Protein 1X7D (pdb70)

Foldseek 3Di:
DFECEDVVCVLCVVCDLQNLLVVLLVLLLVLLLVVVQKPFDAWDWDDDPFWIWIKWMDGQFKIKMWIKIAGQCVVVVVGDRMTWMFIDTPVPRHTDYTYGCRLVVLSLLLSVLLLCVQAADLPFAEEEEAQPDSNLSNQSNCVVPRNHQEYEYEYPDVVSLVVSCVVCVVVVSHYYHYDHALVRRPPPGREYEYAHEDQADAASDEPVDFFGEYNFENFAAARGAHHDLVNVVQAAEEEADVVNCCGGWPVVPDDSPPDHHYSSCCSNVNDGHYDDRRGYYYYGHRDGRSSVNSSVVVVVVSCVVVPGHDDPPDDDDDPDPVPPVVPVVDPD/DFECEDVVCVLCVVCDLLNLLVVLLVLLLVLLLVVVQKDFDAWDWDDDDFWIWTKWMDGQFKIKMWIKMAGQCVVVVVGDRMTWMFIATPVPRHTPYTYTCRLVVLSLLLSNLLLCVLAADLVFAEEEEAQADSNLSNQSSCVSNRNHQEYEYEYPDVVSLVVSCVVCVVPVSHYYHYDPALVRRPPPGREYEYAHGDQADEANDEPVDFFGEYNYEHFAAARGAHHDLVVPVQAAEEEADVVNCCGGWPVVPDDSPPDHHYSSCSSNVNDDHHDDRRGYYYYGDRDGRSSVNSSVVVCVVSCVVVPGGDDPPDDDDDPDPPPPVVPVVDD

GO terms:
  GO:0008473 ornithine cyclodeaminase activity (F, EXP)

Secondary structure (DSSP, 8-state):
-EEE-S---HHHHHH-HHHHHHHHHHHHHHHHHTGGGSB--PPPEEE-SS-EEE--EE-SSEEEEEEEEE-GGGGGGT-----EEEEEETTT--EEEEEE-HHHHHHHHHHHH--HHHHS-TT----EE--STTHHHHHHHHHHHS---EEEEE-SSHHHHHHHHHHHTT-TT-EEEE-SSHHHHHTT-S-EEE----SSEEEEE--------EEE-S--BTTBEEE-HHHHHTSEEEESSHHHHHHHSGGGGS-TT---EEHHHHHTTSS-S---TT--EEEE----HHHHHHHHHHHHHHHHTT--EE--SS----S-TT--GGGGS---/-EEE-S---HHHHHH-HHHHHHHHHHHHHHHHHTGGGSB--PPPEEE-SS-EEE--EE-SSEEEEEEEEE-GGGGGGT-----EEEEEETTT--EEEEEE-HHHHHHHHHHHH--HHHHS-TT----EE--STTHHHHHHHHHHHS---EEEEE-SSHHHHHHHHHHHTT-TT-EEEE-SSHHHHHTT-S-EEE----SSEEEEE--------EEE-S--BTTBEEE-HHHHHTSEEEESSHHHHHHHSGGGGS-TT---EEHHHHHTTSS-----SS--EEEE----HHHHHHHHHHHHHHHHHH--EE--SS----S-TT-GGGGGG--

Sequence (663 aa):
TYFIDVPTSDLVHDIGVAPFIGELAAALRDDFKRWQAFDKSARVASHSEVGVIELPVADKSRYAFKYVNGHPANTARNLHTVAFGVLADVDSGYPVLLSELTIATALRTAATSLAAQALARPNARKALIGNGAQSEFQALAFHKHLGIEEIVAYDTDPLATAKLIANLKEYSGLTIRRASSVAEAVKGVDIITTVTADKAYATIITPDLEPGHLNAVGGDCPGKTELHADVLRNARVFVEYEPQTRIEGEIQQLPADFPVVDLWRVLRGETEGRQSDSQVTVFDSVGFALEDYTVLRYVLQQAEKRGGTKIDLVPWVEDDPKDLFSHTRGRATYFIDVPTSDLVHDIGVAPFIGELAAALRDDFKRWQAFDKSARVASHSEVGVIELPVADKSRYAFKYVNGHPANTARNLHTVAFGVLADVDSGYPVLLSELTIATALRTAATSLAAQALARPNARKALIGNGAQSEFQALAFHKHLGIEEIVAYDTDPLATAKLIANLKEYSGLTIRRASSVAEAVKGVDIITTVTADKAYATIITPDLEPGHLNAVGGDCPGKTELHADVLRNARVFVEYEPQTRIEGEIQQLPADFPVVDLWRVLRGETEGRQSDSQVTVFDSVGFALEDYTVLRYVLQQAEKRGGTKIDLVPWVEDDPKDLFSHTRGR

Radius of gyration: 27.21 Å; Cα contacts (8 Å, |Δi|>4): 1508; chains: 2; bounding box: 80×62×59 Å

Structure (mmCIF, N/CA/C/O backbone):
data_1X7D
#
_entry.id   1X7D
#
_cell.length_a   69.880
_cell.length_b   78.620
_cell.length_c   119.940
_cell.angle_alpha   90.00
_cell.angle_beta   90.00
_cell.angle_gamma   90.00
#
_symmetry.space_group_name_H-M   'P 21 21 21'
#
loop_
_entity.id
_entity.type
_entity.pdbx_description
1 polymer 'ornithine cyclodeaminase'
2 non-polymer 'SODIUM ION'
3 non-polymer NICOTINAMIDE-ADENINE-DINUCLEOTIDE
4 non-polymer L-ornithine
5 non-polymer (4S)-2-METHYL-2,4-PENTANEDIOL
6 non-polymer '2-(N-MORPHOLINO)-ETHANESULFONIC ACID'
7 water water
#
loop_
_atom_site.group_PDB
_atom_site.id
_atom_site.type_symbol
_atom_site.label_atom_id
_atom_site.label_alt_id
_atom_site.label_comp_id
_atom_site.label_asym_id
_atom_site.label_entity_id
_atom_site.label_seq_id
_atom_site.pdbx_PDB_ins_code
_atom_site.Cartn_x
_atom_site.Cartn_y
_atom_site.Cartn_z
_atom_site.occupancy
_atom_site.B_iso_or_equiv
_atom_site.auth_seq_id
_atom_site.auth_comp_id
_atom_site.auth_asym_id
_atom_site.auth_atom_id
_atom_site.pdbx_PDB_model_num
ATOM 1 N N . THR A 1 2 ? 9.727 52.155 10.592 1.00 12.03 2 THR A N 1
ATOM 2 C CA . THR A 1 2 ? 11.087 51.746 11.053 1.00 11.49 2 THR A CA 1
ATOM 3 C C . THR A 1 2 ? 12.149 52.594 10.373 1.00 11.65 2 THR A C 1
ATOM 4 O O . THR A 1 2 ? 12.118 52.776 9.157 1.00 12.29 2 THR A O 1
ATOM 8 N N . TYR A 1 3 ? 13.080 53.129 11.155 1.00 10.94 3 TYR A N 1
ATOM 9 C CA . TYR A 1 3 ? 14.156 53.913 10.572 1.00 11.82 3 TYR A CA 1
ATOM 10 C C . TYR A 1 3 ? 15.441 53.112 10.640 1.00 11.09 3 TYR A C 1
ATOM 11 O O . TYR A 1 3 ? 15.647 52.319 11.562 1.00 11.00 3 TYR A O 1
ATOM 20 N N . PHE A 1 4 ? 16.291 53.321 9.643 1.00 10.39 4 PHE A N 1
ATOM 21 C CA . PHE A 1 4 ? 17.546 52.601 9.519 1.00 10.03 4 PHE A CA 1
ATOM 22 C C . PHE A 1 4 ? 18.752 53.528 9.494 1.00 10.05 4 PHE A C 1
ATOM 23 O O . PHE A 1 4 ? 18.777 54.510 8.755 1.00 9.77 4 PHE A O 1
ATOM 31 N N . ILE A 1 5 ? 19.738 53.216 10.328 1.00 9.42 5 ILE A N 1
ATOM 32 C CA . ILE A 1 5 ? 20.980 53.975 10.384 1.00 9.05 5 ILE A CA 1
ATOM 33 C C . ILE A 1 5 ? 22.059 53.003 9.914 1.00 9.20 5 ILE A C 1
ATOM 34 O O . ILE A 1 5 ? 22.384 52.045 10.617 1.00 8.74 5 ILE A O 1
ATOM 39 N N . ASP A 1 6 ? 22.584 53.224 8.711 1.00 8.77 6 ASP A N 1
ATOM 40 C CA . ASP A 1 6 ? 23.613 52.342 8.176 1.00 9.90 6 ASP A CA 1
ATOM 41 C C . ASP A 1 6 ? 25.009 52.773 8.607 1.00 10.00 6 ASP A C 1
ATOM 42 O O . ASP A 1 6 ? 25.163 53.724 9.379 1.00 10.39 6 ASP A O 1
ATOM 47 N N . VAL A 1 7 ? 26.024 52.067 8.118 1.00 9.00 7 VAL A N 1
ATOM 48 C CA . VAL A 1 7 ? 27.397 52.369 8.492 1.00 9.69 7 VAL A CA 1
ATOM 49 C C . VAL A 1 7 ? 27.855 53.790 8.157 1.00 9.72 7 VAL A C 1
ATOM 50 O O . VAL A 1 7 ? 28.381 54.487 9.023 1.00 10.32 7 VAL A O 1
ATOM 54 N N . PRO A 1 8 ? 27.668 54.243 6.905 1.00 10.58 8 PRO A N 1
ATOM 55 C CA . PRO A 1 8 ? 28.111 55.610 6.609 1.00 11.07 8 PRO A CA 1
ATOM 56 C C . PRO A 1 8 ? 27.341 56.688 7.376 1.00 10.13 8 PRO A C 1
ATOM 57 O O . PRO A 1 8 ? 27.900 57.731 7.720 1.00 10.76 8 PRO A O 1
ATOM 61 N N . THR A 1 9 ? 26.066 56.436 7.660 1.00 9.47 9 THR A N 1
ATOM 62 C CA . THR A 1 9 ? 25.265 57.399 8.408 1.00 9.80 9 THR A CA 1
ATOM 63 C C . THR A 1 9 ? 25.758 57.443 9.856 1.00 11.02 9 THR A C 1
ATOM 64 O O . THR A 1 9 ? 25.875 58.517 10.447 1.00 10.55 9 THR A O 1
ATOM 76 N N . SER A 1 11 ? 28.702 56.780 10.770 1.00 9.78 11 SER A N 1
ATOM 77 C CA . SER A 1 11 ? 30.010 57.420 10.687 1.00 10.61 11 SER A CA 1
ATOM 78 C C . SER A 1 11 ? 29.851 58.934 10.759 1.00 10.53 11 SER A C 1
ATOM 79 O O . SER A 1 11 ? 30.579 59.606 11.494 1.00 10.97 11 SER A O 1
ATOM 82 N N . ASP A 1 12 ? 28.895 59.472 10.003 1.00 10.51 12 ASP A N 1
ATOM 83 C CA . ASP A 1 12 ? 28.658 60.913 10.018 1.00 11.57 12 ASP A CA 1
ATOM 84 C C . ASP A 1 12 ? 28.165 61.356 11.394 1.00 10.69 12 ASP A C 1
ATOM 85 O O . ASP A 1 12 ? 28.567 62.405 11.898 1.00 11.59 12 ASP A O 1
ATOM 90 N N . LEU A 1 13 ? 27.292 60.554 11.997 1.00 9.93 13 LEU A N 1
ATOM 91 C CA . LEU A 1 13 ? 26.746 60.871 13.312 1.00 9.83 13 LEU A CA 1
ATOM 92 C C . LEU A 1 13 ? 27.838 60.921 14.376 1.00 10.24 13 LEU A C 1
ATOM 93 O O . LEU A 1 13 ? 27.912 61.870 15.158 1.00 9.24 13 LEU A O 1
ATOM 98 N N . VAL A 1 14 ? 28.677 59.892 14.411 1.00 9.07 14 VAL A N 1
ATOM 99 C CA . VAL A 1 14 ? 29.761 59.832 15.384 1.00 9.88 14 VAL A CA 1
ATOM 100 C C . VAL A 1 14 ? 30.738 60.980 15.151 1.00 9.79 14 VAL A C 1
ATOM 101 O O . VAL A 1 14 ? 31.245 61.579 16.098 1.00 10.88 14 VAL A O 1
ATOM 105 N N . HIS A 1 15 ? 30.993 61.298 13.887 1.00 10.34 15 HIS A N 1
ATOM 106 C CA . HIS A 1 15 ? 31.904 62.385 13.571 1.00 10.54 15 HIS A CA 1
ATOM 107 C C . HIS A 1 15 ? 31.366 63.722 14.086 1.00 10.01 15 HIS A C 1
ATOM 108 O O . HIS A 1 15 ? 32.128 64.555 14.576 1.00 10.97 15 HIS A O 1
ATOM 115 N N . ASP A 1 16 ? 30.054 63.919 13.993 1.00 9.45 16 ASP A N 1
ATOM 116 C CA . ASP A 1 16 ? 29.453 65.169 14.442 1.00 9.54 16 ASP A CA 1
ATOM 117 C C . ASP A 1 16 ? 29.425 65.296 15.958 1.00 10.79 16 ASP A C 1
ATOM 118 O O . ASP A 1 16 ? 29.560 66.393 16.500 1.00 11.78 16 ASP A O 1
ATOM 123 N N . ILE A 1 17 ? 29.241 64.172 16.641 1.00 9.40 17 ILE A N 1
ATOM 124 C CA . ILE A 1 17 ? 29.203 64.166 18.096 1.00 9.58 17 ILE A CA 1
ATOM 125 C C . ILE A 1 17 ? 30.620 64.205 18.662 1.00 11.02 17 ILE A C 1
ATOM 126 O O . ILE A 1 17 ? 30.888 64.883 19.658 1.00 10.88 17 ILE A O 1
ATOM 131 N N . GLY A 1 18 ? 31.526 63.489 18.003 1.00 10.97 18 GLY A N 1
ATOM 132 C CA . GLY A 1 18 ? 32.900 63.417 18.460 1.00 11.76 18 GLY A CA 1
ATOM 133 C C . GLY A 1 18 ? 33.042 62.123 19.236 1.00 10.94 18 GLY A C 1
ATOM 134 O O . GLY A 1 18 ? 32.177 61.792 20.046 1.00 11.48 18 GLY A O 1
ATOM 135 N N . VAL A 1 19 ? 34.121 61.385 19.000 1.00 11.45 19 VAL A N 1
ATOM 136 C CA . VAL A 1 19 ? 34.316 60.119 19.694 1.00 11.55 19 VAL A CA 1
ATOM 137 C C . VAL A 1 19 ? 34.372 60.276 21.215 1.00 11.59 19 VAL A C 1
ATOM 138 O O . VAL A 1 19 ? 33.678 59.559 21.937 1.00 10.55 19 VAL A O 1
ATOM 142 N N . ALA A 1 20 ? 35.177 61.214 21.707 1.00 12.86 20 ALA A N 1
ATOM 143 C CA . ALA A 1 20 ? 35.281 61.419 23.150 1.00 13.81 20 ALA A CA 1
ATOM 144 C C . ALA A 1 20 ? 33.935 61.824 23.758 1.00 13.05 20 ALA A C 1
ATOM 145 O O . ALA A 1 20 ? 33.503 61.252 24.759 1.00 13.21 20 ALA A O 1
ATOM 147 N N . PRO A 1 21 ? 33.255 62.820 23.167 1.00 12.54 21 PRO A N 1
ATOM 148 C CA . PRO A 1 21 ? 31.961 63.214 23.734 1.00 12.09 21 PRO A CA 1
ATOM 149 C C . PRO A 1 21 ? 30.937 62.076 23.689 1.00 10.93 21 PRO A C 1
ATOM 150 O O . PRO A 1 21 ? 30.154 61.897 24.622 1.00 10.84 21 PRO A O 1
ATOM 154 N N . PHE A 1 22 ? 30.946 61.313 22.597 1.00 10.05 22 PHE A N 1
ATOM 155 C CA . PHE A 1 22 ? 30.024 60.190 22.425 1.00 8.87 22 PHE A CA 1
ATOM 156 C C . PHE A 1 22 ? 30.240 59.224 23.588 1.00 9.33 22 PHE A C 1
ATOM 157 O O . PHE A 1 22 ? 29.292 58.822 24.269 1.00 8.93 22 PHE A O 1
ATOM 165 N N . ILE A 1 23 ? 31.498 58.863 23.818 1.00 8.68 23 ILE A N 1
ATOM 166 C CA . ILE A 1 23 ? 31.836 57.946 24.902 1.00 9.57 23 ILE A CA 1
ATOM 167 C C . ILE A 1 23 ? 31.436 58.511 26.268 1.00 10.03 23 ILE A C 1
ATOM 168 O O . ILE A 1 23 ? 30.894 57.790 27.112 1.00 11.25 23 ILE A O 1
ATOM 173 N N . GLY A 1 24 ? 31.697 59.798 26.483 1.00 9.92 24 GLY A N 1
ATOM 174 C CA . GLY A 1 24 ? 31.350 60.425 27.749 1.00 11.05 24 GLY A CA 1
ATOM 175 C C . GLY A 1 24 ? 29.857 60.452 28.028 1.00 11.52 24 GLY A C 1
ATOM 176 O O . GLY A 1 24 ? 29.414 60.105 29.126 1.00 10.78 24 GLY A O 1
ATOM 177 N N . GLU A 1 25 ? 29.072 60.867 27.039 1.00 10.90 25 GLU A N 1
ATOM 178 C CA . GLU A 1 25 ? 27.627 60.926 27.208 1.00 11.42 25 GLU A CA 1
ATOM 179 C C . GLU A 1 25 ? 27.043 59.528 27.361 1.00 12.17 25 GLU A C 1
ATOM 180 O O . GLU A 1 25 ? 26.109 59.317 28.137 1.00 11.56 25 GLU A O 1
ATOM 186 N N . LEU A 1 26 ? 27.600 58.571 26.625 1.00 10.64 26 LEU A N 1
ATOM 187 C CA . LEU A 1 26 ? 27.124 57.198 26.695 1.00 10.27 26 LEU A CA 1
ATOM 188 C C . LEU A 1 26 ? 27.420 56.597 28.068 1.00 9.68 26 LEU A C 1
ATOM 189 O O . LEU A 1 26 ? 26.592 55.875 28.630 1.00 9.59 26 LEU A O 1
ATOM 194 N N . ALA A 1 27 ? 28.597 56.897 28.613 1.00 9.86 27 ALA A N 1
ATOM 195 C CA . ALA A 1 27 ? 28.972 56.385 29.928 1.00 9.23 27 ALA A CA 1
ATOM 196 C C . ALA A 1 27 ? 27.973 56.877 30.972 1.00 9.64 27 ALA A C 1
ATOM 197 O O . ALA A 1 27 ? 27.584 56.131 31.872 1.00 10.11 27 ALA A O 1
ATOM 199 N N . ALA A 1 28 ? 27.555 58.133 30.847 1.00 9.49 28 ALA A N 1
ATOM 200 C CA . ALA A 1 28 ? 26.587 58.706 31.776 1.00 9.61 28 ALA A CA 1
ATOM 201 C C . ALA A 1 28 ? 25.248 57.983 31.633 1.00 9.97 28 ALA A C 1
ATOM 202 O O . ALA A 1 28 ? 24.598 57.656 32.627 1.00 9.97 28 ALA A O 1
ATOM 204 N N . ALA A 1 29 ? 24.842 57.726 30.392 1.00 9.20 29 ALA A N 1
ATOM 205 C CA . ALA A 1 29 ? 23.583 57.036 30.131 1.00 8.83 29 ALA A CA 1
ATOM 206 C C . ALA A 1 29 ? 23.645 55.591 30.624 1.00 8.70 29 ALA A C 1
ATOM 207 O O . ALA A 1 29 ? 22.657 55.054 31.128 1.00 9.93 29 ALA A O 1
ATOM 209 N N . LEU A 1 30 ? 24.807 54.964 30.469 1.00 8.93 30 LEU A N 1
ATOM 210 C CA . LEU A 1 30 ? 25.000 53.588 30.915 1.00 8.53 30 LEU A CA 1
ATOM 211 C C . LEU A 1 30 ? 24.894 53.519 32.432 1.00 9.32 30 LEU A C 1
ATOM 212 O O . LEU A 1 30 ? 24.303 52.589 32.978 1.00 10.06 30 LEU A O 1
ATOM 217 N N . ARG A 1 31 ? 25.466 54.507 33.113 1.00 10.29 31 ARG A N 1
ATOM 218 C CA . ARG A 1 31 ? 25.408 54.531 34.568 1.00 11.48 31 ARG A CA 1
ATOM 219 C C . ARG A 1 31 ? 23.958 54.580 35.039 1.00 11.54 31 ARG A C 1
ATOM 220 O O . ARG A 1 31 ? 23.585 53.895 35.992 1.00 11.67 31 ARG A O 1
ATOM 228 N N . ASP A 1 32 ? 23.138 55.386 34.370 1.00 11.18 32 ASP A N 1
ATOM 229 C CA . ASP A 1 32 ? 21.732 55.492 34.743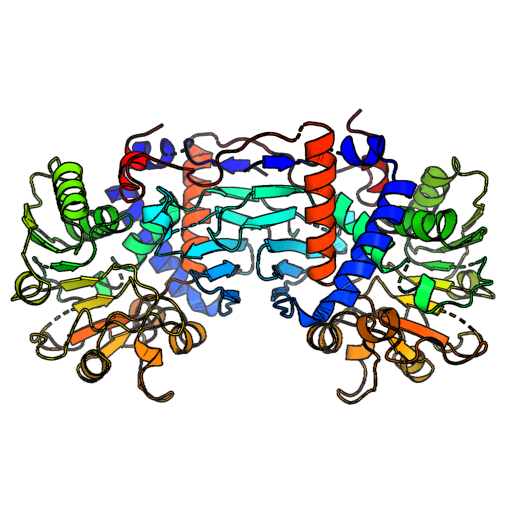 1.00 11.96 32 ASP A CA 1
ATOM 230 C C . ASP A 1 32 ? 21.007 54.168 34.523 1.00 11.12 32 ASP A C 1
ATOM 231 O O . ASP A 1 32 ? 20.216 53.743 35.362 1.00 11.63 32 ASP A O 1
ATOM 236 N N . ASP A 1 33 ? 21.270 53.508 33.399 1.00 10.33 33 ASP A N 1
ATOM 237 C CA . ASP A 1 33 ? 20.615 52.237 33.143 1.00 9.41 33 ASP A CA 1
ATOM 238 C C . ASP A 1 33 ? 21.090 51.145 34.099 1.00 9.78 33 ASP A C 1
ATOM 239 O O . ASP A 1 33 ? 20.290 50.331 34.554 1.00 9.99 33 ASP A O 1
ATOM 244 N N . PHE A 1 34 ? 22.384 51.122 34.409 1.00 9.91 34 PHE A N 1
ATOM 245 C CA . PHE A 1 34 ? 22.894 50.118 35.334 1.00 10.37 34 PHE A CA 1
ATOM 246 C C . PHE A 1 34 ? 22.279 50.318 36.715 1.00 10.91 34 PHE A C 1
ATOM 247 O O . PHE A 1 34 ? 22.056 49.357 37.446 1.00 11.19 34 PHE A O 1
ATOM 255 N N . LYS A 1 35 ? 21.995 51.568 37.069 1.00 11.84 35 LYS A N 1
ATOM 256 C CA . LYS A 1 35 ? 21.392 51.842 38.368 1.00 13.18 35 LYS A CA 1
ATOM 257 C C . LYS A 1 35 ? 19.981 51.262 38.463 1.00 13.37 35 LYS A C 1
ATOM 258 O O . LYS A 1 35 ? 19.545 50.873 39.547 1.00 13.84 35 LYS A O 1
ATOM 264 N N . ARG A 1 36 ? 19.265 51.194 37.341 1.00 12.26 36 ARG A N 1
ATOM 265 C CA . ARG A 1 36 ? 17.922 50.614 37.362 1.00 13.16 36 ARG A CA 1
ATOM 266 C C . ARG A 1 36 ? 17.961 49.175 36.832 1.00 11.86 36 ARG A C 1
ATOM 267 O O . ARG A 1 36 ? 17.030 48.686 36.192 1.00 11.27 36 ARG A O 1
ATOM 275 N N . TRP A 1 37 ? 19.066 48.504 37.142 1.00 10.76 37 TRP A N 1
ATOM 276 C CA . TRP A 1 37 ? 19.326 47.117 36.758 1.00 10.82 37 TRP A CA 1
ATOM 277 C C . TRP A 1 37 ? 18.139 46.187 37.012 1.00 11.21 37 TRP A C 1
ATOM 278 O O . TRP A 1 37 ? 17.796 45.350 36.176 1.00 10.37 37 TRP A O 1
ATOM 289 N N . GLN A 1 38 ? 17.517 46.349 38.176 1.00 10.80 38 GLN A N 1
ATOM 290 C CA . GLN A 1 38 ? 16.396 45.514 38.582 1.00 11.81 38 GLN A CA 1
ATOM 291 C C . GLN A 1 38 ? 15.129 45.711 37.758 1.00 11.67 38 GLN A C 1
ATOM 292 O O . GLN A 1 38 ? 14.190 44.919 37.856 1.00 12.30 38 GLN A O 1
ATOM 298 N N . ALA A 1 39 ? 15.113 46.756 36.937 1.00 10.34 39 ALA A N 1
ATOM 299 C CA . ALA A 1 39 ? 13.958 47.070 36.099 1.00 10.60 39 ALA A CA 1
ATOM 300 C C . ALA A 1 39 ? 13.969 46.340 34.764 1.00 10.28 39 ALA A C 1
ATOM 301 O O . ALA A 1 39 ? 12.981 46.375 34.031 1.00 11.13 39 ALA A O 1
ATOM 303 N N . PHE A 1 40 ? 15.079 45.678 34.454 1.00 9.57 40 PHE A N 1
ATOM 304 C CA . PHE A 1 40 ? 15.214 44.979 33.183 1.00 10.01 40 PHE A CA 1
ATOM 305 C C . PHE A 1 40 ? 14.980 43.477 33.226 1.00 11.45 40 PHE A C 1
ATOM 306 O O . PHE A 1 40 ? 15.316 42.810 34.205 1.00 11.87 40 PHE A O 1
ATOM 314 N N . ASP A 1 41 ? 14.392 42.964 32.146 1.00 10.73 41 ASP A N 1
ATOM 315 C CA . ASP A 1 41 ? 14.155 41.535 31.985 1.00 11.31 41 ASP A CA 1
ATOM 316 C C . ASP A 1 41 ? 15.472 41.086 31.366 1.00 11.50 41 ASP A C 1
ATOM 317 O O . ASP A 1 41 ? 15.696 41.249 30.163 1.00 11.22 41 ASP A O 1
ATOM 322 N N . LYS A 1 42 ? 16.347 40.544 32.205 1.00 10.71 42 LYS A N 1
ATOM 323 C CA . LYS A 1 42 ? 17.677 40.124 31.785 1.00 10.93 42 LYS A CA 1
ATOM 324 C C . LYS A 1 42 ? 17.831 38.640 31.500 1.00 10.26 42 LYS A C 1
ATOM 325 O O . LYS A 1 42 ? 17.175 37.799 32.117 1.00 12.10 42 LYS A O 1
ATOM 331 N N . SER A 1 43 ? 18.720 38.329 30.564 1.00 10.85 43 SER A N 1
ATOM 332 C CA . SER A 1 43 ? 19.001 36.950 30.194 1.00 10.95 43 SER A CA 1
ATOM 333 C C . SER A 1 43 ? 20.417 36.849 29.642 1.00 10.52 43 SER A C 1
ATOM 334 O O . SER A 1 43 ? 20.977 37.834 29.160 1.00 10.70 43 SER A O 1
ATOM 337 N N . ALA A 1 44 ? 21.004 35.660 29.737 1.00 10.71 44 ALA A N 1
ATOM 338 C CA . ALA A 1 44 ? 22.342 35.449 29.205 1.00 10.13 44 ALA A CA 1
ATOM 339 C C . ALA A 1 44 ? 22.160 35.363 27.696 1.00 9.62 44 ALA A C 1
ATOM 340 O O . ALA A 1 44 ? 21.222 34.724 27.215 1.00 11.42 44 ALA A O 1
ATOM 342 N N . ARG A 1 45 ? 23.041 36.011 26.947 1.00 9.34 45 ARG A N 1
ATOM 343 C CA . ARG A 1 45 ? 22.931 35.985 25.496 1.00 9.79 45 ARG A CA 1
ATOM 344 C C . ARG A 1 45 ? 23.006 34.561 24.960 1.00 10.60 45 ARG A C 1
ATOM 345 O O . ARG A 1 45 ? 23.589 33.675 25.592 1.00 10.39 45 ARG A O 1
ATOM 353 N N . VAL A 1 46 ? 22.396 34.341 23.800 1.00 10.18 46 VAL A N 1
ATOM 354 C CA . VAL A 1 46 ? 22.391 33.022 23.180 1.00 12.43 46 VAL A CA 1
ATOM 355 C C . VAL A 1 46 ? 23.471 32.977 22.115 1.00 13.68 46 VAL A C 1
ATOM 356 O O . VAL A 1 46 ? 23.495 33.806 21.202 1.00 15.12 46 VAL A O 1
ATOM 360 N N . ALA A 1 47 ? 24.359 31.996 22.228 1.00 12.41 47 ALA A N 1
ATOM 361 C CA . ALA A 1 47 ? 25.464 31.878 21.293 1.00 13.95 47 ALA A CA 1
ATOM 362 C C . ALA A 1 47 ? 25.473 30.605 20.460 1.00 13.83 47 ALA A C 1
ATOM 363 O O . ALA A 1 47 ? 25.088 29.530 20.926 1.00 15.00 47 ALA A O 1
ATOM 365 N N . SER A 1 48 ? 25.912 30.752 19.216 1.00 12.52 48 SER A N 1
ATOM 366 C CA . SER A 1 48 ? 26.040 29.636 18.288 1.00 12.87 48 SER A CA 1
ATOM 367 C C . SER A 1 48 ? 27.531 29.565 17.969 1.00 12.90 48 SER A C 1
ATOM 368 O O . SER A 1 48 ? 28.067 30.427 17.271 1.00 13.05 48 SER A O 1
ATOM 371 N N . HIS A 1 49 ? 28.200 28.546 18.494 1.00 13.97 49 HIS A N 1
ATOM 372 C CA . HIS A 1 49 ? 29.636 28.382 18.294 1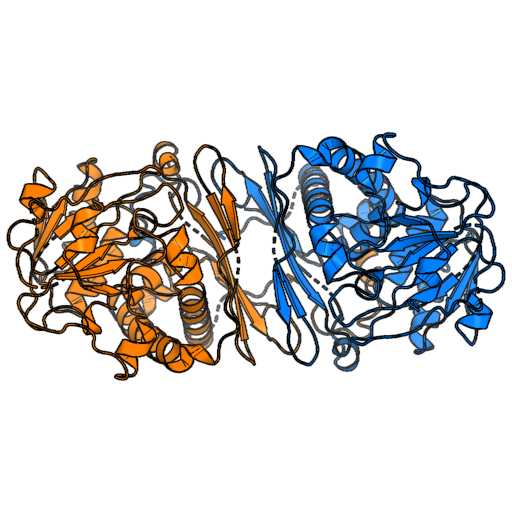.00 15.72 49 HIS A CA 1
ATOM 373 C C . HIS A 1 49 ? 30.025 27.568 17.070 1.00 16.74 49 HIS A C 1
ATOM 374 O O . HIS A 1 49 ? 29.341 26.617 16.695 1.00 16.38 49 HIS A O 1
ATOM 381 N N . SER A 1 50 ? 31.132 27.963 16.452 1.00 17.13 50 SER A N 1
ATOM 382 C CA . SER A 1 50 ? 31.665 27.268 15.288 1.00 19.27 50 SER A CA 1
ATOM 383 C C . SER A 1 50 ? 33.155 27.085 15.557 1.00 20.68 50 SER A C 1
ATOM 384 O O . SER A 1 50 ? 33.659 27.533 16.588 1.00 20.89 50 SER A O 1
ATOM 387 N N . GLU A 1 51 ? 33.865 26.433 14.645 1.00 23.24 51 GLU A N 1
ATOM 388 C CA . GLU A 1 51 ? 35.286 26.201 14.853 1.00 25.48 51 GLU A CA 1
ATOM 389 C C . GLU A 1 51 ? 36.137 27.469 14.835 1.00 23.81 51 GLU A C 1
ATOM 390 O O . GLU A 1 51 ? 37.150 27.540 15.529 1.00 24.37 51 GLU A O 1
ATOM 396 N N . VAL A 1 52 ? 35.727 28.472 14.063 1.00 21.56 52 VAL A N 1
ATOM 397 C CA . VAL A 1 52 ? 36.509 29.703 13.973 1.00 20.80 52 VAL A CA 1
ATOM 398 C C . VAL A 1 52 ? 35.901 30.927 14.661 1.00 18.47 52 VAL A C 1
ATOM 399 O O . VAL A 1 52 ? 36.541 31.975 14.735 1.00 18.17 52 VAL A O 1
ATOM 403 N N . GLY A 1 53 ? 34.680 30.808 15.170 1.00 15.59 53 GLY A N 1
ATOM 404 C CA . GLY A 1 53 ? 34.078 31.955 15.825 1.00 13.26 53 GLY A CA 1
ATOM 405 C C . GLY A 1 53 ? 32.767 31.684 16.529 1.00 12.55 53 GLY A C 1
ATOM 406 O O . GLY A 1 53 ? 32.460 30.550 16.885 1.00 11.98 53 GLY A O 1
ATOM 407 N N . VAL A 1 54 ? 31.991 32.741 16.735 1.00 10.33 54 VAL A N 1
ATOM 408 C CA . VAL A 1 54 ? 30.704 32.620 17.398 1.00 10.14 54 VAL A CA 1
ATOM 409 C C . VAL A 1 54 ? 29.775 33.706 16.876 1.00 9.02 54 VAL A C 1
ATOM 410 O O . VAL A 1 54 ? 30.222 34.773 16.456 1.00 9.01 54 VAL A O 1
ATOM 414 N N . ILE A 1 55 ? 28.481 33.410 16.879 1.00 8.86 55 ILE A N 1
ATOM 415 C CA . ILE A 1 55 ? 27.462 34.361 16.457 1.00 8.69 55 ILE A CA 1
ATOM 416 C C . ILE A 1 55 ? 26.480 34.381 17.624 1.00 9.85 55 ILE A C 1
ATOM 417 O O . ILE A 1 55 ? 26.000 33.330 18.057 1.00 10.01 55 ILE A O 1
ATOM 422 N N . GLU A 1 56 ? 26.194 35.570 18.144 1.00 8.53 56 GLU A N 1
ATOM 423 C CA . GLU A 1 56 ? 25.310 35.685 19.299 1.00 9.27 56 GLU A CA 1
ATOM 424 C C . GLU A 1 56 ? 24.190 36.704 19.139 1.00 8.23 56 GLU A C 1
ATOM 425 O O . GLU A 1 56 ? 24.298 37.645 18.356 1.00 7.67 56 GLU A O 1
ATOM 431 N N . LEU A 1 57 ? 23.115 36.494 19.895 1.00 8.48 57 LEU A N 1
ATOM 432 C CA . LEU A 1 57 ? 21.972 37.404 19.918 1.00 7.16 57 LEU A CA 1
ATOM 433 C C . LEU A 1 57 ? 21.905 37.880 21.363 1.00 7.83 57 LEU A C 1
ATOM 434 O O . LEU A 1 57 ? 21.899 37.067 22.290 1.00 8.85 57 LEU A O 1
ATOM 447 N N . PRO A 1 59 ? 19.558 40.039 23.686 1.00 7.74 59 PRO A N 1
ATOM 448 C CA . PRO A 1 59 ? 18.334 40.783 23.986 1.00 7.43 59 PRO A CA 1
ATOM 449 C C . PRO A 1 59 ? 18.224 41.252 25.433 1.00 7.27 59 PRO A C 1
ATOM 450 O O . PRO A 1 59 ? 18.866 40.706 26.331 1.00 7.66 59 PRO A O 1
ATOM 454 N N . VAL A 1 60 ? 17.401 42.274 25.637 1.00 7.58 60 VAL A N 1
ATOM 455 C CA . VAL A 1 60 ? 17.119 42.820 26.957 1.00 7.99 60 VAL A CA 1
ATOM 456 C C . VAL A 1 60 ? 15.913 43.728 26.769 1.00 8.23 60 VAL A C 1
ATOM 457 O O . VAL A 1 60 ? 15.687 44.252 25.679 1.00 8.30 60 VAL A O 1
ATOM 461 N N . ALA A 1 61 ? 15.122 43.899 27.816 1.00 7.94 61 ALA A N 1
ATOM 462 C CA . ALA A 1 61 ? 13.954 44.754 27.707 1.00 8.60 61 ALA A CA 1
ATOM 463 C C . ALA A 1 61 ? 13.498 45.273 29.056 1.00 9.85 61 ALA A C 1
ATOM 464 O O . ALA A 1 61 ? 13.773 44.665 30.088 1.00 10.35 61 ALA A O 1
ATOM 466 N N . ASP A 1 62 ? 12.833 46.421 29.044 1.00 11.12 62 ASP A N 1
ATOM 467 C CA . ASP A 1 62 ? 12.264 46.958 30.272 1.00 11.61 62 ASP A CA 1
ATOM 468 C C . ASP A 1 62 ? 10.768 47.060 29.962 1.00 12.56 62 ASP A C 1
ATOM 469 O O . ASP A 1 62 ? 10.304 46.436 29.003 1.00 11.26 62 ASP A O 1
ATOM 474 N N . LYS A 1 63 ? 10.003 47.800 30.753 1.00 12.80 63 LYS A N 1
ATOM 475 C CA . LYS A 1 63 ? 8.564 47.897 30.512 1.00 14.04 63 LYS A CA 1
ATOM 476 C C . LYS A 1 63 ? 8.157 48.636 29.239 1.00 13.74 63 LYS A C 1
ATOM 477 O O . LYS A 1 63 ? 7.035 48.469 28.757 1.00 14.59 63 LYS A O 1
ATOM 483 N N . SER A 1 64 ? 9.065 49.430 28.682 1.00 12.08 64 SER A N 1
ATOM 484 C CA . SER A 1 64 ? 8.741 50.226 27.504 1.00 12.58 64 SER A CA 1
ATOM 485 C C . SER A 1 64 ? 9.486 49.882 26.222 1.00 11.72 64 SER A C 1
ATOM 486 O O . SER A 1 64 ? 8.914 49.930 25.131 1.00 12.40 64 SER A O 1
ATOM 489 N N . ARG A 1 65 ? 10.762 49.545 26.359 1.00 10.51 65 ARG A N 1
ATOM 490 C CA . ARG A 1 65 ? 11.603 49.255 25.209 1.00 10.34 65 ARG A CA 1
ATOM 491 C C . ARG A 1 65 ? 12.238 47.873 25.210 1.00 9.39 65 ARG A C 1
ATOM 492 O O . ARG A 1 65 ? 12.607 47.336 26.255 1.00 10.18 65 ARG A O 1
ATOM 500 N N . TYR A 1 66 ? 12.367 47.315 24.012 1.00 9.85 66 TYR A N 1
ATOM 501 C CA . TYR A 1 66 ? 13.003 46.021 23.815 1.00 9.01 66 TYR A CA 1
ATOM 502 C C . TYR A 1 66 ? 14.177 46.291 22.881 1.00 9.68 66 TYR A C 1
ATOM 503 O O . TYR A 1 66 ? 14.061 47.072 21.936 1.00 8.88 66 TYR A O 1
ATOM 512 N N . ALA A 1 67 ? 15.310 45.655 23.146 1.00 8.37 67 ALA A N 1
ATOM 513 C CA . ALA A 1 67 ? 16.468 45.835 22.289 1.00 7.09 67 ALA A CA 1
ATOM 514 C C . ALA A 1 67 ? 17.234 44.537 22.161 1.00 7.33 67 ALA A C 1
ATOM 515 O O . ALA A 1 67 ? 17.187 43.688 23.043 1.00 7.59 67 ALA A O 1
ATOM 517 N N . PHE A 1 68 ? 17.924 44.373 21.041 1.00 7.71 68 PHE A N 1
ATOM 518 C CA . PHE A 1 68 ? 18.747 43.192 20.859 1.00 7.39 68 PHE A CA 1
ATOM 519 C C . PHE A 1 68 ? 19.832 43.517 19.860 1.00 7.54 68 PHE A C 1
ATOM 520 O O . PHE A 1 68 ? 19.677 44.402 19.009 1.00 7.73 68 PHE A O 1
ATOM 528 N N . LYS A 1 69 ? 20.944 42.812 19.992 1.00 6.08 69 LYS A N 1
ATOM 529 C CA . LYS A 1 69 ? 22.054 42.988 19.084 1.00 6.33 69 LYS A CA 1
ATOM 530 C C . LYS A 1 69 ? 22.502 41.647 18.544 1.00 6.78 69 LYS A C 1
ATOM 531 O O . LYS A 1 69 ? 22.562 40.657 19.282 1.00 8.07 69 LYS A O 1
ATOM 537 N N . TYR A 1 70 ? 22.779 41.623 17.244 1.00 7.07 70 TYR A N 1
ATOM 538 C CA . TYR A 1 70 ? 23.318 40.450 16.569 1.00 8.13 70 TYR A CA 1
ATOM 539 C C . TYR A 1 70 ? 24.797 40.800 16.493 1.00 7.03 70 TYR A C 1
ATOM 540 O O . TYR A 1 70 ? 25.140 41.914 16.091 1.00 7.80 70 TYR A O 1
ATOM 549 N N . VAL A 1 71 ? 25.671 39.879 16.878 1.00 7.39 71 VAL A N 1
ATOM 550 C CA . VAL A 1 71 ? 27.101 40.154 16.811 1.00 7.71 71 VAL A CA 1
ATOM 551 C C . VAL A 1 71 ? 27.908 38.870 16.657 1.00 7.59 71 VAL A C 1
ATOM 552 O O . VAL A 1 71 ? 27.538 37.824 17.189 1.00 8.66 71 VAL A O 1
ATOM 556 N N . ASN A 1 72 ? 28.998 38.951 15.898 1.00 8.53 72 ASN A N 1
ATOM 557 C CA . ASN A 1 72 ? 29.868 37.803 15.694 1.00 8.03 72 ASN A CA 1
ATOM 558 C C . ASN A 1 72 ? 31.250 38.148 16.218 1.00 9.37 72 ASN A C 1
ATOM 559 O O . ASN A 1 72 ? 31.602 39.325 16.368 1.00 9.73 72 ASN A O 1
ATOM 564 N N . GLY A 1 73 ? 32.032 37.108 16.475 1.00 8.15 73 GLY A N 1
ATOM 565 C CA . GLY A 1 73 ? 33.387 37.281 16.956 1.00 9.67 73 GLY A CA 1
ATOM 566 C C . GLY A 1 73 ? 34.242 36.212 16.312 1.00 9.35 73 GLY A C 1
ATOM 567 O O . GLY A 1 73 ? 34.257 35.065 16.765 1.00 10.20 73 GLY A O 1
ATOM 568 N N . HIS A 1 74 ? 34.943 36.595 15.251 1.00 10.33 74 HIS A N 1
ATOM 569 C CA . HIS A 1 74 ? 35.796 35.687 14.495 1.00 10.41 74 HIS A CA 1
ATOM 570 C C . HIS A 1 74 ? 37.214 36.245 14.410 1.00 10.95 74 HIS A C 1
ATOM 571 O O . HIS A 1 74 ? 37.525 37.036 13.522 1.00 10.57 74 HIS A O 1
ATOM 578 N N . PRO A 1 75 ? 38.093 35.835 15.335 1.00 12.68 75 PRO A N 1
ATOM 579 C CA . PRO A 1 75 ? 39.485 36.294 15.372 1.00 15.35 75 PRO A CA 1
ATOM 580 C C . PRO A 1 75 ? 40.272 36.163 14.067 1.00 15.63 75 PRO A C 1
ATOM 581 O O . PRO A 1 75 ? 41.151 36.978 13.789 1.00 18.13 75 PRO A O 1
ATOM 585 N N . ALA A 1 76 ? 39.956 35.157 13.259 1.00 15.14 76 ALA A N 1
ATOM 586 C CA . ALA A 1 76 ? 40.677 34.956 12.003 1.00 14.30 76 ALA A CA 1
ATOM 587 C C . ALA A 1 76 ? 40.184 35.818 10.844 1.00 13.88 76 ALA A C 1
ATOM 588 O O . ALA A 1 76 ? 40.795 35.829 9.775 1.00 13.54 76 ALA A O 1
ATOM 590 N N . ASN A 1 77 ? 39.088 36.541 11.047 1.00 11.77 77 ASN A N 1
ATOM 591 C CA . ASN A 1 77 ? 38.537 37.389 9.994 1.00 11.12 77 ASN A CA 1
ATOM 592 C C . ASN A 1 77 ? 39.500 38.428 9.421 1.00 11.78 77 ASN A C 1
ATOM 593 O O . ASN A 1 77 ? 39.478 38.695 8.217 1.00 12.22 77 ASN A O 1
ATOM 598 N N . THR A 1 78 ? 40.340 39.016 10.269 1.00 11.64 78 THR A N 1
ATOM 599 C CA . THR A 1 78 ? 41.269 40.039 9.806 1.00 12.47 78 THR A CA 1
ATOM 600 C C . THR A 1 78 ? 42.238 39.536 8.738 1.00 12.92 78 THR A C 1
ATOM 601 O O . THR A 1 78 ? 42.724 40.318 7.922 1.00 15.31 78 THR A O 1
ATOM 605 N N . ALA A 1 79 ? 42.499 38.233 8.727 1.00 14.50 79 ALA A N 1
ATOM 606 C CA . ALA A 1 79 ? 43.396 37.650 7.731 1.00 15.10 79 ALA A CA 1
ATOM 607 C C . ALA A 1 79 ? 42.703 37.622 6.364 1.00 17.33 79 ALA A C 1
ATOM 608 O O . ALA A 1 79 ? 43.346 37.411 5.331 1.00 17.65 79 ALA A O 1
ATOM 610 N N . ARG A 1 80 ? 41.391 37.842 6.373 1.00 16.33 80 ARG A N 1
ATOM 611 C CA . ARG A 1 80 ? 40.574 37.859 5.159 1.00 17.81 80 ARG A CA 1
ATOM 612 C C . ARG A 1 80 ? 40.068 39.281 4.921 1.00 15.78 80 ARG A C 1
ATOM 613 O O . ARG A 1 80 ? 39.126 39.500 4.159 1.00 15.48 80 ARG A O 1
ATOM 621 N N . ASN A 1 81 ? 40.701 40.239 5.590 1.00 14.81 81 ASN A N 1
ATOM 622 C CA . ASN A 1 81 ? 40.343 41.649 5.488 1.00 14.57 81 ASN A CA 1
ATOM 623 C C . ASN A 1 81 ? 38.931 41.954 5.974 1.00 13.24 81 ASN A C 1
ATOM 624 O O . ASN A 1 81 ? 38.302 42.912 5.528 1.00 12.57 81 ASN A O 1
ATOM 629 N N . LEU A 1 82 ? 38.445 41.133 6.897 1.00 12.27 82 LEU A N 1
ATOM 630 C CA . LEU A 1 82 ? 37.125 41.323 7.485 1.00 11.06 82 LEU A CA 1
ATOM 631 C C . LEU A 1 82 ? 37.319 41.682 8.953 1.00 10.30 82 LEU A C 1
ATOM 632 O O . LEU A 1 82 ? 38.330 41.321 9.551 1.00 9.98 82 LEU A O 1
ATOM 637 N N . HIS A 1 83 ? 36.358 42.396 9.529 1.00 10.09 83 HIS A N 1
ATOM 638 C CA . HIS A 1 83 ? 36.442 42.762 10.936 1.00 9.32 83 HIS A CA 1
ATOM 639 C C . HIS A 1 83 ? 36.168 41.557 11.818 1.00 9.49 83 HIS A C 1
ATOM 640 O O . HIS A 1 83 ? 35.303 40.734 11.511 1.00 9.98 83 HIS A O 1
ATOM 647 N N . THR A 1 84 ? 36.906 41.459 12.916 1.00 8.08 84 THR A N 1
ATOM 648 C CA . THR A 1 84 ? 36.719 40.373 13.866 1.00 9.39 84 THR A CA 1
ATOM 649 C C . THR A 1 84 ? 35.305 40.474 14.429 1.00 9.13 84 THR A C 1
ATOM 650 O O . THR A 1 84 ? 34.604 39.471 14.575 1.00 9.82 84 THR A O 1
ATOM 654 N N . VAL A 1 85 ? 34.894 41.702 14.724 1.00 7.91 85 VAL A N 1
ATOM 655 C CA . VAL A 1 85 ? 33.573 41.973 15.281 1.00 7.95 85 VAL A CA 1
ATOM 656 C C . VAL A 1 85 ? 32.686 42.781 14.335 1.00 6.45 85 VAL A C 1
ATOM 657 O O . VAL A 1 85 ? 33.072 43.850 13.862 1.00 8.15 85 VAL A O 1
ATOM 669 N N . ALA A 1 87 ? 28.398 43.886 13.972 1.00 7.33 87 ALA A N 1
ATOM 670 C CA . ALA A 1 87 ? 27.136 43.848 14.693 1.00 6.50 87 ALA A CA 1
ATOM 671 C C . ALA A 1 87 ? 26.110 44.845 14.176 1.00 7.10 87 ALA A C 1
ATOM 672 O O . ALA A 1 87 ? 26.447 45.809 13.496 1.00 7.54 87 ALA A O 1
ATOM 674 N N . PHE A 1 88 ? 24.851 44.571 14.501 1.00 6.91 88 PHE A N 1
ATOM 675 C CA . PHE A 1 88 ? 23.730 45.438 14.163 1.00 6.76 88 PHE A CA 1
ATOM 676 C C . PHE A 1 88 ? 22.628 45.114 15.166 1.00 7.72 88 PHE A C 1
ATOM 677 O O . PHE A 1 88 ? 22.632 44.046 15.787 1.00 7.56 88 PHE A O 1
ATOM 685 N N . GLY A 1 89 ? 21.692 46.035 15.349 1.00 7.51 89 GLY A N 1
ATOM 686 C CA . GLY A 1 89 ? 20.651 45.781 16.323 1.00 7.36 89 GLY A CA 1
ATOM 687 C C . GLY A 1 89 ? 19.362 46.534 16.109 1.00 7.56 89 GLY A C 1
ATOM 688 O O . GLY A 1 89 ? 19.248 47.360 15.205 1.00 8.01 89 GLY A O 1
ATOM 689 N N . VAL A 1 90 ? 18.397 46.256 16.978 1.00 6.78 90 VAL A N 1
ATOM 690 C CA . VAL A 1 90 ? 17.079 46.855 16.883 1.00 6.49 90 VAL A CA 1
ATOM 691 C C . VAL A 1 90 ? 16.540 47.330 18.222 1.00 7.20 90 VAL A C 1
ATOM 692 O O . VAL A 1 90 ? 16.772 46.702 19.253 1.00 7.50 90 VAL A O 1
ATOM 696 N N . LEU A 1 91 ? 15.836 48.459 18.190 1.00 8.02 91 LEU A N 1
ATOM 697 C CA . LEU A 1 91 ? 15.187 49.007 19.373 1.00 8.14 91 LEU A CA 1
ATOM 698 C C . LEU A 1 91 ? 13.706 48.947 19.005 1.00 8.01 91 LEU A C 1
ATOM 699 O O . LEU A 1 91 ? 13.295 49.482 17.970 1.00 8.50 91 LEU A O 1
ATOM 704 N N . ALA A 1 92 ? 12.908 48.293 19.841 1.00 7.46 92 ALA A N 1
ATOM 705 C CA . ALA A 1 92 ? 11.488 48.136 19.558 1.00 7.39 92 ALA A CA 1
ATOM 706 C C . ALA A 1 92 ? 10.556 48.546 20.692 1.00 8.86 92 ALA A C 1
ATOM 707 O O . ALA A 1 92 ? 10.959 48.637 21.851 1.00 8.23 92 ALA A O 1
ATOM 709 N N . ASP A 1 93 ? 9.300 48.784 20.329 1.00 8.99 93 ASP A N 1
ATOM 710 C CA . ASP A 1 93 ? 8.248 49.181 21.262 1.00 10.06 93 ASP A CA 1
ATOM 711 C C . ASP A 1 93 ? 7.674 47.925 21.913 1.00 10.47 93 ASP A C 1
ATOM 712 O O . ASP A 1 93 ? 7.175 47.034 21.228 1.00 11.70 93 ASP A O 1
ATOM 717 N N . VAL A 1 94 ? 7.734 47.863 23.238 1.00 9.66 94 VAL A N 1
ATOM 718 C CA . VAL A 1 94 ? 7.250 46.699 23.972 1.00 10.25 94 VAL A CA 1
ATOM 719 C C . VAL A 1 94 ? 5.752 46.417 23.861 1.00 10.15 94 VAL A C 1
ATOM 720 O O . VAL A 1 94 ? 5.350 45.266 23.707 1.00 10.61 94 VAL A O 1
ATOM 724 N N . ASP A 1 95 ? 4.923 47.452 23.919 1.00 11.36 95 ASP A N 1
ATOM 725 C CA . ASP A 1 95 ? 3.482 47.228 23.863 1.00 12.11 95 ASP A CA 1
ATOM 726 C C . ASP A 1 95 ? 2.891 46.879 22.503 1.00 11.62 95 ASP A C 1
ATOM 727 O O . ASP A 1 95 ? 1.709 46.554 22.417 1.00 12.65 95 ASP A O 1
ATOM 732 N N . SER A 1 96 ? 3.702 46.927 21.450 1.00 10.56 96 SER A N 1
ATOM 733 C CA . SER A 1 96 ? 3.209 46.603 20.111 1.00 10.51 96 SER A CA 1
ATOM 734 C C . SER A 1 96 ? 4.131 45.632 19.385 1.00 10.86 96 SER A C 1
ATOM 735 O O . SER A 1 96 ? 3.710 44.938 18.457 1.00 11.14 96 SER A O 1
ATOM 738 N N . GLY A 1 97 ? 5.388 45.590 19.813 1.00 9.33 97 GLY A N 1
ATOM 739 C CA . GLY A 1 97 ? 6.360 44.722 19.174 1.00 10.16 97 GLY A CA 1
ATOM 740 C C . GLY A 1 97 ? 6.951 45.367 17.932 1.00 9.70 97 GLY A C 1
ATOM 741 O O . GLY A 1 97 ? 7.789 44.774 17.253 1.00 10.47 97 GLY A O 1
ATOM 742 N N . TYR A 1 98 ? 6.528 46.591 17.635 1.00 9.69 98 TYR A N 1
ATOM 743 C CA . TYR A 1 98 ? 7.010 47.293 16.447 1.00 9.27 98 TYR A CA 1
ATOM 744 C C . TYR A 1 98 ? 8.476 47.712 16.538 1.00 9.36 98 TYR A C 1
ATOM 745 O O . TYR A 1 98 ? 8.888 48.345 17.512 1.00 9.25 98 TYR A O 1
ATOM 754 N N . PRO A 1 99 ? 9.284 47.362 15.519 1.00 8.37 99 PRO A N 1
ATOM 755 C CA . PRO A 1 99 ? 10.704 47.728 15.515 1.00 8.93 99 PRO A CA 1
ATOM 756 C C . PRO A 1 99 ? 10.851 49.177 15.052 1.00 10.13 99 PRO A C 1
ATOM 757 O O . PRO A 1 99 ? 10.583 49.508 13.899 1.00 11.82 99 PRO A O 1
ATOM 761 N N . VAL A 1 100 ? 11.270 50.041 15.967 1.00 9.34 100 VAL A N 1
ATOM 762 C CA . VAL A 1 100 ? 11.407 51.460 15.672 1.00 10.19 100 VAL A CA 1
ATOM 763 C C . VAL A 1 100 ? 12.708 51.839 14.979 1.00 9.92 100 VAL A C 1
ATOM 764 O O . VAL A 1 100 ? 12.717 52.674 14.071 1.00 10.26 100 VAL A O 1
ATOM 768 N N . LEU A 1 101 ? 13.803 51.221 15.404 1.00 8.21 101 LEU A N 1
ATOM 769 C CA . LEU A 1 101 ? 15.107 51.514 14.835 1.00 8.15 101 LEU A CA 1
ATOM 770 C C . LEU A 1 101 ? 15.921 50.264 14.540 1.00 8.13 101 LEU A C 1
ATOM 771 O O . LEU A 1 101 ? 15.988 49.355 15.365 1.00 8.08 101 LEU A O 1
ATOM 776 N N . LEU A 1 102 ? 16.509 50.225 13.347 1.00 8.25 102 LEU A N 1
ATOM 777 C CA . LEU A 1 102 ? 17.415 49.152 12.940 1.00 8.49 102 LEU A CA 1
ATOM 778 C C . LEU A 1 102 ? 18.704 49.938 12.751 1.00 9.82 102 LEU A C 1
ATOM 779 O O . LEU A 1 102 ? 18.728 50.916 12.002 1.00 9.02 102 LEU A O 1
ATOM 784 N N . SER A 1 103 ? 19.774 49.534 13.422 1.00 7.13 103 SER A N 1
ATOM 785 C CA . SER A 1 103 ? 21.015 50.282 13.305 1.00 7.96 103 SER A CA 1
ATOM 786 C C . SER A 1 103 ? 22.271 49.434 13.208 1.00 7.22 103 SER A C 1
ATOM 787 O O . SER A 1 103 ? 22.336 48.327 13.739 1.00 7.49 103 SER A O 1
ATOM 790 N N . GLU A 1 104 ? 23.266 49.965 12.506 1.00 7.82 104 GLU A N 1
ATOM 791 C CA . GLU A 1 104 ? 24.557 49.301 12.415 1.00 7.40 104 GLU A CA 1
ATOM 792 C C . GLU A 1 104 ? 25.006 49.369 13.874 1.00 7.71 104 GLU A C 1
ATOM 793 O O . GLU A 1 104 ? 24.616 50.292 14.586 1.00 8.29 104 GLU A O 1
ATOM 799 N N . LEU A 1 105 ? 25.794 48.405 14.333 1.00 7.18 105 LEU A N 1
ATOM 800 C CA . LEU A 1 105 ? 26.280 48.462 15.710 1.00 6.67 105 LEU A CA 1
ATOM 801 C C . LEU A 1 105 ? 27.736 48.035 15.821 1.00 8.05 105 LEU A C 1
ATOM 802 O O . LEU A 1 105 ? 28.225 47.753 16.914 1.00 8.36 105 LEU A O 1
ATOM 807 N N . THR A 1 106 ? 28.438 47.987 14.691 1.00 7.32 106 THR A N 1
ATOM 808 C CA . THR A 1 106 ? 29.849 47.619 14.722 1.00 8.13 106 THR A CA 1
ATOM 809 C C . THR A 1 106 ? 30.620 48.793 15.315 1.00 7.82 106 THR A C 1
ATOM 810 O O . THR A 1 106 ? 31.410 48.623 16.240 1.00 8.80 106 THR A O 1
ATOM 814 N N . ILE A 1 107 ? 30.383 49.988 14.779 1.00 8.01 107 ILE A N 1
ATOM 815 C CA . ILE A 1 107 ? 31.036 51.183 15.293 1.00 7.17 107 ILE A CA 1
ATOM 816 C C . ILE A 1 107 ? 30.509 51.411 16.709 1.00 7.82 107 ILE A C 1
ATOM 817 O O . ILE A 1 107 ? 31.276 51.650 17.644 1.00 7.59 107 ILE A O 1
ATOM 822 N N . ALA A 1 108 ? 29.193 51.313 16.863 1.00 7.41 108 ALA A N 1
ATOM 823 C CA . ALA A 1 108 ? 28.556 51.517 18.161 1.00 7.84 108 ALA A CA 1
ATOM 824 C C . ALA A 1 108 ? 29.065 50.561 19.240 1.00 9.16 108 ALA A C 1
ATOM 825 O O . ALA A 1 108 ? 29.160 50.935 20.407 1.00 8.17 108 ALA A O 1
ATOM 827 N N . THR A 1 109 ? 29.385 49.327 18.858 1.00 8.90 109 THR A N 1
ATOM 828 C CA . THR A 1 109 ? 29.876 48.359 19.835 1.00 8.31 109 THR A CA 1
ATOM 829 C C . THR A 1 109 ? 31.198 48.821 20.432 1.00 8.17 109 THR A C 1
ATOM 830 O O . THR A 1 109 ? 31.406 48.724 21.640 1.00 8.41 109 THR A O 1
ATOM 834 N N . ALA A 1 110 ? 32.092 49.327 19.589 1.00 7.20 110 ALA A N 1
ATOM 835 C CA . ALA A 1 110 ? 33.381 49.804 20.073 1.00 6.91 110 ALA A CA 1
ATOM 836 C C . ALA A 1 110 ? 33.150 50.961 21.043 1.00 6.91 110 ALA A C 1
ATOM 837 O O . ALA A 1 110 ? 33.824 51.073 22.068 1.00 8.01 110 ALA A O 1
ATOM 839 N N . LEU A 1 111 ? 32.189 51.818 20.714 1.00 7.59 111 LEU A N 1
ATOM 840 C CA . LEU A 1 111 ? 31.870 52.960 21.561 1.00 7.25 111 LEU A CA 1
ATOM 841 C C . LEU A 1 111 ? 31.256 52.548 22.902 1.00 7.75 111 LEU A C 1
ATOM 842 O O . LEU A 1 111 ? 31.654 53.072 23.946 1.00 7.68 111 LEU A O 1
ATOM 847 N N . ARG A 1 112 ? 30.305 51.612 22.899 1.00 8.04 112 ARG A N 1
ATOM 848 C CA . ARG A 1 112 ? 29.703 51.212 24.171 1.00 7.33 112 ARG A CA 1
ATOM 849 C C . ARG A 1 112 ? 30.647 50.381 25.027 1.00 7.39 112 ARG A C 1
ATOM 850 O O . ARG A 1 112 ? 30.538 50.377 26.252 1.00 9.30 112 ARG A O 1
ATOM 858 N N . THR A 1 113 ? 31.583 49.688 24.385 1.00 7.58 113 THR A N 1
ATOM 859 C CA . THR A 1 113 ? 32.536 48.870 25.118 1.00 7.31 113 THR A CA 1
ATOM 860 C C . THR A 1 113 ? 33.534 49.791 25.812 1.00 7.83 113 THR A C 1
ATOM 861 O O . THR A 1 113 ? 33.930 49.547 26.956 1.00 7.41 113 THR A O 1
ATOM 865 N N . ALA A 1 114 ? 33.918 50.861 25.123 1.00 7.28 114 ALA A N 1
ATOM 866 C CA . ALA A 1 114 ? 34.843 51.834 25.688 1.00 8.03 114 ALA A CA 1
ATOM 867 C C . ALA A 1 114 ? 34.130 52.570 26.821 1.00 7.65 114 ALA A C 1
ATOM 868 O O . ALA A 1 114 ? 34.717 52.824 27.876 1.00 8.14 114 ALA A O 1
ATOM 870 N N . ALA A 1 115 ? 32.859 52.901 26.605 1.00 6.78 115 ALA A N 1
ATOM 871 C CA . ALA A 1 115 ? 32.076 53.599 27.620 1.00 8.32 115 ALA A CA 1
ATOM 872 C C . ALA A 1 115 ? 31.886 52.727 28.860 1.00 8.03 115 ALA A C 1
ATOM 873 O O . ALA A 1 115 ? 31.961 53.216 29.986 1.00 8.70 115 ALA A O 1
ATOM 875 N N . THR A 1 116 ? 31.641 51.434 28.653 1.00 7.60 116 THR A N 1
ATOM 876 C CA . THR A 1 116 ? 31.452 50.516 29.771 1.00 7.31 116 THR A CA 1
ATOM 877 C C . THR A 1 116 ? 32.762 50.375 30.549 1.00 7.34 116 THR A C 1
ATOM 878 O O . THR A 1 116 ? 32.771 50.414 31.781 1.00 8.56 116 THR A O 1
ATOM 882 N N . SER A 1 117 ? 33.868 50.219 29.828 1.00 7.86 117 SER A N 1
ATOM 883 C CA . SER A 1 117 ? 35.174 50.104 30.470 1.00 7.64 117 SER A CA 1
ATOM 884 C C . SER A 1 117 ? 35.487 51.378 31.255 1.00 8.12 117 SER A C 1
ATOM 885 O O . SER A 1 117 ? 36.046 51.322 32.347 1.00 7.99 117 SER A O 1
ATOM 888 N N . LEU A 1 118 ? 35.121 52.528 30.694 1.00 8.30 118 LEU A N 1
ATOM 889 C CA . LEU A 1 118 ? 35.357 53.809 31.357 1.00 9.37 118 LEU A CA 1
ATOM 890 C C . LEU A 1 118 ? 34.545 53.888 32.645 1.00 8.81 118 LEU A C 1
ATOM 891 O O . LEU A 1 118 ? 35.076 54.211 33.710 1.00 10.58 118 LEU A O 1
ATOM 904 N N . ALA A 1 120 ? 33.315 51.533 34.431 1.00 8.07 120 ALA A N 1
ATOM 905 C CA . ALA A 1 120 ? 33.836 50.599 35.415 1.00 8.29 120 ALA A CA 1
ATOM 906 C C . ALA A 1 120 ? 35.109 51.155 36.051 1.00 9.23 120 ALA A C 1
ATOM 907 O O . ALA A 1 120 ? 35.266 51.134 37.272 1.00 9.00 120 ALA A O 1
ATOM 909 N N . ALA A 1 121 ? 36.013 51.659 35.218 1.00 9.45 121 ALA A N 1
ATOM 910 C CA . ALA A 1 121 ? 37.274 52.198 35.707 1.00 9.27 121 ALA A CA 1
ATOM 911 C C . ALA A 1 121 ? 37.078 53.380 36.652 1.00 10.79 121 ALA A C 1
ATOM 912 O O . ALA A 1 121 ? 37.800 53.514 37.639 1.00 10.84 121 ALA A O 1
ATOM 914 N N . GLN A 1 122 ? 36.106 54.235 36.357 1.00 11.78 122 GLN A N 1
ATOM 915 C CA . GLN A 1 122 ? 35.856 55.390 37.213 1.00 14.76 122 GLN A CA 1
ATOM 916 C C . GLN A 1 122 ? 35.491 54.933 38.618 1.00 15.43 122 GLN A C 1
ATOM 917 O O . GLN A 1 122 ? 35.821 55.594 39.604 1.00 15.86 122 GLN A O 1
ATOM 923 N N . ALA A 1 123 ? 34.826 53.787 38.710 1.00 14.54 123 ALA A N 1
ATOM 924 C CA . ALA A 1 123 ? 34.408 53.259 40.001 1.00 16.16 123 ALA A CA 1
ATOM 925 C C . ALA A 1 123 ? 35.388 52.272 40.624 1.00 15.93 123 ALA A C 1
ATOM 926 O O . ALA A 1 123 ? 35.317 52.006 41.824 1.00 18.98 123 ALA A O 1
ATOM 928 N N . LEU A 1 124 ? 36.314 51.746 39.827 1.00 13.90 124 LEU A N 1
ATOM 929 C CA . LEU A 1 124 ? 37.243 50.737 40.325 1.00 13.15 124 LEU A CA 1
ATOM 930 C C . LEU A 1 124 ? 38.732 51.069 40.353 1.00 13.97 124 LEU A C 1
ATOM 931 O O . LEU A 1 124 ? 39.456 50.585 41.223 1.00 13.82 124 LEU A O 1
ATOM 936 N N . ALA A 1 125 ? 39.199 51.867 39.401 1.00 12.38 125 ALA A N 1
ATOM 937 C CA . ALA A 1 125 ? 40.615 52.208 39.350 1.00 12.58 125 ALA A CA 1
ATOM 938 C C . ALA A 1 125 ? 40.972 53.298 40.353 1.00 12.49 125 ALA A C 1
ATOM 939 O O . ALA A 1 125 ? 40.102 54.024 40.830 1.00 12.32 125 ALA A O 1
ATOM 941 N N . ARG A 1 126 ? 42.254 53.397 40.686 1.00 13.61 126 ARG A N 1
ATOM 942 C CA . ARG A 1 126 ? 42.698 54.439 41.601 1.00 13.24 126 ARG A CA 1
ATOM 943 C C . ARG A 1 126 ? 42.457 55.759 40.881 1.00 14.39 126 ARG A C 1
ATOM 944 O O . ARG A 1 126 ? 42.779 55.899 39.699 1.00 13.38 126 ARG A O 1
ATOM 952 N N . PRO A 1 127 ? 41.880 56.745 41.579 1.00 15.68 127 PRO A N 1
ATOM 953 C CA . PRO A 1 127 ? 41.600 58.050 40.975 1.00 16.35 127 PRO A CA 1
ATOM 954 C C . PRO A 1 127 ? 42.833 58.805 40.484 1.00 16.87 127 PRO A C 1
ATOM 955 O O . PRO A 1 127 ? 42.713 59.766 39.726 1.00 20.12 127 PRO A O 1
ATOM 959 N N . ASN A 1 128 ? 44.015 58.368 40.904 1.00 15.70 128 ASN A N 1
ATOM 960 C CA . ASN A 1 128 ? 45.243 59.036 40.491 1.00 17.44 128 ASN A CA 1
ATOM 961 C C . ASN A 1 128 ? 45.978 58.326 39.354 1.00 17.89 128 ASN A C 1
ATOM 962 O O . ASN A 1 128 ? 47.159 58.574 39.119 1.00 18.40 128 ASN A O 1
ATOM 967 N N . ALA A 1 129 ? 45.274 57.450 38.643 1.00 17.41 129 ALA A N 1
ATOM 968 C CA . ALA A 1 129 ? 45.875 56.721 37.526 1.00 17.10 129 ALA A CA 1
ATOM 969 C C . ALA A 1 129 ? 46.278 57.694 36.414 1.00 16.31 129 ALA A C 1
ATOM 970 O O . ALA A 1 129 ? 45.566 58.663 36.153 1.00 19.04 129 ALA A O 1
ATOM 972 N N . ARG A 1 130 ? 47.412 57.436 35.763 1.00 15.91 130 ARG A N 1
ATOM 973 C CA . ARG A 1 130 ? 47.895 58.299 34.680 1.00 15.50 130 ARG A CA 1
ATOM 974 C C . ARG A 1 130 ? 48.540 57.536 33.520 1.00 13.97 130 ARG A C 1
ATOM 975 O O . ARG A 1 130 ? 48.698 58.077 32.425 1.00 14.74 130 ARG A O 1
ATOM 983 N N . LYS A 1 131 ? 48.919 56.287 33.763 1.00 13.64 131 LYS A N 1
ATOM 984 C CA . LYS A 1 131 ? 49.572 55.476 32.738 1.00 12.34 131 LYS A CA 1
ATOM 985 C C . LYS A 1 131 ? 48.822 54.165 32.537 1.00 11.03 131 LYS A C 1
ATOM 986 O O . LYS A 1 131 ? 48.443 53.504 33.505 1.00 9.82 131 LYS A O 1
ATOM 1000 N N . ALA A 1 133 ? 48.550 50.412 30.080 1.00 8.56 133 ALA A N 1
ATOM 1001 C CA . ALA A 1 133 ? 49.109 49.492 29.100 1.00 8.65 133 ALA A CA 1
ATOM 1002 C C . ALA A 1 133 ? 47.923 49.082 28.238 1.00 8.69 133 ALA A C 1
ATOM 1003 O O . ALA A 1 133 ? 46.844 48.807 28.756 1.00 10.04 133 ALA A O 1
ATOM 1005 N N . LEU A 1 134 ? 48.113 49.065 26.925 1.00 8.43 134 LEU A N 1
ATOM 1006 C CA . LEU A 1 134 ? 47.041 48.674 26.019 1.00 8.63 134 LEU A CA 1
ATOM 1007 C C . LEU A 1 134 ? 47.557 47.505 25.187 1.00 9.35 134 LEU A C 1
ATOM 1008 O O . LEU A 1 134 ? 48.351 47.684 24.258 1.00 9.11 134 LEU A O 1
ATOM 1013 N N . ILE A 1 135 ? 47.122 46.302 25.557 1.00 9.11 135 ILE A N 1
ATOM 1014 C CA . ILE A 1 135 ? 47.533 45.072 24.882 1.00 9.35 135 ILE A CA 1
ATOM 1015 C C . ILE A 1 135 ? 46.459 44.704 23.867 1.00 8.38 135 ILE A C 1
ATOM 1016 O O . ILE A 1 135 ? 45.320 44.410 24.230 1.00 7.52 135 ILE A O 1
ATOM 1021 N N . GLY A 1 136 ? 46.839 44.700 22.594 1.00 8.36 136 GLY A N 1
ATOM 1022 C CA . GLY A 1 136 ? 45.879 44.442 21.536 1.00 7.06 136 GLY A CA 1
ATOM 1023 C C . GLY A 1 136 ? 45.620 45.840 21.003 1.00 7.37 136 GLY A C 1
ATOM 1024 O O . GLY A 1 136 ? 45.086 46.692 21.716 1.00 8.06 136 GLY A O 1
ATOM 1025 N N . ASN A 1 137 ? 46.018 46.094 19.761 1.00 7.47 137 ASN A N 1
ATOM 1026 C CA . ASN A 1 137 ? 45.862 47.420 19.176 1.00 7.39 137 ASN A CA 1
ATOM 1027 C C . ASN A 1 137 ? 45.001 47.383 17.916 1.00 8.20 137 ASN A C 1
ATOM 1028 O O . ASN A 1 137 ? 45.280 48.076 16.936 1.00 7.38 137 ASN A O 1
ATOM 1033 N N . GLY A 1 138 ? 43.949 46.569 17.965 1.00 8.16 138 GLY A N 1
ATOM 1034 C CA . GLY A 1 138 ? 43.047 46.426 16.840 1.00 8.96 138 GLY A CA 1
ATOM 1035 C C . GLY A 1 138 ? 41.877 47.394 16.838 1.00 8.72 138 GLY A C 1
ATOM 1036 O O . GLY A 1 138 ? 41.993 48.536 17.284 1.00 9.05 138 GLY A O 1
ATOM 1037 N N . ALA A 1 139 ? 40.736 46.918 16.349 1.00 7.57 139 ALA A N 1
ATOM 1038 C CA . ALA A 1 139 ? 39.532 47.736 16.234 1.00 8.72 139 ALA A CA 1
ATOM 1039 C C . ALA A 1 139 ? 39.079 48.454 17.506 1.00 8.62 139 ALA A C 1
ATOM 1040 O O . ALA A 1 139 ? 38.717 49.629 17.457 1.00 9.38 139 ALA A O 1
ATOM 1042 N N . GLN A 1 140 ? 39.094 47.759 18.639 1.00 8.24 140 GLN A N 1
ATOM 1043 C CA . GLN A 1 140 ? 38.649 48.370 19.893 1.00 8.61 140 GLN A CA 1
ATOM 1044 C C . GLN A 1 140 ? 39.634 49.365 20.497 1.00 8.79 140 GLN A C 1
ATOM 1045 O O . GLN A 1 140 ? 39.228 50.294 21.195 1.00 8.70 140 GLN A O 1
ATOM 1051 N N . SER A 1 141 ? 40.920 49.167 20.224 1.00 9.51 141 SER A N 1
ATOM 1052 C CA . SER A 1 141 ? 41.978 49.980 20.825 1.00 9.11 141 SER A CA 1
ATOM 1053 C C . SER A 1 141 ? 41.882 51.505 20.817 1.00 8.60 141 SER A C 1
ATOM 1054 O O . SER A 1 141 ? 42.064 52.116 21.869 1.00 8.19 141 SER A O 1
ATOM 1057 N N . GLU A 1 142 ? 41.612 52.128 19.671 1.00 8.59 142 GLU A N 1
ATOM 1058 C CA . GLU A 1 142 ? 41.526 53.590 19.635 1.00 9.66 142 GLU A CA 1
ATOM 1059 C C . GLU A 1 142 ? 40.427 54.132 20.544 1.00 9.06 142 GLU A C 1
ATOM 1060 O O . GLU A 1 142 ? 40.595 55.168 21.190 1.00 8.83 142 GLU A O 1
ATOM 1066 N N . PHE A 1 143 ? 39.301 53.429 20.578 1.00 8.32 143 PHE A N 1
ATOM 1067 C CA . PHE A 1 143 ? 38.159 53.830 21.388 1.00 8.22 143 PHE A CA 1
ATOM 1068 C C . PHE A 1 143 ? 38.484 53.710 22.870 1.00 8.89 143 PHE A C 1
ATOM 1069 O O . PHE A 1 143 ? 38.174 54.605 23.656 1.00 7.96 143 PHE A O 1
ATOM 1077 N N . GLN A 1 144 ? 39.114 52.604 23.247 1.00 7.27 144 GLN A N 1
ATOM 1078 C CA . GLN A 1 144 ? 39.505 52.401 24.636 1.00 8.46 144 GLN A CA 1
ATOM 1079 C C . GLN A 1 144 ? 40.513 53.489 25.010 1.00 7.71 144 GLN A C 1
ATOM 1080 O O . GLN A 1 144 ? 40.404 54.123 26.063 1.00 8.27 144 GLN A O 1
ATOM 1086 N N . ALA A 1 145 ? 41.485 53.711 24.132 1.00 8.90 145 ALA A N 1
ATOM 1087 C CA . ALA A 1 145 ? 42.514 54.719 24.373 1.00 9.38 145 ALA A CA 1
ATOM 1088 C C . ALA A 1 145 ? 41.915 56.097 24.645 1.00 9.62 145 ALA A C 1
ATOM 1089 O O . ALA A 1 145 ? 42.246 56.734 25.643 1.00 10.62 145 ALA A O 1
ATOM 1091 N N . LEU A 1 146 ? 41.031 56.557 23.764 1.00 10.08 146 LEU A N 1
ATOM 1092 C CA . LEU A 1 146 ? 40.416 57.871 23.946 1.00 11.36 146 LEU A CA 1
ATOM 1093 C C . LEU A 1 146 ? 39.508 57.972 25.168 1.00 10.62 146 LEU A C 1
ATOM 1094 O O . LEU A 1 146 ? 39.472 59.011 25.832 1.00 11.69 146 LEU A O 1
ATOM 1099 N N . ALA A 1 147 ? 38.772 56.907 25.470 1.00 10.31 147 ALA A N 1
ATOM 1100 C CA . ALA A 1 147 ? 37.889 56.922 26.632 1.00 10.15 147 ALA A CA 1
ATOM 1101 C C . ALA A 1 147 ? 38.695 57.226 27.893 1.00 10.20 147 ALA A C 1
ATOM 1102 O O . ALA A 1 147 ? 38.310 58.070 28.701 1.00 10.82 147 ALA A O 1
ATOM 1104 N N . PHE A 1 148 ? 39.816 56.530 28.052 1.00 8.87 148 PHE A N 1
ATOM 1105 C CA . PHE A 1 148 ? 40.667 56.715 29.218 1.00 9.59 148 PHE A CA 1
ATOM 1106 C C . PHE A 1 148 ? 41.450 58.024 29.206 1.00 10.10 148 PHE A C 1
ATOM 1107 O O . PHE A 1 148 ? 41.642 58.644 30.252 1.00 10.30 148 PHE A O 1
ATOM 1115 N N . HIS A 1 149 ? 41.896 58.452 28.030 1.00 10.16 149 HIS A N 1
ATOM 1116 C CA . HIS A 1 149 ? 42.650 59.700 27.933 1.00 11.16 149 HIS A CA 1
ATOM 1117 C C . HIS A 1 149 ? 41.782 60.926 28.202 1.00 12.18 149 HIS A C 1
ATOM 1118 O O . HIS A 1 149 ? 42.137 61.785 29.012 1.00 12.48 149 HIS A O 1
ATOM 1125 N N . LYS A 1 150 ? 40.637 60.995 27.533 1.00 11.51 150 LYS A N 1
ATOM 1126 C CA . LYS A 1 150 ? 39.750 62.144 27.675 1.00 13.22 150 LYS A CA 1
ATOM 1127 C C . LYS A 1 150 ? 38.879 62.174 28.920 1.00 13.41 150 LYS A C 1
ATOM 1128 O O . LYS A 1 150 ? 38.472 63.248 29.359 1.00 15.73 150 LYS A O 1
ATOM 1134 N N . HIS A 1 151 ? 38.595 61.015 29.503 1.00 11.04 151 HIS A N 1
ATOM 1135 C CA . HIS A 1 151 ? 37.724 60.995 30.670 1.00 12.35 151 HIS A CA 1
ATOM 1136 C C . HIS A 1 151 ? 38.296 60.428 31.960 1.00 12.90 151 HIS A C 1
ATOM 1137 O O . HIS A 1 151 ? 37.655 60.524 33.008 1.00 15.37 151 HIS A O 1
ATOM 1144 N N . LEU A 1 152 ? 39.485 59.839 31.906 1.00 13.27 152 LEU A N 1
ATOM 1145 C CA . LEU A 1 152 ? 40.067 59.286 33.124 1.00 14.28 152 LEU A CA 1
ATOM 1146 C C . LEU A 1 152 ? 41.502 59.750 33.365 1.00 15.61 152 LEU A C 1
ATOM 1147 O O . LEU A 1 152 ? 42.264 59.101 34.081 1.00 17.09 152 LEU A O 1
ATOM 1152 N N . GLY A 1 153 ? 41.864 60.869 32.746 1.00 15.14 153 GLY A N 1
ATOM 1153 C CA . GLY A 1 153 ? 43.191 61.434 32.930 1.00 16.62 153 GLY A CA 1
ATOM 1154 C C . GLY A 1 153 ? 44.412 60.621 32.536 1.00 16.98 153 GLY A C 1
ATOM 1155 O O . GLY A 1 153 ? 45.502 60.863 33.057 1.00 18.10 153 GLY A O 1
ATOM 1156 N N . ILE A 1 154 ? 44.260 59.659 31.635 1.00 15.15 154 ILE A N 1
ATOM 1157 C CA . ILE A 1 154 ? 45.417 58.875 31.212 1.00 13.35 154 ILE A CA 1
ATOM 1158 C C . ILE A 1 154 ? 46.223 59.703 30.216 1.00 14.24 154 ILE A C 1
ATOM 1159 O O . ILE A 1 154 ? 45.726 60.066 29.149 1.00 13.78 154 ILE A O 1
ATOM 1164 N N . GLU A 1 155 ? 47.471 59.999 30.570 1.00 14.86 155 GLU A N 1
ATOM 1165 C CA . GLU A 1 155 ? 48.341 60.812 29.725 1.00 15.79 155 GLU A CA 1
ATOM 1166 C C . GLU A 1 1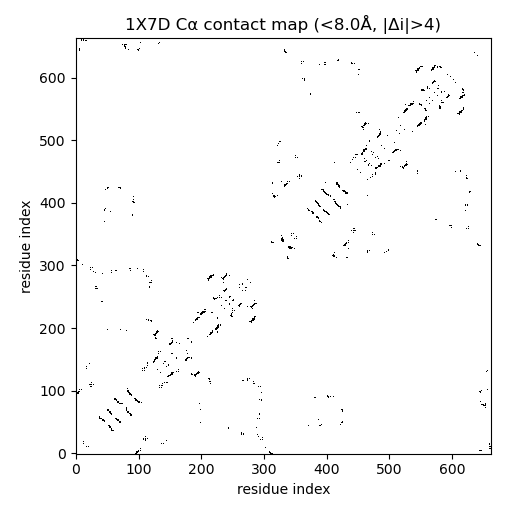55 ? 49.323 59.980 28.916 1.00 14.37 155 GLU A C 1
ATOM 1167 O O . GLU A 1 155 ? 49.858 60.442 27.910 1.00 14.17 155 GLU A O 1
ATOM 1173 N N . GLU A 1 156 ? 49.571 58.755 29.362 1.00 14.46 156 GLU A N 1
ATOM 1174 C CA . GLU A 1 156 ? 50.527 57.905 28.674 1.00 14.41 156 GLU A CA 1
ATOM 1175 C C . GLU A 1 156 ? 50.038 56.480 28.502 1.00 12.75 156 GLU A C 1
ATOM 1176 O O . GLU A 1 156 ? 49.547 55.862 29.441 1.00 13.54 156 GLU A O 1
ATOM 1182 N N . ILE A 1 157 ? 50.179 55.966 27.288 1.00 11.54 157 ILE A N 1
ATOM 1183 C CA . ILE A 1 157 ? 49.784 54.600 26.991 1.00 10.87 157 ILE A CA 1
ATOM 1184 C C . ILE A 1 157 ? 50.977 53.860 26.403 1.00 10.99 157 ILE A C 1
ATOM 1185 O O . ILE A 1 157 ? 51.665 54.376 25.519 1.00 12.25 157 ILE A O 1
ATOM 1190 N N . VAL A 1 158 ? 51.231 52.664 26.920 1.00 10.71 158 VAL A N 1
ATOM 1191 C CA . VAL A 1 158 ? 52.311 51.827 26.420 1.00 11.63 158 VAL A CA 1
ATOM 1192 C C . VAL A 1 158 ? 51.563 50.697 25.726 1.00 11.16 158 VAL A C 1
ATOM 1193 O O . VAL A 1 158 ? 50.838 49.928 26.362 1.00 11.57 158 VAL A O 1
ATOM 1197 N N . ALA A 1 159 ? 51.733 50.614 24.414 1.00 11.70 159 ALA A N 1
ATOM 1198 C CA . ALA A 1 159 ? 51.010 49.634 23.620 1.00 10.71 159 ALA A CA 1
ATOM 1199 C C . ALA A 1 159 ? 51.814 48.479 23.051 1.00 11.51 159 ALA A C 1
ATOM 1200 O O . ALA A 1 159 ? 52.978 48.628 22.676 1.00 12.59 159 ALA A O 1
ATOM 1202 N N . TYR A 1 160 ? 51.166 47.321 22.984 1.00 9.63 160 TYR A N 1
ATOM 1203 C CA . TYR A 1 160 ? 51.785 46.135 22.411 1.00 10.47 160 TYR A CA 1
ATOM 1204 C C . TYR A 1 160 ? 50.748 45.307 21.673 1.00 9.91 160 TYR A C 1
ATOM 1205 O O . TYR A 1 160 ? 49.614 45.164 22.124 1.00 10.49 160 TYR A O 1
ATOM 1214 N N . ASP A 1 161 ? 51.154 44.777 20.527 1.00 9.43 161 ASP A N 1
ATOM 1215 C CA . ASP A 1 161 ? 50.309 43.925 19.712 1.00 9.12 161 ASP A CA 1
ATOM 1216 C C . ASP A 1 161 ? 51.281 43.036 18.949 1.00 9.13 161 ASP A C 1
ATOM 1217 O O . ASP A 1 161 ? 52.337 43.497 18.528 1.00 11.21 161 ASP A O 1
ATOM 1222 N N . THR A 1 162 ? 50.940 41.765 18.783 1.00 10.11 162 THR A N 1
ATOM 1223 C CA . THR A 1 162 ? 51.816 40.857 18.052 1.00 9.27 162 THR A CA 1
ATOM 1224 C C . THR A 1 162 ? 51.986 41.346 16.614 1.00 10.38 162 THR A C 1
ATOM 1225 O O . THR A 1 162 ? 52.976 41.027 15.954 1.00 9.62 162 THR A O 1
ATOM 1229 N N . ASP A 1 163 ? 51.011 42.119 16.143 1.00 9.03 163 ASP A N 1
ATOM 1230 C CA . ASP A 1 163 ? 51.037 42.699 14.804 1.00 9.63 163 ASP A CA 1
ATOM 1231 C C . ASP A 1 163 ? 51.557 44.132 14.951 1.00 10.21 163 ASP A C 1
ATOM 1232 O O . ASP A 1 163 ? 50.840 45.019 15.415 1.00 9.58 163 ASP A O 1
ATOM 1237 N N . PRO A 1 164 ? 52.816 44.377 14.554 1.00 9.95 164 PRO A N 1
ATOM 1238 C CA . PRO A 1 164 ? 53.400 45.718 14.667 1.00 11.98 164 PRO A CA 1
ATOM 1239 C C . PRO A 1 164 ? 52.677 46.816 13.897 1.00 11.34 164 PRO A C 1
ATOM 1240 O O . PRO A 1 164 ? 52.736 47.990 14.275 1.00 11.92 164 PRO A O 1
ATOM 1244 N N . LEU A 1 165 ? 51.998 46.442 12.820 1.00 11.74 165 LEU A N 1
ATOM 1245 C CA . LEU A 1 165 ? 51.266 47.417 12.025 1.00 12.54 165 LEU A CA 1
ATOM 1246 C C . LEU A 1 165 ? 50.032 47.907 12.775 1.00 11.87 165 LEU A C 1
ATOM 1247 O O . LEU A 1 165 ? 49.569 49.023 12.551 1.00 11.58 165 LEU A O 1
ATOM 1252 N N . ALA A 1 166 ? 49.505 47.075 13.669 1.00 10.72 166 ALA A N 1
ATOM 1253 C CA . ALA A 1 166 ? 48.338 47.470 14.447 1.00 9.72 166 ALA A CA 1
ATOM 1254 C C . ALA A 1 166 ? 48.737 48.598 15.398 1.00 10.63 166 ALA A C 1
ATOM 1255 O O . ALA A 1 166 ? 48.022 49.592 15.530 1.00 11.29 166 ALA A O 1
ATOM 1257 N N . THR A 1 167 ? 49.885 48.449 16.054 1.00 9.47 167 THR A N 1
ATOM 1258 C CA . THR A 1 167 ? 50.358 49.479 16.973 1.00 9.64 167 THR A CA 1
ATOM 1259 C C . THR A 1 167 ? 50.638 50.768 16.201 1.00 9.80 167 THR A C 1
ATOM 1260 O O . THR A 1 167 ? 50.288 51.861 16.653 1.00 10.54 167 THR A O 1
ATOM 1264 N N . ALA A 1 168 ? 51.260 50.640 15.031 1.00 11.13 168 ALA A N 1
ATOM 1265 C CA . ALA A 1 168 ? 51.562 51.812 14.215 1.00 11.42 168 ALA A CA 1
ATOM 1266 C C . ALA A 1 168 ? 50.263 52.537 13.878 1.00 11.20 168 ALA A C 1
ATOM 1267 O O . ALA A 1 168 ? 50.198 53.768 13.909 1.00 11.44 168 ALA A O 1
ATOM 1269 N N . LYS A 1 169 ? 49.228 51.764 13.559 1.00 11.64 169 LYS A N 1
ATOM 1270 C CA . LYS A 1 169 ? 47.917 52.320 13.228 1.00 11.49 169 LYS A CA 1
ATOM 1271 C C . LYS A 1 169 ? 47.356 53.110 14.406 1.00 12.36 169 LYS A C 1
ATOM 1272 O O . LYS A 1 169 ? 46.875 54.232 14.244 1.00 11.78 169 LYS A O 1
ATOM 1278 N N . LEU A 1 170 ? 47.416 52.509 15.590 1.00 12.13 170 LEU A N 1
ATOM 1279 C CA . LEU A 1 170 ? 46.913 53.137 16.806 1.00 12.41 170 LEU A CA 1
ATOM 1280 C C . LEU A 1 170 ? 47.606 54.468 17.063 1.00 12.09 170 LEU A C 1
ATOM 1281 O O . LEU A 1 170 ? 46.952 55.489 17.279 1.00 11.79 170 LEU A O 1
ATOM 1286 N N . ILE A 1 171 ? 48.933 54.451 17.033 1.00 12.18 171 ILE A N 1
ATOM 1287 C CA . ILE A 1 171 ? 49.718 55.656 17.273 1.00 12.97 171 ILE A CA 1
ATOM 1288 C C . ILE A 1 171 ? 49.396 56.756 16.266 1.00 11.83 171 ILE A C 1
ATOM 1289 O O . ILE A 1 171 ? 49.181 57.910 16.645 1.00 12.16 171 ILE A O 1
ATOM 1294 N N . ALA A 1 172 ? 49.353 56.399 14.988 1.00 11.91 172 ALA A N 1
ATOM 1295 C CA . ALA A 1 172 ? 49.058 57.370 13.942 1.00 12.61 172 ALA A CA 1
ATOM 1296 C C . ALA A 1 172 ? 47.646 57.943 14.074 1.00 12.93 172 ALA A C 1
ATOM 1297 O O . ALA A 1 172 ? 47.433 59.138 13.877 1.00 13.47 172 ALA A O 1
ATOM 1299 N N . ASN A 1 173 ? 46.683 57.090 14.411 1.00 12.19 173 ASN A N 1
ATOM 1300 C CA . ASN A 1 173 ? 45.301 57.535 14.557 1.00 12.49 173 ASN A CA 1
ATOM 1301 C C . ASN A 1 173 ? 45.079 58.566 15.651 1.00 12.77 173 ASN A C 1
ATOM 1302 O O . ASN A 1 173 ? 44.232 59.448 15.514 1.00 14.63 173 ASN A O 1
ATOM 1307 N N . LEU A 1 174 ? 45.832 58.458 16.738 1.00 12.75 174 LEU A N 1
ATOM 1308 C CA . LEU A 1 174 ? 45.643 59.365 17.858 1.00 13.02 174 LEU A CA 1
ATOM 1309 C C . LEU A 1 174 ? 46.739 60.403 18.059 1.00 13.95 174 LEU A C 1
ATOM 1310 O O . LEU A 1 174 ? 46.773 61.076 19.087 1.00 14.06 174 LEU A O 1
ATOM 1315 N N . LYS A 1 175 ? 47.622 60.542 17.078 1.00 15.58 175 LYS A N 1
ATOM 1316 C CA . LYS A 1 175 ? 48.710 61.508 17.177 1.00 17.96 175 LYS A CA 1
ATOM 1317 C C . LYS A 1 175 ? 48.166 62.923 17.381 1.00 18.60 175 LYS A C 1
ATOM 1318 O O . LYS A 1 175 ? 48.783 63.739 18.065 1.00 18.52 175 LYS A O 1
ATOM 1324 N N . GLU A 1 176 ? 47.001 63.194 16.796 1.00 19.56 176 GLU A N 1
ATOM 1325 C CA . GLU A 1 176 ? 46.353 64.502 16.886 1.00 21.16 176 GLU A CA 1
ATOM 1326 C C . GLU A 1 176 ? 46.005 64.915 18.314 1.00 20.80 176 GLU A C 1
ATOM 1327 O O . GLU A 1 176 ? 45.791 66.097 18.591 1.00 20.93 176 GLU A O 1
ATOM 1333 N N . TYR A 1 177 ? 45.931 63.940 19.215 1.00 18.39 177 TYR A N 1
ATOM 1334 C CA . TYR A 1 177 ? 45.639 64.219 20.616 1.00 18.52 177 TYR A CA 1
ATOM 1335 C C . TYR A 1 177 ? 46.985 64.445 21.292 1.00 19.20 177 TYR A C 1
ATOM 1336 O O . TYR A 1 177 ? 47.577 63.528 21.861 1.00 18.23 177 TYR A O 1
ATOM 1345 N N . SER A 1 178 ? 47.461 65.686 21.207 1.00 20.70 178 SER A N 1
ATOM 1346 C CA . SER A 1 178 ? 48.756 66.086 21.753 1.00 21.71 178 SER A CA 1
ATOM 1347 C C . SER A 1 178 ? 48.977 65.842 23.241 1.00 20.66 178 SER A C 1
ATOM 1348 O O . SER A 1 178 ? 50.119 65.738 23.686 1.00 21.01 178 SER A O 1
ATOM 1351 N N . GLY A 1 179 ? 47.898 65.760 24.011 1.00 18.38 179 GLY A N 1
ATOM 1352 C CA . GLY A 1 179 ? 48.040 65.525 25.437 1.00 17.59 179 GLY A CA 1
ATOM 1353 C C . GLY A 1 179 ? 48.239 64.056 25.759 1.00 16.54 179 GLY A C 1
ATOM 1354 O O . GLY A 1 179 ? 48.455 63.683 26.914 1.00 17.25 179 GLY A O 1
ATOM 1355 N N . LEU A 1 180 ? 48.172 63.219 24.730 1.00 15.29 180 LEU A N 1
ATOM 1356 C CA . LEU A 1 180 ? 48.335 61.780 24.907 1.00 15.52 180 LEU A CA 1
ATOM 1357 C C . LEU A 1 180 ? 49.588 61.245 24.227 1.00 15.24 180 LEU A C 1
ATOM 1358 O O . LEU A 1 180 ? 49.808 61.473 23.039 1.00 17.54 180 LEU A O 1
ATOM 1363 N N . THR A 1 181 ? 50.405 60.534 24.994 1.00 15.77 181 THR A N 1
ATOM 1364 C CA . THR A 1 181 ? 51.626 59.937 24.473 1.00 16.75 181 THR A CA 1
ATOM 1365 C C . THR A 1 181 ? 51.406 58.431 24.380 1.00 15.82 181 THR A C 1
ATOM 1366 O O . THR A 1 181 ? 51.056 57.792 25.372 1.00 15.61 181 THR A O 1
ATOM 1370 N N . ILE A 1 182 ? 51.594 57.873 23.188 1.00 14.93 182 ILE A N 1
ATOM 1371 C CA . ILE A 1 182 ? 51.438 56.436 22.989 1.00 15.04 182 ILE A CA 1
ATOM 1372 C C . ILE A 1 182 ? 52.746 55.876 22.450 1.00 15.05 182 ILE A C 1
ATOM 1373 O O . ILE A 1 182 ? 53.200 56.260 21.370 1.00 15.49 182 ILE A O 1
ATOM 1378 N N . ARG A 1 183 ? 53.349 54.969 23.211 1.00 14.57 183 ARG A N 1
ATOM 1379 C CA . ARG A 1 183 ? 54.610 54.360 22.818 1.00 16.97 183 ARG A CA 1
ATOM 1380 C C . ARG A 1 183 ? 54.499 52.850 22.663 1.00 15.97 183 ARG A C 1
ATOM 1381 O O . ARG A 1 183 ? 53.765 52.186 23.394 1.00 14.21 183 ARG A O 1
ATOM 1389 N N . ARG A 1 184 ? 55.242 52.324 21.697 1.00 15.81 184 ARG A N 1
ATOM 1390 C CA . ARG A 1 184 ? 55.274 50.898 21.405 1.00 16.27 184 ARG A CA 1
ATOM 1391 C C . ARG A 1 184 ? 56.274 50.161 22.294 1.00 16.79 184 ARG A C 1
ATOM 1392 O O . ARG A 1 184 ? 57.424 50.583 22.436 1.00 18.25 184 ARG A O 1
ATOM 1400 N N . ALA A 1 185 ? 55.823 49.067 22.903 1.00 14.81 185 ALA A N 1
ATOM 1401 C CA . ALA A 1 185 ? 56.678 48.236 23.745 1.00 14.33 185 ALA A CA 1
ATOM 1402 C C . ALA A 1 185 ? 56.912 46.961 22.938 1.00 14.32 185 ALA A C 1
ATOM 1403 O O . ALA A 1 185 ? 56.158 46.678 22.006 1.00 14.83 185 ALA A O 1
ATOM 1405 N N . SER A 1 186 ? 57.940 46.191 23.287 1.00 14.55 186 SER A N 1
ATOM 1406 C CA . SER A 1 186 ? 58.249 44.975 22.535 1.00 15.72 186 SER A CA 1
ATOM 1407 C C . SER A 1 186 ? 57.703 43.674 23.115 1.00 15.40 186 SER A C 1
ATOM 1408 O O . SER A 1 186 ? 57.931 42.602 22.558 1.00 15.15 186 SER A O 1
ATOM 1411 N N . SER A 1 187 ? 56.983 43.766 24.229 1.00 14.18 187 SER A N 1
ATOM 1412 C CA . SER A 1 187 ? 56.395 42.587 24.857 1.00 13.82 187 SER A CA 1
ATOM 1413 C C . SER A 1 187 ? 55.325 43.029 25.845 1.00 12.38 187 SER A C 1
ATOM 1414 O O . SER A 1 187 ? 55.272 44.200 26.228 1.00 12.63 187 SER A O 1
ATOM 1417 N N . VAL A 1 188 ? 54.472 42.096 26.252 1.00 12.66 188 VAL A N 1
ATOM 1418 C CA . VAL A 1 188 ? 53.417 42.408 27.209 1.00 12.32 188 VAL A CA 1
ATOM 1419 C C . VAL A 1 188 ? 54.039 42.768 28.552 1.00 12.52 188 VAL A C 1
ATOM 1420 O O . VAL A 1 188 ? 53.641 43.742 29.190 1.00 10.99 188 VAL A O 1
ATOM 1424 N N . ALA A 1 189 ? 55.020 41.977 28.978 1.00 13.36 189 ALA A N 1
ATOM 1425 C CA . ALA A 1 189 ? 55.691 42.227 30.249 1.00 14.27 189 ALA A CA 1
ATOM 1426 C C . ALA A 1 189 ? 56.253 43.645 30.295 1.00 15.02 189 ALA A C 1
ATOM 1427 O O . ALA A 1 189 ? 56.098 44.350 31.290 1.00 15.33 189 ALA A O 1
ATOM 1429 N N . GLU A 1 190 ? 56.909 44.059 29.216 1.00 14.50 190 GLU A N 1
ATOM 1430 C CA . GLU A 1 190 ? 57.488 45.396 29.147 1.00 16.35 190 GLU A CA 1
ATOM 1431 C C . GLU A 1 190 ? 56.410 46.476 29.187 1.00 15.39 190 GLU A C 1
ATOM 1432 O O . GLU A 1 190 ? 56.548 47.481 29.881 1.00 17.02 190 GLU A O 1
ATOM 1438 N N . ALA A 1 191 ? 55.333 46.259 28.441 1.00 13.45 191 ALA A N 1
ATOM 1439 C CA . ALA A 1 191 ? 54.245 47.227 28.366 1.00 12.59 191 ALA A CA 1
ATOM 1440 C C . ALA A 1 191 ? 53.511 47.497 29.677 1.00 12.35 191 ALA A C 1
ATOM 1441 O O . ALA A 1 191 ? 53.125 48.637 29.948 1.00 13.38 191 ALA A O 1
ATOM 1443 N N . VAL A 1 192 ? 53.322 46.463 30.491 1.00 12.33 192 VAL A N 1
ATOM 1444 C CA . VAL A 1 192 ? 52.587 46.615 31.744 1.00 12.54 192 VAL A CA 1
ATOM 1445 C C . VAL A 1 192 ? 53.403 47.080 32.947 1.00 14.32 192 VAL A C 1
ATOM 1446 O O . VAL A 1 192 ? 52.840 47.456 33.972 1.00 13.83 192 VAL A O 1
ATOM 1450 N N . LYS A 1 193 ? 54.724 47.062 32.827 1.00 15.23 193 LYS A N 1
ATOM 1451 C CA . LYS A 1 193 ? 55.577 47.478 33.935 1.00 16.32 193 LYS A CA 1
ATOM 1452 C C . LYS A 1 193 ? 55.259 48.894 34.432 1.00 15.59 193 LYS A C 1
ATOM 1453 O O . LYS A 1 193 ? 55.339 49.862 33.678 1.00 15.28 193 LYS A O 1
ATOM 1459 N N . GLY A 1 194 ? 54.883 48.995 35.704 1.00 15.37 194 GLY A N 1
ATOM 1460 C CA . GLY A 1 194 ? 54.585 50.284 36.307 1.00 14.92 194 GLY A CA 1
ATOM 1461 C C . GLY A 1 194 ? 53.340 51.036 35.870 1.00 15.52 194 GLY A C 1
ATOM 1462 O O . GLY A 1 194 ? 53.204 52.224 36.169 1.00 15.67 194 GLY A O 1
ATOM 1463 N N . VAL A 1 195 ? 52.422 50.376 35.171 1.00 13.16 195 VAL A N 1
ATOM 1464 C CA . VAL A 1 195 ? 51.210 51.065 34.740 1.00 12.40 195 VAL A CA 1
ATOM 1465 C C . VAL A 1 195 ? 50.138 51.018 35.825 1.00 11.06 195 VAL A C 1
ATOM 1466 O O . VAL A 1 195 ? 50.160 50.152 36.700 1.00 12.28 195 VAL A O 1
ATOM 1470 N N . ASP A 1 196 ? 49.204 51.959 35.761 1.00 11.40 196 ASP A N 1
ATOM 1471 C CA . ASP A 1 196 ? 48.118 52.041 36.733 1.00 11.35 196 ASP A CA 1
ATOM 1472 C C . ASP A 1 196 ? 46.924 51.203 36.290 1.00 10.25 196 ASP A C 1
ATOM 1473 O O . ASP A 1 196 ? 46.163 50.695 37.114 1.00 11.36 196 ASP A O 1
ATOM 1478 N N . ILE A 1 197 ? 46.770 51.069 34.978 1.00 10.86 197 ILE A N 1
ATOM 1479 C CA . ILE A 1 197 ? 45.671 50.311 34.400 1.00 9.94 197 ILE A CA 1
ATOM 1480 C C . ILE A 1 197 ? 46.172 49.464 33.239 1.00 9.86 197 ILE A C 1
ATOM 1481 O O . ILE A 1 197 ? 47.005 49.910 32.454 1.00 9.66 197 ILE A O 1
ATOM 1486 N N . ILE A 1 198 ? 45.675 48.235 33.149 1.00 10.30 198 ILE A N 1
ATOM 1487 C CA . ILE A 1 198 ? 46.028 47.356 32.042 1.00 9.53 198 ILE A CA 1
ATOM 1488 C C . ILE A 1 198 ? 44.743 47.060 31.288 1.00 9.20 198 ILE A C 1
ATOM 1489 O O . ILE A 1 198 ? 43.803 46.505 31.855 1.00 9.75 198 ILE A O 1
ATOM 1494 N N . THR A 1 199 ? 44.688 47.453 30.025 1.00 8.15 199 THR A N 1
ATOM 1495 C CA . THR A 1 199 ? 43.523 47.153 29.210 1.00 7.99 199 THR A CA 1
ATOM 1496 C C . THR A 1 199 ? 43.954 46.093 28.212 1.00 8.32 199 THR A C 1
ATOM 1497 O O . THR A 1 199 ? 44.927 46.275 27.480 1.00 9.56 199 THR A O 1
ATOM 1501 N N . THR A 1 200 ? 43.247 44.971 28.209 1.00 7.79 200 THR A N 1
ATOM 1502 C CA . THR A 1 200 ? 43.554 43.907 27.271 1.00 7.53 200 THR A CA 1
ATOM 1503 C C . THR A 1 200 ? 42.387 43.744 26.314 1.00 6.88 200 THR A C 1
ATOM 1504 O O . THR A 1 200 ? 41.246 43.529 26.734 1.00 8.26 200 THR A O 1
ATOM 1508 N N . VAL A 1 201 ? 42.677 43.901 25.027 1.00 8.62 201 VAL A N 1
ATOM 1509 C CA . VAL A 1 201 ? 41.675 43.749 23.984 1.00 8.80 201 VAL A CA 1
ATOM 1510 C C . VAL A 1 201 ? 42.272 42.928 22.847 1.00 9.02 201 VAL A C 1
ATOM 1511 O O . VAL A 1 201 ? 42.256 43.340 21.689 1.00 8.80 201 VAL A O 1
ATOM 1515 N N . THR A 1 202 ? 42.811 41.763 23.190 1.00 9.09 202 THR A N 1
ATOM 1516 C CA . THR A 1 202 ? 43.399 40.887 22.184 1.00 9.48 202 THR A CA 1
ATOM 1517 C C . THR A 1 202 ? 42.320 39.951 21.654 1.00 10.19 202 THR A C 1
ATOM 1518 O O . THR A 1 202 ? 41.319 39.697 22.326 1.00 9.65 202 THR A O 1
ATOM 1522 N N . ALA A 1 203 ? 42.522 39.445 20.442 1.00 11.51 203 ALA A N 1
ATOM 1523 C CA . ALA A 1 203 ? 41.559 38.532 19.840 1.00 13.23 203 ALA A CA 1
ATOM 1524 C C . ALA A 1 203 ? 42.222 37.215 19.484 1.00 15.68 203 ALA A C 1
ATOM 1525 O O . ALA A 1 203 ? 43.016 37.135 18.544 1.00 13.05 203 ALA A O 1
ATOM 1527 N N . ASP A 1 204 ? 41.883 36.184 20.248 1.00 19.16 204 ASP A N 1
ATOM 1528 C CA . ASP A 1 204 ? 42.418 34.845 20.043 1.00 22.05 204 ASP A CA 1
ATOM 1529 C C . ASP A 1 204 ? 41.419 33.882 20.670 1.00 23.46 204 ASP A C 1
ATOM 1530 O O . ASP A 1 204 ? 41.230 33.883 21.888 1.00 21.95 204 ASP A O 1
ATOM 1535 N N . LYS A 1 205 ? 40.765 33.076 19.840 1.00 25.26 205 LYS A N 1
ATOM 1536 C CA . LYS A 1 205 ? 39.788 32.121 20.344 1.00 27.90 205 LYS A CA 1
ATOM 1537 C C . LYS A 1 205 ? 40.490 30.936 20.993 1.00 28.93 205 LYS A C 1
ATOM 1538 O O . LYS A 1 205 ? 40.626 29.871 20.388 1.00 30.51 205 LYS A O 1
ATOM 1544 N N . ALA A 1 206 ? 40.938 31.136 22.230 1.00 28.19 206 ALA A N 1
ATOM 1545 C CA . ALA A 1 206 ? 41.629 30.098 22.985 1.00 28.32 206 ALA A CA 1
ATOM 1546 C C . ALA A 1 206 ? 41.980 30.597 24.384 1.00 28.22 206 ALA A C 1
ATOM 1547 O O . ALA A 1 206 ? 41.805 31.775 24.696 1.00 27.66 206 ALA A O 1
ATOM 1549 N N . TYR A 1 207 ? 42.464 29.687 25.224 1.00 27.99 207 TYR A N 1
ATOM 1550 C CA . TYR A 1 207 ? 42.862 30.029 26.586 1.00 28.03 207 TYR A CA 1
ATOM 1551 C C . TYR A 1 207 ? 44.244 30.662 26.531 1.00 27.65 207 TYR A C 1
ATOM 1552 O O . TYR A 1 207 ? 45.242 29.969 26.328 1.00 29.02 207 TYR A O 1
ATOM 1561 N N . ALA A 1 208 ? 44.308 31.976 26.712 1.00 25.21 208 ALA A N 1
ATOM 1562 C CA . ALA A 1 208 ? 45.587 32.667 26.664 1.00 22.97 208 ALA A CA 1
ATOM 1563 C C . ALA A 1 208 ? 45.940 33.273 28.009 1.00 22.51 208 ALA A C 1
ATOM 1564 O O . ALA A 1 208 ? 45.063 33.641 28.790 1.00 22.27 208 ALA A O 1
ATOM 1566 N N . THR A 1 209 ? 47.237 33.361 28.277 1.00 21.20 209 THR A N 1
ATOM 1567 C CA . THR A 1 209 ? 47.718 33.948 29.515 1.00 21.82 209 THR A CA 1
ATOM 1568 C C . THR A 1 209 ? 48.452 35.228 29.155 1.00 20.59 209 THR A C 1
ATOM 1569 O O . THR A 1 209 ? 49.655 35.366 29.399 1.00 21.65 209 THR A O 1
ATOM 1573 N N . ILE A 1 210 ? 47.717 36.154 28.545 1.00 17.00 210 ILE A N 1
ATOM 1574 C CA . ILE A 1 210 ? 48.280 37.439 28.159 1.00 14.57 210 ILE A CA 1
ATOM 1575 C C . ILE A 1 210 ? 48.915 38.043 29.405 1.00 13.81 210 ILE A C 1
ATOM 1576 O O . ILE A 1 210 ? 50.051 38.510 29.377 1.00 13.11 210 ILE A O 1
ATOM 1581 N N . ILE A 1 211 ? 48.167 38.016 30.503 1.00 12.35 211 ILE A N 1
ATOM 1582 C CA . ILE A 1 211 ? 48.643 38.552 31.770 1.00 12.18 211 ILE A CA 1
ATOM 1583 C C . ILE A 1 211 ? 48.867 37.411 32.759 1.00 12.50 211 ILE A C 1
ATOM 1584 O O . ILE A 1 211 ? 47.982 36.584 32.982 1.00 12.15 211 ILE A O 1
ATOM 1589 N N . THR A 1 212 ? 50.063 37.364 33.337 1.00 13.16 212 THR A N 1
ATOM 1590 C CA . THR A 1 212 ? 50.409 36.341 34.314 1.00 14.17 212 THR A CA 1
ATOM 1591 C C . THR A 1 212 ? 50.590 37.016 35.674 1.00 14.10 212 THR A C 1
ATOM 1592 O O . THR A 1 212 ? 50.840 38.220 35.744 1.00 13.66 212 THR A O 1
ATOM 1596 N N . PRO A 1 213 ? 50.464 36.249 36.772 1.00 15.20 213 PRO A N 1
ATOM 1597 C CA . PRO A 1 213 ? 50.601 36.756 38.142 1.00 16.43 213 PRO A CA 1
ATOM 1598 C C . PRO A 1 213 ? 51.853 37.582 38.417 1.00 16.41 213 PRO A C 1
ATOM 1599 O O . PRO A 1 213 ? 51.798 38.581 39.131 1.00 17.47 213 PRO A O 1
ATOM 1603 N N . ASP A 1 214 ? 52.979 37.161 37.853 1.00 17.18 214 ASP A N 1
ATOM 1604 C CA . ASP A 1 214 ? 54.242 37.859 38.069 1.00 18.18 214 ASP A CA 1
ATOM 1605 C C . ASP A 1 214 ? 54.265 39.276 37.503 1.00 17.22 214 ASP A C 1
ATOM 1606 O O . ASP A 1 214 ? 55.160 40.058 37.818 1.00 17.97 214 ASP A O 1
ATOM 1619 N N . LEU A 1 216 ? 51.675 41.373 37.935 1.00 13.60 216 LEU A N 1
ATOM 1620 C CA . LEU A 1 216 ? 50.880 42.210 38.823 1.00 13.69 216 LEU A CA 1
ATOM 1621 C C . LEU A 1 216 ? 51.683 43.065 39.793 1.00 14.84 216 LEU A C 1
ATOM 1622 O O . LEU A 1 216 ? 52.690 42.630 40.357 1.00 14.96 216 LEU A O 1
ATOM 1627 N N . GLU A 1 217 ? 51.210 44.292 39.968 1.00 13.88 217 GLU A N 1
ATOM 1628 C CA . GLU A 1 217 ? 51.806 45.258 40.874 1.00 15.50 217 GLU A CA 1
ATOM 1629 C C . GLU A 1 217 ? 50.664 45.790 41.731 1.00 16.52 217 GLU A C 1
ATOM 1630 O O . GLU A 1 217 ? 49.543 45.950 41.251 1.00 13.86 217 GLU A O 1
ATOM 1636 N N . PRO A 1 218 ? 50.927 46.057 43.017 1.00 17.42 218 PRO A N 1
ATOM 1637 C CA . PRO A 1 218 ? 49.869 46.571 43.892 1.00 17.12 218 PRO A CA 1
ATOM 1638 C C . PRO A 1 218 ? 49.181 47.823 43.343 1.00 16.21 218 PRO A C 1
ATOM 1639 O O . PRO A 1 218 ? 49.834 48.714 42.799 1.00 17.06 218 PRO A O 1
ATOM 1643 N N . GLY A 1 219 ? 47.858 47.872 43.471 1.00 13.95 219 GLY A N 1
ATOM 1644 C CA . GLY A 1 219 ? 47.111 49.032 43.018 1.00 13.80 219 GLY A CA 1
ATOM 1645 C C . GLY A 1 219 ? 46.638 49.055 41.576 1.00 11.49 219 GLY A C 1
ATOM 1646 O O . GLY A 1 219 ? 45.984 50.009 41.165 1.00 12.00 219 GLY A O 1
ATOM 1655 N N . HIS A 1 221 ? 44.524 48.190 38.104 1.00 10.98 221 HIS A N 1
ATOM 1656 C CA . HIS A 1 221 ? 43.152 47.912 37.717 1.00 9.69 221 HIS A CA 1
ATOM 1657 C C . HIS A 1 221 ? 43.278 47.264 36.349 1.00 9.47 221 HIS A C 1
ATOM 1658 O O . HIS A 1 221 ? 43.952 47.797 35.465 1.00 9.45 221 HIS A O 1
ATOM 1665 N N . LEU A 1 222 ? 42.649 46.108 36.181 1.00 8.63 222 LEU A N 1
ATOM 1666 C CA . LEU A 1 222 ? 42.690 45.410 34.906 1.00 8.83 222 LEU A CA 1
ATOM 1667 C C . LEU A 1 222 ? 41.338 45.496 34.214 1.00 7.90 222 LEU A C 1
ATOM 1668 O O . LEU A 1 222 ? 40.321 45.059 34.750 1.00 9.83 222 LEU A O 1
ATOM 1673 N N . ASN A 1 223 ? 41.354 46.087 33.026 1.00 8.11 223 ASN A N 1
ATOM 1674 C CA . ASN A 1 223 ? 40.175 46.265 32.184 1.00 7.57 223 ASN A CA 1
ATOM 1675 C C . ASN A 1 223 ? 40.314 45.120 31.178 1.00 7.77 223 ASN A C 1
ATOM 1676 O O . ASN A 1 223 ? 40.860 45.303 30.090 1.00 8.32 223 ASN A O 1
ATOM 1681 N N . ALA A 1 224 ? 39.841 43.936 31.566 1.00 8.93 224 ALA A N 1
ATOM 1682 C CA . ALA A 1 224 ? 39.951 42.729 30.736 1.00 8.33 224 ALA A CA 1
ATOM 1683 C C . ALA A 1 224 ? 38.764 42.614 29.795 1.00 7.28 224 ALA A C 1
ATOM 1684 O O . ALA A 1 224 ? 37.716 42.096 30.167 1.00 8.82 224 ALA A O 1
ATOM 1686 N N . VAL A 1 225 ? 38.958 43.068 28.562 1.00 8.69 225 VAL A N 1
ATOM 1687 C CA . VAL A 1 225 ? 37.892 43.105 27.568 1.00 8.22 225 VAL A CA 1
ATOM 1688 C C . VAL A 1 225 ? 37.909 42.049 26.458 1.00 8.94 225 VAL A C 1
ATOM 1689 O O . VAL A 1 225 ? 36.849 41.605 26.009 1.00 7.96 225 VAL A O 1
ATOM 1693 N N . GLY A 1 226 ? 39.103 41.644 26.038 1.00 8.65 226 GLY A N 1
ATOM 1694 C CA . GLY A 1 226 ? 39.253 40.692 24.944 1.00 10.37 226 GLY A CA 1
ATOM 1695 C C . GLY A 1 226 ? 38.580 39.335 25.015 1.00 11.95 226 GLY A C 1
ATOM 1696 O O . GLY A 1 226 ? 37.979 38.890 24.031 1.00 12.46 226 GLY A O 1
ATOM 1697 N N . GLY A 1 227 ? 38.704 38.658 26.151 1.00 10.01 227 GLY A N 1
ATOM 1698 C CA . GLY A 1 227 ? 38.083 37.353 26.304 1.00 12.16 227 GLY A CA 1
ATOM 1699 C C . GLY A 1 227 ? 36.595 37.538 26.515 1.00 11.63 227 GLY A C 1
ATOM 1700 O O . GLY A 1 227 ? 36.191 38.366 27.315 1.00 13.61 227 GLY A O 1
ATOM 1701 N N . ASP A 1 228 ? 35.759 36.789 25.814 1.00 10.91 228 ASP A N 1
ATOM 1702 C CA . ASP A 1 228 ? 34.332 36.992 26.000 1.00 10.07 228 ASP A CA 1
ATOM 1703 C C . ASP A 1 228 ? 33.434 35.812 25.687 1.00 11.21 228 ASP A C 1
ATOM 1704 O O . ASP A 1 228 ? 32.275 35.987 25.316 1.00 10.03 228 ASP A O 1
ATOM 1709 N N . CYS A 1 229 ? 33.968 34.608 25.829 1.00 11.08 229 CYS A N 1
ATOM 1710 C CA . CYS A 1 229 ? 33.165 33.416 25.607 1.00 13.39 229 CYS A CA 1
ATOM 1711 C C . CYS A 1 229 ? 33.890 32.205 26.172 1.00 12.55 229 CYS A C 1
ATOM 1712 O O . CYS A 1 229 ? 35.066 32.286 26.525 1.00 11.57 229 CYS A O 1
ATOM 1715 N N . PRO A 1 230 ? 33.188 31.069 26.295 1.00 12.18 230 PRO A N 1
ATOM 1716 C CA . PRO A 1 230 ? 33.821 29.862 26.832 1.00 12.92 230 PRO A CA 1
ATOM 1717 C C . PRO A 1 230 ? 35.073 29.487 26.037 1.00 13.34 230 PRO A C 1
ATOM 1718 O O . PRO A 1 230 ? 35.049 29.468 24.806 1.00 13.84 230 PRO A O 1
ATOM 1722 N N . GLY A 1 231 ? 36.157 29.196 26.748 1.00 12.45 231 GLY A N 1
ATOM 1723 C CA . GLY A 1 231 ? 37.401 28.816 26.099 1.00 14.14 231 GLY A CA 1
ATOM 1724 C C . GLY A 1 231 ? 38.204 29.969 25.526 1.00 14.16 231 GLY A C 1
ATOM 1725 O O . GLY A 1 231 ? 39.209 29.754 24.849 1.00 18.12 231 GLY A O 1
ATOM 1726 N N . LYS A 1 232 ? 37.775 31.196 25.802 1.00 12.77 232 LYS A N 1
ATOM 1727 C CA . LYS A 1 232 ? 38.461 32.375 25.284 1.00 11.54 232 LYS A CA 1
ATOM 1728 C C . LYS A 1 232 ? 38.737 33.341 26.431 1.00 11.10 232 LYS A C 1
ATOM 1729 O O . LYS A 1 232 ? 37.862 34.111 26.830 1.00 11.31 232 LYS A O 1
ATOM 1735 N N . THR A 1 233 ? 39.960 33.292 26.951 1.00 10.96 233 THR A N 1
ATOM 1736 C CA . THR A 1 233 ? 40.366 34.127 28.078 1.00 11.49 233 THR A CA 1
ATOM 1737 C C . THR A 1 233 ? 41.720 34.784 27.830 1.00 10.60 233 THR A C 1
ATOM 1738 O O . THR A 1 233 ? 42.474 34.356 26.957 1.00 11.65 233 THR A O 1
ATOM 1742 N N . GLU A 1 234 ? 42.023 35.817 28.612 1.00 10.78 234 GLU A N 1
ATOM 1743 C CA . GLU A 1 234 ? 43.281 36.548 28.487 1.00 9.39 234 GLU A CA 1
ATOM 1744 C C . GLU A 1 234 ? 44.117 36.527 29.760 1.00 9.58 234 GLU A C 1
ATOM 1745 O O . GLU A 1 234 ? 45.327 36.751 29.715 1.00 10.66 234 GLU A O 1
ATOM 1751 N N . LEU A 1 235 ? 43.471 36.275 30.893 1.00 9.34 235 LEU A N 1
ATOM 1752 C CA . LEU A 1 235 ? 44.165 36.279 32.176 1.00 10.97 235 LEU A CA 1
ATOM 1753 C C . LEU A 1 235 ? 44.417 34.907 32.785 1.00 11.30 235 LEU A C 1
ATOM 1754 O O . LEU A 1 235 ? 43.561 34.023 32.741 1.00 12.70 235 LEU A O 1
ATOM 1759 N N . HIS A 1 236 ? 45.598 34.739 33.367 1.00 12.31 236 HIS A N 1
ATOM 1760 C CA . HIS A 1 236 ? 45.929 33.492 34.034 1.00 13.37 236 HIS A CA 1
ATOM 1761 C C . HIS A 1 236 ? 44.982 33.458 35.233 1.00 12.73 236 HIS A C 1
ATOM 1762 O O . HIS A 1 236 ? 44.726 34.492 35.850 1.00 12.66 236 HIS A O 1
ATOM 1769 N N . ALA A 1 237 ? 44.450 32.286 35.557 1.00 13.66 237 ALA A N 1
ATOM 1770 C CA . ALA A 1 237 ? 43.516 32.175 36.673 1.00 13.08 237 ALA A CA 1
ATOM 1771 C C . ALA A 1 237 ? 44.043 32.769 37.979 1.00 13.66 237 ALA A C 1
ATOM 1772 O O . ALA A 1 237 ? 43.278 33.342 38.759 1.00 12.26 237 ALA A O 1
ATOM 1774 N N . ASP A 1 238 ? 45.344 32.646 38.223 1.00 13.05 238 ASP A N 1
ATOM 1775 C CA . ASP A 1 238 ? 45.906 33.174 39.460 1.00 13.01 238 ASP A CA 1
ATOM 1776 C C . ASP A 1 238 ? 45.929 34.694 39.527 1.00 13.12 238 ASP A C 1
ATOM 1777 O O . ASP A 1 238 ? 46.145 35.271 40.592 1.00 13.78 238 ASP A O 1
ATOM 1782 N N . VAL A 1 239 ? 45.703 35.347 38.393 1.00 11.88 239 VAL A N 1
ATOM 1783 C CA . VAL A 1 239 ? 45.649 36.802 38.380 1.00 12.36 239 VAL A CA 1
ATOM 1784 C C . VAL A 1 239 ? 44.367 37.185 39.118 1.00 12.08 239 VAL A C 1
ATOM 1785 O O . VAL A 1 239 ? 44.352 38.118 39.924 1.00 12.99 239 VAL A O 1
ATOM 1789 N N . LEU A 1 240 ? 43.301 36.436 38.850 1.00 12.35 240 LEU A N 1
ATOM 1790 C CA . LEU A 1 240 ? 42.006 36.674 39.472 1.00 12.35 240 LEU A CA 1
ATOM 1791 C C . LEU A 1 240 ? 42.032 36.374 40.967 1.00 12.87 240 LEU A C 1
ATOM 1792 O O . LEU A 1 240 ? 41.341 37.025 41.747 1.00 13.18 240 LEU A O 1
ATOM 1797 N N . ARG A 1 241 ? 42.830 35.388 41.367 1.00 12.85 241 ARG A N 1
ATOM 1798 C CA . ARG A 1 241 ? 42.923 35.028 42.779 1.00 13.95 241 ARG A CA 1
ATOM 1799 C C . ARG A 1 241 ? 43.560 36.134 43.620 1.00 14.30 241 ARG A C 1
ATOM 1800 O O . ARG A 1 241 ? 43.387 36.174 44.838 1.00 17.26 241 ARG A O 1
ATOM 1808 N N . ASN A 1 242 ? 44.286 37.035 42.965 1.00 15.40 242 ASN A N 1
ATOM 1809 C CA . ASN A 1 242 ? 44.941 38.143 43.657 1.00 15.68 242 ASN A CA 1
ATOM 1810 C C . ASN A 1 242 ? 44.174 39.450 43.499 1.00 14.57 242 ASN A C 1
ATOM 1811 O O . ASN A 1 242 ? 44.743 40.530 43.676 1.00 15.86 242 ASN A O 1
ATOM 1816 N N . ALA A 1 243 ? 42.883 39.364 43.189 1.00 12.70 243 ALA A N 1
ATOM 1817 C CA . ALA A 1 243 ? 42.108 40.582 42.985 1.00 11.22 243 ALA A CA 1
ATOM 1818 C C . ALA A 1 243 ? 40.642 40.525 43.382 1.00 10.67 243 ALA A C 1
ATOM 1819 O O . ALA A 1 243 ? 40.092 39.465 43.680 1.00 12.01 243 ALA A O 1
ATOM 1821 N N . ARG A 1 244 ? 40.025 41.704 43.392 1.00 9.59 244 ARG A N 1
ATOM 1822 C CA . ARG A 1 244 ? 38.605 41.841 43.671 1.00 8.06 244 ARG A CA 1
ATOM 1823 C C . ARG A 1 244 ? 38.079 41.911 42.241 1.00 8.28 244 ARG A C 1
ATOM 1824 O O . ARG A 1 244 ? 38.490 42.775 41.460 1.00 8.45 244 ARG A O 1
ATOM 1832 N N . VAL A 1 245 ? 37.189 40.985 41.903 1.00 8.56 245 VAL A N 1
ATOM 1833 C CA . VAL A 1 245 ? 36.664 40.876 40.547 1.00 9.16 245 VAL A CA 1
ATOM 1834 C C . VAL A 1 245 ? 35.231 41.361 40.383 1.00 9.22 245 VAL A C 1
ATOM 1835 O O . VAL A 1 245 ? 34.329 40.951 41.117 1.00 9.48 245 VAL A O 1
ATOM 1839 N N . PHE A 1 246 ? 35.038 42.220 39.385 1.00 8.42 246 PHE A N 1
ATOM 1840 C CA . PHE A 1 246 ? 33.742 42.825 39.090 1.00 7.94 246 PHE A CA 1
ATOM 1841 C C . PHE A 1 246 ? 33.180 42.340 37.757 1.00 8.86 246 PHE A C 1
ATOM 1842 O O . PHE A 1 246 ? 33.922 42.164 36.785 1.00 8.54 246 PHE A O 1
ATOM 1850 N N . VAL A 1 247 ? 31.867 42.133 37.714 1.00 9.02 247 VAL A N 1
ATOM 1851 C CA . VAL A 1 247 ? 31.211 41.641 36.508 1.00 8.83 247 VAL A CA 1
ATOM 1852 C C . VAL A 1 247 ? 29.985 42.447 36.093 1.00 9.23 247 VAL A C 1
ATOM 1853 O O . VAL A 1 247 ? 29.497 43.298 36.839 1.00 9.47 247 VAL A O 1
ATOM 1857 N N . GLU A 1 248 ? 29.500 42.166 34.884 1.00 8.68 248 GLU A N 1
ATOM 1858 C CA . GLU A 1 248 ? 28.306 42.811 34.348 1.00 9.61 248 GLU A CA 1
ATOM 1859 C C . GLU A 1 248 ? 27.115 41.972 34.838 1.00 10.05 248 GLU A C 1
ATOM 1860 O O . GLU A 1 248 ? 26.606 42.204 35.938 1.00 11.63 248 GLU A O 1
ATOM 1866 N N . TYR A 1 249 ? 26.680 41.002 34.033 1.00 9.99 249 TYR A N 1
ATOM 1867 C CA . TYR A 1 249 ? 25.571 40.115 34.405 1.00 9.43 249 TYR A CA 1
ATOM 1868 C C . TYR A 1 249 ? 26.200 38.772 34.793 1.00 9.55 249 TYR A C 1
ATOM 1869 O O . TYR A 1 249 ? 26.601 37.985 33.934 1.00 9.96 249 TYR A O 1
ATOM 1878 N N . GLU A 1 250 ? 26.274 38.527 36.100 1.00 9.13 250 GLU A N 1
ATOM 1879 C CA . GLU A 1 250 ? 26.914 37.339 36.661 1.00 11.07 250 GLU A CA 1
ATOM 1880 C C . GLU A 1 250 ? 26.601 35.976 36.044 1.00 9.92 250 GLU A C 1
ATOM 1881 O O . GLU A 1 250 ? 27.515 35.190 35.795 1.00 9.93 250 GLU A O 1
ATOM 1887 N N . PRO A 1 251 ? 25.320 35.672 35.790 1.00 10.52 251 PRO A N 1
ATOM 1888 C CA . PRO A 1 251 ? 25.001 34.366 35.201 1.00 11.14 251 PRO A CA 1
ATOM 1889 C C . PRO A 1 251 ? 25.709 34.144 33.865 1.00 10.73 251 PRO A C 1
ATOM 1890 O O . PRO A 1 251 ? 26.156 33.038 33.553 1.00 11.75 251 PRO A O 1
ATOM 1894 N N . GLN A 1 252 ? 25.823 35.213 33.089 1.00 10.40 252 GLN A N 1
ATOM 1895 C CA . GLN A 1 252 ? 26.469 35.144 31.789 1.00 10.22 252 GLN A CA 1
ATOM 1896 C C . GLN A 1 252 ? 27.993 35.134 31.907 1.00 9.84 252 GLN A C 1
ATOM 1897 O O . GLN A 1 252 ? 28.669 34.370 31.222 1.00 9.29 252 GLN A O 1
ATOM 1903 N N . THR A 1 253 ? 28.533 35.979 32.782 1.00 9.94 253 THR A N 1
ATOM 1904 C CA . THR A 1 253 ? 29.978 36.058 32.948 1.00 9.22 253 THR A CA 1
ATOM 1905 C C . THR A 1 253 ? 30.587 34.794 33.565 1.00 9.00 253 THR A C 1
ATOM 1906 O O . THR A 1 253 ? 31.740 34.464 33.295 1.00 9.42 253 THR A O 1
ATOM 1910 N N . ARG A 1 254 ? 29.819 34.076 34.378 1.00 10.03 254 ARG A N 1
ATOM 1911 C CA . ARG A 1 254 ? 30.333 32.842 34.980 1.00 10.67 254 ARG A CA 1
ATOM 1912 C C . ARG A 1 254 ? 30.681 31.853 33.877 1.00 11.19 254 ARG A C 1
ATOM 1913 O O . ARG A 1 254 ? 31.563 31.006 34.037 1.00 11.83 254 ARG A O 1
ATOM 1921 N N . ILE A 1 255 ? 29.973 31.974 32.758 1.00 10.16 255 ILE A N 1
ATOM 1922 C CA . ILE A 1 255 ? 30.161 31.094 31.615 1.00 11.87 255 ILE A CA 1
ATOM 1923 C C . ILE A 1 255 ? 31.185 31.594 30.598 1.00 10.83 255 ILE A C 1
ATOM 1924 O O . ILE A 1 255 ? 31.992 30.815 30.084 1.00 11.86 255 ILE A O 1
ATOM 1929 N N . GLU A 1 256 ? 31.158 32.895 30.323 1.00 8.98 256 GLU A N 1
ATOM 1930 C CA . GLU A 1 256 ? 32.020 33.489 29.305 1.00 9.88 256 GLU A CA 1
ATOM 1931 C C . GLU A 1 256 ? 33.228 34.295 29.746 1.00 10.09 256 GLU A C 1
ATOM 1932 O O . GLU A 1 256 ? 34.132 34.523 28.945 1.00 10.27 256 GLU A O 1
ATOM 1938 N N . GLY A 1 257 ? 33.241 34.749 30.994 1.00 10.31 257 GLY A N 1
ATOM 1939 C CA . GLY A 1 257 ? 34.344 35.577 31.448 1.00 9.54 257 GLY A CA 1
ATOM 1940 C C . GLY A 1 257 ? 35.594 34.878 31.933 1.00 9.62 257 GLY A C 1
ATOM 1941 O O . GLY A 1 257 ? 35.699 33.652 31.904 1.00 9.11 257 GLY A O 1
ATOM 1942 N N . GLU A 1 258 ? 36.556 35.681 32.377 1.00 8.87 258 GLU A N 1
ATOM 1943 C CA . GLU A 1 258 ? 37.808 35.160 32.897 1.00 9.69 258 GLU A CA 1
ATOM 1944 C C . GLU A 1 258 ? 37.508 34.230 34.072 1.00 10.84 258 GLU A C 1
ATOM 1945 O O . GLU A 1 258 ? 38.216 33.247 34.291 1.00 10.26 258 GLU A O 1
ATOM 1951 N N . ILE A 1 259 ? 36.442 34.531 34.813 1.00 9.48 259 ILE A N 1
ATOM 1952 C CA . ILE A 1 259 ? 36.074 33.718 35.967 1.00 10.20 259 ILE A CA 1
ATOM 1953 C C . ILE A 1 259 ? 35.598 32.306 35.626 1.00 10.69 259 ILE A C 1
ATOM 1954 O O . ILE A 1 259 ? 35.339 31.506 36.525 1.00 11.45 259 ILE A O 1
ATOM 1959 N N . GLN A 1 260 ? 35.481 31.993 34.338 1.00 9.43 260 GLN A N 1
ATOM 1960 C CA . GLN A 1 260 ? 35.062 30.649 33.940 1.00 10.63 260 GLN A CA 1
ATOM 1961 C C . GLN A 1 260 ? 36.155 29.661 34.345 1.00 11.59 260 GLN A C 1
ATOM 1962 O O . GLN A 1 260 ? 35.919 28.455 34.412 1.00 12.42 260 GLN A O 1
ATOM 1968 N N . GLN A 1 261 ? 37.346 30.185 34.619 1.00 11.65 261 GLN A N 1
ATOM 1969 C CA . GLN A 1 261 ? 38.491 29.358 34.999 1.00 11.71 261 GLN A CA 1
ATOM 1970 C C . GLN A 1 261 ? 38.563 29.150 36.506 1.00 11.34 261 GLN A C 1
ATOM 1971 O O . GLN A 1 261 ? 39.448 28.451 36.991 1.00 11.35 261 GLN A O 1
ATOM 1977 N N . LEU A 1 262 ? 37.640 29.762 37.238 1.00 10.84 262 LEU A N 1
ATOM 1978 C CA . LEU A 1 262 ? 37.628 29.675 38.696 1.00 11.75 262 LEU A CA 1
ATOM 1979 C C . LEU A 1 262 ? 36.431 28.908 39.244 1.00 12.86 262 LEU A C 1
ATOM 1980 O O . LEU A 1 262 ? 35.459 28.658 38.532 1.00 12.53 262 LEU A O 1
ATOM 1985 N N . PRO A 1 263 ? 36.490 28.525 40.531 1.00 12.91 263 PRO A N 1
ATOM 1986 C CA . PRO A 1 263 ? 35.393 27.790 41.159 1.00 15.01 263 PRO A CA 1
ATOM 1987 C C . PRO A 1 263 ? 34.071 28.527 40.971 1.00 16.61 263 PRO A C 1
ATOM 1988 O O . PRO A 1 263 ? 34.039 29.758 40.913 1.00 14.88 263 PRO A O 1
ATOM 1992 N N . ALA A 1 264 ? 32.983 27.773 40.875 1.00 18.45 264 ALA A N 1
ATOM 1993 C CA . ALA A 1 264 ? 31.667 28.367 40.696 1.00 20.52 264 ALA A CA 1
ATOM 1994 C C . ALA A 1 264 ? 31.349 29.269 41.883 1.00 21.33 264 ALA A C 1
ATOM 1995 O O . ALA A 1 264 ? 30.538 30.189 41.776 1.00 23.03 264 ALA A O 1
ATOM 1997 N N . ASP A 1 265 ? 32.007 29.003 43.007 1.00 22.09 265 ASP A N 1
ATOM 1998 C CA . ASP A 1 265 ? 31.803 29.769 44.231 1.00 23.00 265 ASP A CA 1
ATOM 1999 C C . ASP A 1 265 ? 32.755 30.954 44.382 1.00 21.34 265 ASP A C 1
ATOM 2000 O O . ASP A 1 265 ? 32.654 31.709 45.350 1.00 20.75 265 ASP A O 1
ATOM 2005 N N . PHE A 1 266 ? 33.677 31.119 43.436 1.00 17.66 266 PHE A N 1
ATOM 2006 C CA . PHE A 1 266 ? 34.626 32.227 43.500 1.00 16.18 266 PHE A CA 1
ATOM 2007 C C . PHE A 1 266 ? 33.850 33.537 43.634 1.00 14.54 266 PHE A C 1
ATOM 2008 O O . PHE A 1 266 ? 32.988 33.843 42.815 1.00 12.85 266 PHE A O 1
ATOM 2016 N N . PRO A 1 267 ? 34.159 34.333 44.667 1.00 13.44 267 PRO A N 1
ATOM 2017 C CA . PRO A 1 267 ? 33.465 35.606 44.889 1.00 12.60 267 PRO A CA 1
ATOM 2018 C C . PRO A 1 267 ? 33.683 36.696 43.842 1.00 11.17 267 PRO A C 1
ATOM 2019 O O . PRO A 1 267 ? 34.817 37.000 43.474 1.00 11.35 267 PRO A O 1
ATOM 2023 N N . VAL A 1 268 ? 32.581 37.272 43.365 1.00 10.74 268 VAL A N 1
ATOM 2024 C CA . VAL A 1 268 ? 32.635 38.362 42.396 1.00 10.15 268 VAL A CA 1
ATOM 2025 C C . VAL A 1 268 ? 31.683 39.462 42.852 1.00 10.59 268 VAL A C 1
ATOM 2026 O O . VAL A 1 268 ? 30.828 39.239 43.715 1.00 11.56 268 VAL A O 1
ATOM 2030 N N . VAL A 1 269 ? 31.840 40.645 42.268 1.00 8.15 269 VAL A N 1
ATOM 2031 C CA . VAL A 1 269 ? 31.029 41.806 42.621 1.00 9.87 269 VAL A CA 1
ATOM 2032 C C . VAL A 1 269 ? 30.266 42.338 41.412 1.00 9.29 269 VAL A C 1
ATOM 2033 O O . VAL A 1 269 ? 30.847 42.542 40.348 1.00 10.60 269 VAL A O 1
ATOM 2037 N N . ASP A 1 270 ? 28.966 42.569 41.580 1.00 10.02 270 ASP A N 1
ATOM 2038 C CA . ASP A 1 270 ? 28.145 43.095 40.491 1.00 9.96 270 ASP A CA 1
ATOM 2039 C C . ASP A 1 270 ? 28.422 44.585 40.330 1.00 10.21 270 ASP A C 1
ATOM 2040 O O . ASP A 1 270 ? 28.241 45.367 41.265 1.00 9.77 270 ASP A O 1
ATOM 2045 N N . LEU A 1 271 ? 28.855 44.978 39.139 1.00 9.08 271 LEU A N 1
ATOM 2046 C CA . LEU A 1 271 ? 29.171 46.374 38.882 1.00 10.26 271 LEU A CA 1
ATOM 2047 C C . LEU A 1 271 ? 28.012 47.320 39.175 1.00 9.66 271 LEU A C 1
ATOM 2048 O O . LEU A 1 271 ? 28.224 48.401 39.729 1.00 10.10 271 LEU A O 1
ATOM 2053 N N . TRP A 1 272 ? 26.791 46.924 38.822 1.00 8.86 272 TRP A N 1
ATOM 2054 C CA . TRP A 1 272 ? 25.649 47.803 39.059 1.00 8.81 272 TRP A CA 1
ATOM 2055 C C . TRP A 1 272 ? 25.470 48.105 40.542 1.00 8.45 272 TRP A C 1
ATOM 2056 O O . TRP A 1 272 ? 25.048 49.199 40.912 1.00 9.10 272 TRP A O 1
ATOM 2067 N N . ARG A 1 273 ? 25.812 47.145 41.392 1.00 8.64 273 ARG A N 1
ATOM 2068 C CA . ARG A 1 273 ? 25.674 47.354 42.827 1.00 9.77 273 ARG A CA 1
ATOM 2069 C C . ARG A 1 273 ? 26.739 48.314 43.339 1.00 9.26 273 ARG A C 1
ATOM 2070 O O . ARG A 1 273 ? 26.523 49.020 44.324 1.00 10.54 273 ARG A O 1
ATOM 2078 N N . VAL A 1 274 ? 27.884 48.352 42.662 1.00 9.31 274 VAL A N 1
ATOM 2079 C CA . VAL A 1 274 ? 28.950 49.266 43.048 1.00 9.80 274 VAL A CA 1
ATOM 2080 C C . VAL A 1 274 ? 28.471 50.679 42.719 1.00 11.22 274 VAL A C 1
ATOM 2081 O O . VAL A 1 274 ? 28.616 51.603 43.520 1.00 12.19 274 VAL A O 1
ATOM 2085 N N . LEU A 1 275 ? 27.882 50.834 41.538 1.00 10.67 275 LEU A N 1
ATOM 2086 C CA . LEU A 1 275 ? 27.378 52.130 41.103 1.00 12.18 275 LEU A CA 1
ATOM 2087 C C . LEU A 1 275 ? 26.233 52.619 41.994 1.00 14.24 275 LEU A C 1
ATOM 2088 O O . LEU A 1 275 ? 26.043 53.828 42.160 1.00 15.27 275 LEU A O 1
ATOM 2093 N N . ARG A 1 276 ? 25.475 51.680 42.558 1.00 14.01 276 ARG A N 1
ATOM 2094 C CA . ARG A 1 276 ? 24.358 52.001 43.448 1.00 16.63 276 ARG A CA 1
ATOM 2095 C C . ARG A 1 276 ? 24.858 52.275 44.867 1.00 17.33 276 ARG A C 1
ATOM 2096 O O . ARG A 1 276 ? 24.106 52.750 45.717 1.00 20.09 276 ARG A O 1
ATOM 2104 N N . GLY A 1 277 ? 26.125 51.962 45.118 1.00 16.89 277 GLY A N 1
ATOM 2105 C CA . GLY A 1 277 ? 26.700 52.182 46.435 1.00 17.57 277 GLY A CA 1
ATOM 2106 C C . GLY A 1 277 ? 26.305 51.133 47.462 1.00 17.89 277 GLY A C 1
ATOM 2107 O O . GLY A 1 277 ? 26.384 51.381 48.668 1.00 18.38 277 GLY A O 1
ATOM 2108 N N . GLU A 1 278 ? 25.890 49.961 46.985 1.00 16.16 278 GLU A N 1
ATOM 2109 C CA . G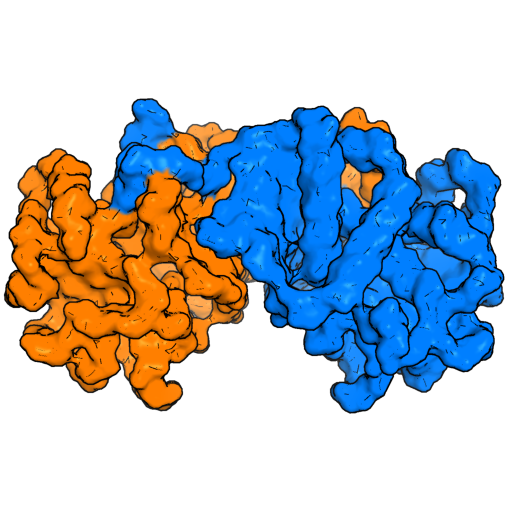LU A 1 278 ? 25.469 48.856 47.851 1.00 15.47 278 GLU A CA 1
ATOM 2110 C C . GLU A 1 278 ? 26.637 47.970 48.266 1.00 13.36 278 GLU A C 1
ATOM 2111 O O . GLU A 1 278 ? 26.555 47.232 49.248 1.00 14.33 278 GLU A O 1
ATOM 2117 N N . THR A 1 279 ? 27.715 48.031 47.495 1.00 11.43 279 THR A N 1
ATOM 2118 C CA . THR A 1 279 ? 28.910 47.256 47.777 1.00 11.43 279 THR A CA 1
ATOM 2119 C C . THR A 1 279 ? 30.084 48.086 47.277 1.00 11.25 279 THR A C 1
ATOM 2120 O O . THR A 1 279 ? 29.916 48.946 46.414 1.00 10.92 279 THR A O 1
ATOM 2124 N N . GLU A 1 280 ? 31.267 47.840 47.823 1.00 11.46 280 GLU A N 1
ATOM 2125 C CA . GLU A 1 280 ? 32.449 48.601 47.437 1.00 12.70 280 GLU A CA 1
ATOM 2126 C C . GLU A 1 280 ? 33.067 48.252 46.094 1.00 12.52 280 GLU A C 1
ATOM 2127 O O . GLU A 1 280 ? 32.952 47.128 45.603 1.00 11.80 280 GLU A O 1
ATOM 2133 N N . GLY A 1 281 ? 33.720 49.251 45.511 1.00 11.78 281 GLY A N 1
ATOM 2134 C CA . GLY A 1 281 ? 34.445 49.051 44.275 1.00 10.53 281 GLY A CA 1
ATOM 2135 C C . GLY A 1 281 ? 35.841 48.786 44.813 1.00 10.82 281 GLY A C 1
ATOM 2136 O O . GLY A 1 281 ? 36.088 47.743 45.416 1.00 11.00 281 GLY A O 1
ATOM 2137 N N . ARG A 1 282 ? 36.751 49.736 44.629 1.00 11.10 282 ARG A N 1
ATOM 2138 C CA . ARG A 1 282 ? 38.108 49.588 45.142 1.00 11.35 282 ARG A CA 1
ATOM 2139 C C . ARG A 1 282 ? 38.049 49.795 46.655 1.00 10.56 282 ARG A C 1
ATOM 2140 O O . ARG A 1 282 ? 37.378 50.710 47.138 1.00 11.96 282 ARG A O 1
ATOM 2148 N N . GLN A 1 283 ? 38.750 48.950 47.399 1.00 10.27 283 GLN A N 1
ATOM 2149 C CA . GLN A 1 283 ? 38.732 49.033 48.855 1.00 10.49 283 GLN A CA 1
ATOM 2150 C C . GLN A 1 283 ? 40.032 49.535 49.475 1.00 12.48 283 GLN A C 1
ATOM 2151 O O . GLN A 1 283 ? 40.060 49.913 50.648 1.00 13.17 283 GLN A O 1
ATOM 2157 N N . SER A 1 284 ? 41.104 49.529 48.693 1.00 12.10 284 SER A N 1
ATOM 2158 C CA . SER A 1 284 ? 42.408 49.975 49.170 1.00 13.43 284 SER A CA 1
ATOM 2159 C C . SER A 1 284 ? 43.260 50.403 47.989 1.00 12.02 284 SER A C 1
ATOM 2160 O O . SER A 1 284 ? 43.039 49.951 46.871 1.00 11.53 284 SER A O 1
ATOM 2163 N N . ASP A 1 285 ? 44.241 51.267 48.237 1.00 12.89 285 ASP A N 1
ATOM 2164 C CA . ASP A 1 285 ? 45.110 51.731 47.160 1.00 13.46 285 ASP A CA 1
ATOM 2165 C C . ASP A 1 285 ? 45.958 50.607 46.568 1.00 13.27 285 ASP A C 1
ATOM 2166 O O . ASP A 1 285 ? 46.248 50.610 45.374 1.00 14.56 285 ASP A O 1
ATOM 2171 N N . SER A 1 286 ? 46.347 49.647 47.402 1.00 13.65 286 SER A N 1
ATOM 2172 C CA . SER A 1 286 ? 47.191 48.532 46.963 1.00 13.10 286 SER A CA 1
ATOM 2173 C C . SER A 1 286 ? 46.436 47.354 46.357 1.00 13.38 286 SER A C 1
ATOM 2174 O O . SER A 1 286 ? 47.043 46.431 45.816 1.00 13.55 286 SER A O 1
ATOM 2177 N N . GLN A 1 287 ? 45.114 47.385 46.449 1.00 12.06 287 GLN A N 1
ATOM 2178 C CA . GLN A 1 287 ? 44.297 46.305 45.916 1.00 11.89 287 GLN A CA 1
ATOM 2179 C C . GLN A 1 287 ? 44.405 46.205 44.400 1.00 10.98 287 GLN A C 1
ATOM 2180 O O . GLN A 1 287 ? 44.679 47.191 43.719 1.00 10.50 287 GLN A O 1
ATOM 2186 N N . VAL A 1 288 ? 44.226 44.997 43.878 1.00 10.42 288 VAL A N 1
ATOM 2187 C CA . VAL A 1 288 ? 44.225 44.797 42.435 1.00 10.79 288 VAL A CA 1
ATOM 2188 C C . VAL A 1 288 ? 42.760 44.567 42.099 1.00 10.46 288 VAL A C 1
ATOM 2189 O O . VAL A 1 288 ? 42.112 43.704 42.694 1.00 10.34 288 VAL A O 1
ATOM 2193 N N . THR A 1 289 ? 42.227 45.356 41.174 1.00 10.35 289 THR A N 1
ATOM 2194 C CA . THR A 1 289 ? 40.836 45.201 40.772 1.00 9.74 289 THR A CA 1
ATOM 2195 C C . THR A 1 289 ? 40.801 44.706 39.338 1.00 9.04 289 THR A C 1
ATOM 2196 O O . THR A 1 289 ? 41.667 45.057 38.534 1.00 9.90 289 THR A O 1
ATOM 2200 N N . VAL A 1 290 ? 39.810 43.876 39.031 1.00 8.84 290 VAL A N 1
ATOM 2201 C CA . VAL A 1 290 ? 39.655 43.342 37.686 1.00 9.12 290 VAL A CA 1
ATOM 2202 C C . VAL A 1 290 ? 38.220 43.472 37.207 1.00 9.35 290 VAL A C 1
ATOM 2203 O O . VAL A 1 290 ? 37.290 43.005 37.870 1.00 9.52 290 VAL A O 1
ATOM 2207 N N . PHE A 1 291 ? 38.039 44.138 36.073 1.00 7.95 291 PHE A N 1
ATOM 2208 C CA . PHE A 1 291 ? 36.717 44.234 35.486 1.00 7.47 291 PHE A CA 1
ATOM 2209 C C . PHE A 1 291 ? 36.736 43.124 34.438 1.00 7.69 291 PHE A C 1
ATOM 2210 O O . PHE A 1 291 ? 37.412 43.233 33.416 1.00 8.34 291 PHE A O 1
ATOM 2218 N N . ASP A 1 292 ? 36.031 42.039 34.743 1.00 7.86 292 ASP A N 1
ATOM 2219 C CA . ASP A 1 292 ? 35.928 40.867 33.876 1.00 8.70 292 ASP A CA 1
ATOM 2220 C C . ASP A 1 292 ? 34.799 41.175 32.904 1.00 7.90 292 ASP A C 1
ATOM 2221 O O . A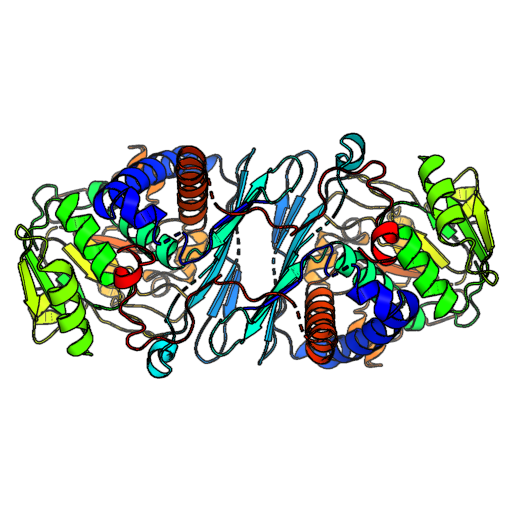SP A 1 292 ? 33.653 40.775 33.111 1.00 9.51 292 ASP A O 1
ATOM 2226 N N . SER A 1 293 ? 35.147 41.896 31.844 1.00 8.58 293 SER A N 1
ATOM 2227 C CA . SER A 1 293 ? 34.198 42.349 30.836 1.00 7.65 293 SER A CA 1
ATOM 2228 C C . SER A 1 293 ? 33.967 41.420 29.654 1.00 7.53 293 SER A C 1
ATOM 2229 O O . SER A 1 293 ? 34.902 41.062 28.959 1.00 8.28 293 SER A O 1
ATOM 2232 N N . VAL A 1 294 ? 32.715 41.065 29.398 1.00 7.09 294 VAL A N 1
ATOM 2233 C CA . VAL A 1 294 ? 32.417 40.194 28.268 1.00 7.32 294 VAL A CA 1
ATOM 2234 C C . VAL A 1 294 ? 31.377 40.810 27.345 1.00 6.92 294 VAL A C 1
ATOM 2235 O O . VAL A 1 294 ? 31.169 40.331 26.229 1.00 8.49 294 VAL A O 1
ATOM 2239 N N . GLY A 1 295 ? 30.741 41.881 27.814 1.00 6.67 295 GLY A N 1
ATOM 2240 C CA . GLY A 1 295 ? 29.706 42.535 27.036 1.00 7.29 295 GLY A CA 1
ATOM 2241 C C . GLY A 1 295 ? 28.351 42.047 27.510 1.00 7.15 295 GLY A C 1
ATOM 2242 O O . GLY A 1 295 ? 28.180 40.863 27.795 1.00 8.85 295 GLY A O 1
ATOM 2243 N N . PHE A 1 296 ? 27.384 42.952 27.603 1.00 6.51 296 PHE A N 1
ATOM 2244 C CA . PHE A 1 296 ? 26.051 42.578 28.050 1.00 6.72 296 PHE A CA 1
ATOM 2245 C C . PHE A 1 296 ? 25.007 43.421 27.332 1.00 5.73 296 PHE A C 1
ATOM 2246 O O . PHE A 1 296 ? 25.205 44.616 27.122 1.00 8.12 296 PHE A O 1
ATOM 2254 N N . ALA A 1 297 ? 23.889 42.791 26.980 1.00 7.28 297 ALA A N 1
ATOM 2255 C CA . ALA A 1 297 ? 22.812 43.441 26.240 1.00 6.18 297 ALA A CA 1
ATOM 2256 C C . ALA A 1 297 ? 22.353 44.802 26.739 1.00 6.43 297 ALA A C 1
ATOM 2257 O O . ALA A 1 297 ? 21.959 45.641 25.939 1.00 7.14 297 ALA A O 1
ATOM 2259 N N . LEU A 1 298 ? 22.379 45.032 28.046 1.00 6.94 298 LEU A N 1
ATOM 2260 C CA . LEU A 1 298 ? 21.943 46.331 28.540 1.00 7.50 298 LEU A CA 1
ATOM 2261 C C . LEU A 1 298 ? 22.767 47.460 27.920 1.00 6.30 298 LEU A C 1
ATOM 2262 O O . LEU A 1 298 ? 22.244 48.529 27.626 1.00 7.22 298 LEU A O 1
ATOM 2267 N N . GLU A 1 299 ? 24.058 47.217 27.715 1.00 7.58 299 GLU A N 1
ATOM 2268 C CA . GLU A 1 299 ? 24.944 48.221 27.129 1.00 7.27 299 GLU A CA 1
ATOM 2269 C C . GLU A 1 299 ? 24.525 48.573 25.704 1.00 6.97 299 GLU A C 1
ATOM 2270 O O . GLU A 1 299 ? 24.628 49.725 25.274 1.00 7.41 299 GLU A O 1
ATOM 2276 N N . ASP A 1 300 ? 24.050 47.571 24.974 1.00 6.66 300 ASP A N 1
ATOM 2277 C CA . ASP A 1 300 ? 23.609 47.766 23.602 1.00 5.93 300 ASP A CA 1
ATOM 2278 C C . ASP A 1 300 ? 22.262 48.484 23.575 1.00 6.73 300 ASP A C 1
ATOM 2279 O O . ASP A 1 300 ? 21.981 49.271 22.672 1.00 7.31 300 ASP A O 1
ATOM 2284 N N . TYR A 1 301 ? 21.438 48.216 24.584 1.00 7.76 301 TYR A N 1
ATOM 2285 C CA . TYR A 1 301 ? 20.142 48.868 24.730 1.00 8.36 301 TYR A CA 1
ATOM 2286 C C . TYR A 1 301 ? 20.412 50.366 24.890 1.00 7.80 301 TYR A C 1
ATOM 2287 O O . TYR A 1 301 ? 19.802 51.204 24.221 1.00 8.34 301 TYR A O 1
ATOM 2296 N N . THR A 1 302 ? 21.348 50.693 25.774 1.00 7.94 302 THR A N 1
ATOM 2297 C CA . THR A 1 302 ? 21.685 52.085 26.036 1.00 7.88 302 THR A CA 1
ATOM 2298 C C . THR A 1 302 ? 22.200 52.807 24.797 1.00 8.00 302 THR A C 1
ATOM 2299 O O . THR A 1 302 ? 21.756 53.917 24.489 1.00 8.16 302 THR A O 1
ATOM 2303 N N . VAL A 1 303 ? 23.124 52.187 24.070 1.00 8.06 303 VAL A N 1
ATOM 2304 C CA . VAL A 1 303 ? 23.658 52.859 22.897 1.00 7.34 303 VAL A CA 1
ATOM 2305 C C . VAL A 1 303 ? 22.617 52.988 21.787 1.00 8.14 303 VAL A C 1
ATOM 2306 O O . VAL A 1 303 ? 22.633 53.963 21.038 1.00 8.23 303 VAL A O 1
ATOM 2310 N N . LEU A 1 304 ? 21.700 52.027 21.687 1.00 7.56 304 LEU A N 1
ATOM 2311 C CA . LEU A 1 304 ? 20.651 52.111 20.671 1.00 7.18 304 LEU A CA 1
ATOM 2312 C C . LEU A 1 304 ? 19.733 53.299 20.983 1.00 8.55 304 LEU A C 1
ATOM 2313 O O . LEU A 1 304 ? 19.343 54.046 20.085 1.00 8.69 304 LEU A O 1
ATOM 2318 N N . ARG A 1 305 ? 19.391 53.477 22.257 1.00 7.95 305 ARG A N 1
ATOM 2319 C CA . ARG A 1 305 ? 18.531 54.593 22.649 1.00 9.32 305 ARG A CA 1
ATOM 2320 C C . ARG A 1 305 ? 19.246 55.919 22.412 1.00 9.14 305 ARG A C 1
ATOM 2321 O O . ARG A 1 305 ? 18.639 56.900 21.976 1.00 10.10 305 ARG A O 1
ATOM 2329 N N . TYR A 1 306 ? 20.538 55.944 22.720 1.00 8.27 306 TYR A N 1
ATOM 2330 C CA . TYR A 1 306 ? 21.338 57.148 22.545 1.00 8.37 306 TYR A CA 1
ATOM 2331 C C . TYR A 1 306 ? 21.433 57.518 21.069 1.00 7.96 306 TYR A C 1
ATOM 2332 O O . TYR A 1 306 ? 21.257 58.678 20.695 1.00 8.87 306 TYR A O 1
ATOM 2341 N N . VAL A 1 307 ? 21.708 56.525 20.231 1.00 8.07 307 VAL A N 1
ATOM 2342 C CA . VAL A 1 307 ? 21.818 56.752 18.795 1.00 8.98 307 VAL A CA 1
ATOM 2343 C C . VAL A 1 307 ? 20.498 57.269 18.226 1.00 9.61 307 VAL A C 1
ATOM 2344 O O . VAL A 1 307 ? 20.486 58.197 17.414 1.00 11.26 307 VAL A O 1
ATOM 2348 N N . LEU A 1 308 ? 19.387 56.681 18.657 1.00 9.89 308 LEU A N 1
ATOM 2349 C CA . LEU A 1 308 ? 18.084 57.110 18.161 1.00 10.75 308 LEU A CA 1
ATOM 2350 C C . LEU A 1 308 ? 17.852 58.578 18.489 1.00 11.27 308 LEU A C 1
ATOM 2351 O O . LEU A 1 308 ? 17.434 59.356 17.633 1.00 11.81 308 LEU A O 1
ATOM 2356 N N . GLN A 1 309 ? 18.140 58.954 19.730 1.00 12.21 309 GLN A N 1
ATOM 2357 C CA . GLN A 1 309 ? 17.959 60.332 20.173 1.00 13.12 309 GLN A CA 1
ATOM 2358 C C . GLN A 1 309 ? 18.846 61.301 19.394 1.00 12.74 309 GLN A C 1
ATOM 2359 O O . GLN A 1 309 ? 18.391 62.361 18.961 1.00 13.63 309 GLN A O 1
ATOM 2365 N N . GLN A 1 310 ? 20.109 60.930 19.211 1.00 11.95 310 GLN A N 1
ATOM 2366 C CA . GLN A 1 310 ? 21.059 61.773 18.491 1.00 11.20 310 GLN A CA 1
ATOM 2367 C C . GLN A 1 310 ? 20.728 61.886 17.007 1.00 11.28 310 GLN A C 1
ATOM 2368 O O . GLN A 1 310 ? 20.945 62.931 16.391 1.00 11.28 310 GLN A O 1
ATOM 2374 N N . ALA A 1 311 ? 20.207 60.808 16.433 1.00 10.65 311 ALA A N 1
ATOM 2375 C CA . ALA A 1 311 ? 19.852 60.807 15.021 1.00 12.20 311 ALA A CA 1
ATOM 2376 C C . ALA A 1 311 ? 18.579 61.617 14.795 1.00 12.14 311 ALA A C 1
ATOM 2377 O O . ALA A 1 311 ? 18.492 62.388 13.838 1.00 13.28 311 ALA A O 1
ATOM 2379 N N . GLU A 1 312 ? 17.601 61.450 15.684 1.00 13.87 312 GLU A N 1
ATOM 2380 C CA . GLU A 1 312 ? 16.332 62.167 15.567 1.00 16.25 312 GLU A CA 1
ATOM 2381 C C . GLU A 1 312 ? 16.486 63.682 15.537 1.00 17.19 312 GLU A C 1
ATOM 2382 O O . GLU A 1 312 ? 15.904 64.350 14.682 1.00 16.93 312 GLU A O 1
ATOM 2388 N N . LYS A 1 313 ? 17.262 64.235 16.464 1.00 17.32 313 LYS A N 1
ATOM 2389 C CA . LYS A 1 313 ? 17.417 65.685 16.497 1.00 17.13 313 LYS A CA 1
ATOM 2390 C C . LYS A 1 313 ? 18.185 66.231 15.297 1.00 17.03 313 LYS A C 1
ATOM 2391 O O . LYS A 1 313 ? 18.205 67.441 15.065 1.00 18.01 313 LYS A O 1
ATOM 2397 N N . ARG A 1 314 ? 18.803 65.338 14.530 1.00 14.33 314 ARG A N 1
ATOM 2398 C CA . ARG A 1 314 ? 19.559 65.737 13.350 1.00 13.47 314 ARG A CA 1
ATOM 2399 C C . ARG A 1 314 ? 18.808 65.361 12.075 1.00 14.14 314 ARG A C 1
ATOM 2400 O O . ARG A 1 314 ? 19.267 65.650 10.969 1.00 15.23 314 ARG A O 1
ATOM 2408 N N . GLY A 1 315 ? 17.658 64.712 12.237 1.00 14.72 315 GLY A N 1
ATOM 2409 C CA . GLY A 1 315 ? 16.867 64.297 11.090 1.00 16.08 315 GLY A CA 1
ATOM 2410 C C . GLY A 1 315 ? 17.574 63.248 10.247 1.00 17.37 315 GLY A C 1
ATOM 2411 O O . GLY A 1 315 ? 17.339 63.146 9.042 1.00 18.57 315 GLY A O 1
ATOM 2420 N N . GLY A 1 317 ? 18.746 59.237 9.245 1.00 15.63 317 GLY A N 1
ATOM 2421 C CA . GLY A 1 317 ? 18.151 57.914 9.213 1.00 15.54 317 GLY A CA 1
ATOM 2422 C C . GLY A 1 317 ? 17.214 57.775 8.030 1.00 16.33 317 GLY A C 1
ATOM 2423 O O . GLY A 1 317 ? 16.599 58.752 7.598 1.00 17.87 317 GLY A O 1
ATOM 2424 N N . THR A 1 318 ? 17.100 56.560 7.507 1.00 15.25 318 THR A N 1
ATOM 2425 C CA . THR A 1 318 ? 16.240 56.303 6.360 1.00 15.22 318 THR A CA 1
ATOM 2426 C C . THR A 1 318 ? 15.090 55.367 6.710 1.00 14.97 318 THR A C 1
ATOM 2427 O O . THR A 1 318 ? 15.269 54.376 7.414 1.00 15.71 318 THR A O 1
ATOM 2431 N N . LYS A 1 319 ? 13.904 55.683 6.208 1.00 12.60 319 LYS A N 1
ATOM 2432 C CA . LYS A 1 319 ? 12.741 54.853 6.468 1.00 13.98 319 LYS A CA 1
ATOM 2433 C C . LYS A 1 319 ? 12.826 53.580 5.631 1.00 12.99 319 LYS A C 1
ATOM 2434 O O . LYS A 1 319 ? 13.174 53.629 4.449 1.00 12.36 319 LYS A O 1
ATOM 2440 N N . ILE A 1 320 ? 12.538 52.439 6.254 1.00 11.11 320 ILE A N 1
ATOM 2441 C CA . ILE A 1 320 ? 12.546 51.165 5.541 1.00 11.81 320 ILE A CA 1
ATOM 2442 C C . ILE A 1 320 ? 11.277 50.393 5.870 1.00 11.69 320 ILE A C 1
ATOM 2443 O O . ILE A 1 320 ? 10.725 50.524 6.963 1.00 11.96 320 ILE A O 1
ATOM 2448 N N . ASP A 1 321 ? 10.809 49.595 4.917 1.00 11.76 321 ASP A N 1
ATOM 2449 C CA . ASP A 1 321 ? 9.605 48.799 5.121 1.00 11.28 321 ASP A CA 1
ATOM 2450 C C . ASP A 1 321 ? 10.002 47.406 5.572 1.00 10.89 321 ASP A C 1
ATOM 2451 O O . ASP A 1 321 ? 9.980 46.453 4.797 1.00 11.03 321 ASP A O 1
ATOM 2456 N N . LEU A 1 322 ? 10.363 47.305 6.846 1.00 8.70 322 LEU A N 1
ATOM 2457 C CA . LEU A 1 322 ? 10.804 46.054 7.444 1.00 7.69 322 LEU A CA 1
ATOM 2458 C C . LEU A 1 322 ? 9.625 45.158 7.817 1.00 7.72 322 LEU A C 1
ATOM 2459 O O . LEU A 1 322 ? 9.679 43.939 7.634 1.00 8.36 322 LEU A O 1
ATOM 2464 N N . VAL A 1 323 ? 8.573 45.776 8.350 1.00 7.22 323 VAL A N 1
ATOM 2465 C CA . VAL A 1 323 ? 7.348 45.080 8.742 1.00 8.11 323 VAL A CA 1
ATOM 2466 C C . VAL A 1 323 ? 6.170 45.991 8.408 1.00 9.58 323 VAL A C 1
ATOM 2467 O O . VAL A 1 323 ? 6.348 47.185 8.164 1.00 9.74 323 VAL A O 1
ATOM 2471 N N . PRO A 1 324 ? 4.949 45.443 8.386 1.00 9.78 324 PRO A N 1
ATOM 2472 C CA . PRO A 1 324 ? 3.792 46.286 8.074 1.00 10.65 324 PRO A CA 1
ATOM 2473 C C . PRO A 1 324 ? 3.562 47.304 9.185 1.00 11.60 324 PRO A C 1
ATOM 2474 O O . PRO A 1 324 ? 3.917 47.057 10.338 1.00 12.31 324 PRO A O 1
ATOM 2478 N N . TRP A 1 325 ? 2.994 48.456 8.845 1.00 13.78 325 TRP A N 1
ATOM 2479 C CA . TRP A 1 325 ? 2.688 49.437 9.875 1.00 15.46 325 TRP A CA 1
ATOM 2480 C C . TRP A 1 325 ? 1.170 49.390 10.044 1.00 15.36 325 TRP A C 1
ATOM 2481 O O . TRP A 1 325 ? 0.586 48.309 9.995 1.00 14.60 325 TRP A O 1
ATOM 2492 N N . VAL A 1 326 ? 0.518 50.530 10.237 1.00 14.54 326 VAL A N 1
ATOM 2493 C CA . VAL A 1 326 ? -0.933 50.517 10.409 1.00 14.98 326 VAL A CA 1
ATOM 2494 C C . VAL A 1 326 ? -1.658 50.335 9.075 1.00 13.87 326 VAL A C 1
ATOM 2495 O O . VAL A 1 326 ? -1.285 50.940 8.071 1.00 14.67 326 VAL A O 1
ATOM 2499 N N . GLU A 1 327 ? -2.689 49.493 9.069 1.00 12.72 327 GLU A N 1
ATOM 2500 C CA . GLU A 1 327 ? -3.464 49.229 7.856 1.00 13.06 327 GLU A CA 1
ATOM 2501 C C . GLU A 1 327 ? -4.955 49.176 8.174 1.00 13.17 327 GLU A C 1
ATOM 2502 O O . GLU A 1 327 ? -5.337 48.911 9.314 1.00 13.19 327 GLU A O 1
ATOM 2508 N N . ASP A 1 328 ? -5.792 49.420 7.167 1.00 14.80 328 ASP A N 1
ATOM 2509 C CA . ASP A 1 328 ? -7.240 49.394 7.361 1.00 16.69 328 ASP A CA 1
ATOM 2510 C C . ASP A 1 328 ? -7.702 48.060 7.940 1.00 15.86 328 ASP A C 1
ATOM 2511 O O . ASP A 1 328 ? -8.559 48.022 8.823 1.00 17.17 328 ASP A O 1
ATOM 2516 N N . ASP A 1 329 ? -7.139 46.966 7.437 1.00 14.68 329 ASP A N 1
ATOM 2517 C CA . ASP A 1 329 ? -7.481 45.644 7.945 1.00 12.40 329 ASP A CA 1
ATOM 2518 C C . ASP A 1 329 ? -6.196 44.878 8.234 1.00 11.85 329 ASP A C 1
ATOM 2519 O O . ASP A 1 329 ? -5.621 44.248 7.345 1.00 12.00 329 ASP A O 1
ATOM 2524 N N . PRO A 1 330 ? -5.732 44.925 9.491 1.00 11.79 330 PRO A N 1
ATOM 2525 C CA . PRO A 1 330 ? -4.508 44.243 9.916 1.00 11.59 330 PRO A CA 1
ATOM 2526 C C . PRO A 1 330 ? -4.604 42.716 9.887 1.00 10.28 330 PRO A C 1
ATOM 2527 O O . PRO A 1 330 ? -3.606 42.021 10.082 1.00 12.20 330 PRO A O 1
ATOM 2531 N N . LYS A 1 331 ? -5.802 42.197 9.639 1.00 9.89 331 LYS A N 1
ATOM 2532 C CA . LYS A 1 331 ? -6.001 40.751 9.575 1.00 9.34 331 LYS A CA 1
ATOM 2533 C C . LYS A 1 331 ? -5.913 40.248 8.136 1.00 9.86 331 LYS A C 1
ATOM 2534 O O . LYS A 1 331 ? -6.008 39.048 7.885 1.00 9.77 331 LYS A O 1
ATOM 2540 N N . ASP A 1 332 ? -5.740 41.169 7.191 1.00 10.40 332 ASP A N 1
ATOM 2541 C CA . ASP A 1 332 ? -5.647 40.798 5.784 1.00 10.92 332 ASP A CA 1
ATOM 2542 C C . ASP A 1 332 ? -4.203 40.849 5.302 1.00 11.33 332 ASP A C 1
ATOM 2543 O O . ASP A 1 332 ? -3.813 41.747 4.553 1.00 12.18 332 ASP A O 1
ATOM 2548 N N . LEU A 1 333 ? -3.409 39.881 5.740 1.00 10.43 333 LEU A N 1
ATOM 2549 C CA . LEU A 1 333 ? -2.012 39.812 5.340 1.00 10.03 333 LEU A CA 1
ATOM 2550 C C . LEU A 1 333 ? -1.925 39.286 3.910 1.00 10.18 333 LEU A C 1
ATOM 2551 O O . LEU A 1 333 ? -0.994 39.609 3.173 1.00 10.61 333 LEU A O 1
ATOM 2556 N N . PHE A 1 334 ? -2.911 38.482 3.523 1.00 10.08 334 PHE A N 1
ATOM 2557 C CA . PHE A 1 334 ? -2.956 37.893 2.189 1.00 10.76 334 PHE A CA 1
ATOM 2558 C C . PHE A 1 334 ? -2.946 38.958 1.089 1.00 12.52 334 PHE A C 1
ATOM 2559 O O . PHE A 1 334 ? -2.488 38.708 -0.025 1.00 12.87 334 PHE A O 1
ATOM 2567 N N . SER A 1 335 ? -3.448 40.148 1.404 1.00 13.94 335 SER A N 1
ATOM 2568 C CA . SER A 1 335 ? -3.477 41.229 0.423 1.00 15.60 335 SER A CA 1
ATOM 2569 C C . SER A 1 335 ? -2.063 41.599 -0.024 1.00 16.77 335 SER A C 1
ATOM 2570 O O . SER A 1 335 ? -1.877 42.191 -1.090 1.00 17.90 335 SER A O 1
ATOM 2573 N N . HIS A 1 336 ? -1.070 41.243 0.788 1.00 15.47 336 HIS A N 1
ATOM 2574 C CA . HIS A 1 336 ? 0.328 41.534 0.467 1.00 16.86 336 HIS A CA 1
ATOM 2575 C C . HIS A 1 336 ? 0.953 40.503 -0.471 1.00 17.65 336 HIS A C 1
ATOM 2576 O O . HIS A 1 336 ? 2.144 40.576 -0.767 1.00 20.90 336 HIS A O 1
ATOM 2583 N N . THR A 1 337 ? 0.164 39.539 -0.934 1.00 17.24 337 THR A N 1
ATOM 2584 C CA . THR A 1 337 ? 0.695 38.519 -1.835 1.00 16.65 337 THR A CA 1
ATOM 2585 C C . THR A 1 337 ? 0.336 38.830 -3.282 1.00 17.93 337 THR A C 1
ATOM 2586 O O . THR A 1 337 ? 0.710 38.094 -4.197 1.00 18.02 337 THR A O 1
ATOM 2590 N N . ARG A 1 338 ? -0.388 39.922 -3.487 1.00 19.22 338 ARG A N 1
ATOM 2591 C CA . ARG A 1 338 ? -0.807 40.308 -4.826 1.00 21.38 338 ARG A CA 1
ATOM 2592 C C . ARG A 1 338 ? 0.186 41.257 -5.501 1.00 21.55 338 ARG A C 1
ATOM 2593 O O . ARG A 1 338 ? -0.102 41.814 -6.559 1.00 22.51 338 ARG A O 1
ATOM 2601 N N . GLY A 1 339 ? 1.360 41.423 -4.895 1.00 22.34 339 GLY A N 1
ATOM 2602 C CA . GLY A 1 339 ? 2.370 42.309 -5.456 1.00 24.49 339 GLY A CA 1
ATOM 2603 C C . GLY A 1 339 ? 2.294 43.697 -4.845 1.00 26.25 339 GLY A C 1
ATOM 2604 O O . GLY A 1 339 ? 1.246 44.093 -4.338 1.00 26.39 339 GLY A O 1
ATOM 2605 N N . ARG A 1 340 ? 3.391 44.448 -4.893 1.00 27.58 340 ARG A N 1
ATOM 2606 C CA . ARG A 1 340 ? 3.397 45.786 -4.310 1.00 30.31 340 ARG A CA 1
ATOM 2607 C C . ARG A 1 340 ? 2.397 46.716 -4.993 1.00 32.38 340 ARG A C 1
ATOM 2608 O O . ARG A 1 340 ? 2.000 47.735 -4.427 1.00 32.08 340 ARG A O 1
ATOM 2616 N N . ALA A 1 341 ? 1.989 46.360 -6.208 1.00 34.37 341 ALA A N 1
ATOM 2617 C CA . ALA A 1 341 ? 1.028 47.161 -6.961 1.00 37.45 341 ALA A CA 1
ATOM 2618 C C . ALA A 1 341 ? -0.401 46.715 -6.659 1.00 38.74 341 ALA A C 1
ATOM 2619 O O . ALA A 1 341 ? -1.238 47.589 -6.348 1.00 39.96 341 ALA A O 1
ATOM 2621 N N . THR B 1 2 ? 25.514 42.922 2.275 1.00 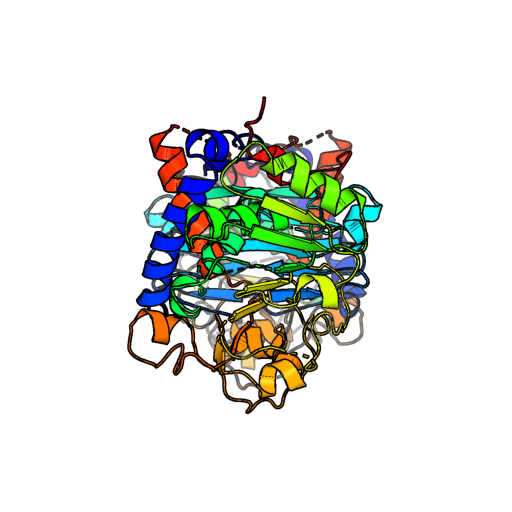12.95 2 THR B N 1
ATOM 2622 C CA . THR B 1 2 ? 24.206 42.449 2.811 1.00 11.22 2 THR B CA 1
ATOM 2623 C C . THR B 1 2 ? 23.073 42.878 1.894 1.00 12.15 2 THR B C 1
ATOM 2624 O O . THR B 1 2 ? 22.990 44.040 1.493 1.00 12.24 2 THR B O 1
ATOM 2628 N N . TYR B 1 3 ? 22.207 41.936 1.548 1.00 10.53 3 TYR B N 1
ATOM 2629 C CA . TYR B 1 3 ? 21.074 42.255 0.701 1.00 11.53 3 TYR B CA 1
ATOM 2630 C C . TYR B 1 3 ? 19.842 42.363 1.571 1.00 10.75 3 TYR B C 1
ATOM 2631 O O . TYR B 1 3 ? 19.725 41.679 2.589 1.00 10.51 3 TYR B O 1
ATOM 2640 N N . PHE B 1 4 ? 18.936 43.247 1.171 1.00 9.81 4 PHE B N 1
ATOM 2641 C CA . PHE B 1 4 ? 17.721 43.499 1.924 1.00 9.12 4 PHE B CA 1
ATOM 2642 C C . PHE B 1 4 ? 16.467 43.295 1.083 1.00 8.64 4 PHE B C 1
ATOM 2643 O O . PHE B 1 4 ? 16.359 43.814 -0.027 1.00 9.06 4 PHE B O 1
ATOM 2651 N N . ILE B 1 5 ? 15.532 42.520 1.618 1.00 7.96 5 ILE B N 1
ATOM 2652 C CA . ILE B 1 5 ? 14.255 42.266 0.959 1.00 8.08 5 ILE B CA 1
ATOM 2653 C C . ILE B 1 5 ? 13.187 42.857 1.874 1.00 9.08 5 ILE B C 1
ATOM 2654 O O . ILE B 1 5 ? 12.887 42.296 2.929 1.00 9.12 5 ILE B O 1
ATOM 2659 N N . ASP B 1 6 ? 12.635 44.004 1.489 1.00 9.14 6 ASP B N 1
ATOM 2660 C CA . ASP B 1 6 ? 11.612 44.644 2.306 1.00 9.51 6 ASP B CA 1
ATOM 2661 C C . ASP B 1 6 ? 10.223 44.081 2.017 1.00 9.56 6 ASP B C 1
ATOM 2662 O O . ASP B 1 6 ? 10.075 43.156 1.216 1.00 10.07 6 ASP B O 1
ATOM 2667 N N . VAL B 1 7 ? 9.210 44.628 2.679 1.00 8.75 7 VAL B N 1
ATOM 2668 C CA . VAL B 1 7 ? 7.846 44.145 2.500 1.00 9.28 7 VAL B CA 1
ATOM 2669 C C . VAL B 1 7 ? 7.343 44.173 1.053 1.00 9.08 7 VAL B C 1
ATOM 2670 O O . VAL B 1 7 ? 6.875 43.157 0.546 1.00 9.36 7 VAL B O 1
ATOM 2674 N N . PRO B 1 8 ? 7.434 45.327 0.366 1.00 9.71 8 PRO B N 1
ATOM 2675 C CA . PRO B 1 8 ? 6.951 45.344 -1.020 1.00 9.54 8 PRO B CA 1
ATOM 2676 C C . PRO B 1 8 ? 7.720 44.415 -1.963 1.00 8.76 8 PRO B C 1
ATOM 2677 O O . PRO B 1 8 ? 7.147 43.879 -2.915 1.00 9.57 8 PRO B O 1
ATOM 2681 N N . THR B 1 9 ? 9.009 44.217 -1.702 1.00 9.28 9 THR B N 1
ATOM 2682 C CA . THR B 1 9 ? 9.807 43.333 -2.543 1.00 8.42 9 THR B CA 1
ATOM 2683 C C . THR B 1 9 ? 9.386 41.886 -2.294 1.00 8.63 9 THR B C 1
ATOM 2684 O O . THR B 1 9 ? 9.276 41.098 -3.233 1.00 8.63 9 THR B O 1
ATOM 2696 N N . SER B 1 11 ? 6.510 41.010 -1.380 1.00 8.56 11 SER B N 1
ATOM 2697 C CA . SER B 1 11 ? 5.188 40.929 -1.993 1.00 9.56 11 SER B CA 1
ATOM 2698 C C . SER B 1 11 ? 5.342 40.604 -3.475 1.00 9.50 11 SER B C 1
ATOM 2699 O O . SER B 1 11 ? 4.616 39.769 -4.011 1.00 9.22 11 SER B O 1
ATOM 2702 N N . ASP B 1 12 ? 6.288 41.264 -4.136 1.00 9.15 12 ASP B N 1
ATOM 2703 C CA . ASP B 1 12 ? 6.519 41.001 -5.550 1.00 9.51 12 ASP B CA 1
ATOM 2704 C C . ASP B 1 12 ? 7.053 39.580 -5.753 1.00 9.21 12 ASP B C 1
ATOM 2705 O O . ASP B 1 12 ? 6.671 38.898 -6.704 1.00 9.96 12 ASP B O 1
ATOM 2710 N N . LEU B 1 13 ? 7.935 39.136 -4.861 1.00 8.34 13 LEU B N 1
ATOM 2711 C CA . LEU B 1 13 ? 8.509 37.796 -4.971 1.00 8.24 13 LEU B CA 1
ATOM 2712 C C . LEU B 1 13 ? 7.436 36.724 -4.827 1.00 8.06 13 LEU B C 1
ATOM 2713 O O . LEU B 1 13 ? 7.355 35.793 -5.631 1.00 7.96 13 LEU B O 1
ATOM 2718 N N . VAL B 1 14 ? 6.610 36.859 -3.796 1.00 8.31 14 VAL B N 1
ATOM 2719 C CA . VAL B 1 14 ? 5.544 35.902 -3.559 1.00 8.17 14 VAL B CA 1
ATOM 2720 C C . VAL B 1 14 ? 4.544 35.928 -4.711 1.00 9.16 14 VAL B C 1
ATOM 2721 O O . VAL B 1 14 ? 4.063 34.884 -5.148 1.00 9.42 14 VAL B O 1
ATOM 2725 N N . HIS B 1 15 ? 4.238 37.121 -5.208 1.00 8.75 15 HIS B N 1
ATOM 2726 C CA . HIS B 1 15 ? 3.301 37.249 -6.319 1.00 10.16 15 HIS B CA 1
ATOM 2727 C C . HIS B 1 15 ? 3.841 36.553 -7.566 1.00 9.85 15 HIS B C 1
ATOM 2728 O O . HIS B 1 15 ? 3.091 35.918 -8.312 1.00 10.54 15 HIS B O 1
ATOM 2735 N N . ASP B 1 16 ? 5.146 36.671 -7.789 1.00 8.91 16 ASP B N 1
ATOM 2736 C CA . ASP B 1 16 ? 5.772 36.064 -8.957 1.00 9.14 16 ASP B CA 1
ATOM 2737 C C . ASP B 1 16 ? 5.753 34.541 -8.887 1.00 9.44 16 ASP B C 1
ATOM 2738 O O . ASP B 1 16 ? 5.340 33.869 -9.830 1.00 10.79 16 ASP B O 1
ATOM 2743 N N . ILE B 1 17 ? 6.210 33.997 -7.766 1.00 9.48 17 ILE B N 1
ATOM 2744 C CA . ILE B 1 17 ? 6.236 32.552 -7.581 1.00 9.64 17 ILE B CA 1
ATOM 2745 C C . ILE B 1 17 ? 4.817 31.999 -7.480 1.00 10.34 17 ILE B C 1
ATOM 2746 O O . ILE B 1 17 ? 4.520 30.912 -7.985 1.00 11.81 17 ILE B O 1
ATOM 2751 N N . GLY B 1 18 ? 3.942 32.767 -6.840 1.00 10.69 18 GLY B N 1
ATOM 2752 C CA . GLY B 1 18 ? 2.574 32.332 -6.633 1.00 9.27 18 GLY B CA 1
ATOM 2753 C C . GLY B 1 18 ? 2.505 31.763 -5.230 1.00 10.15 18 GLY B C 1
ATOM 2754 O O . GLY B 1 18 ? 3.401 31.027 -4.815 1.00 9.34 18 GLY B O 1
ATOM 2755 N N . VAL B 1 19 ? 1.458 32.100 -4.487 1.00 9.65 19 VAL B N 1
ATOM 2756 C CA . VAL B 1 19 ? 1.322 31.609 -3.122 1.00 10.20 19 VAL B CA 1
ATOM 2757 C C . VAL B 1 19 ? 1.285 30.085 -3.041 1.00 9.85 19 VAL B C 1
ATOM 2758 O O . VAL B 1 19 ? 1.937 29.491 -2.185 1.00 9.61 19 VAL B O 1
ATOM 2762 N N . ALA B 1 20 ? 0.530 29.452 -3.933 1.00 10.24 20 ALA B N 1
ATOM 2763 C CA . ALA B 1 20 ? 0.418 27.998 -3.928 1.00 11.32 20 ALA B CA 1
ATOM 2764 C C . ALA B 1 20 ? 1.769 27.311 -4.147 1.00 10.82 20 ALA B C 1
ATOM 2765 O O . ALA B 1 20 ? 2.164 26.452 -3.360 1.00 11.19 20 ALA B O 1
ATOM 2767 N N . PRO B 1 21 ? 2.494 27.673 -5.221 1.00 10.98 21 PRO B N 1
ATOM 2768 C CA . PRO B 1 21 ? 3.797 27.044 -5.467 1.00 9.76 21 PRO B CA 1
ATOM 2769 C C . PRO B 1 21 ? 4.790 27.356 -4.349 1.00 9.42 21 PRO B C 1
ATOM 2770 O O . PRO B 1 21 ? 5.596 26.510 -3.964 1.00 9.93 21 PRO B O 1
ATOM 2774 N N . PHE B 1 22 ? 4.729 28.580 -3.834 1.00 8.25 22 PHE B N 1
ATOM 2775 C CA . PHE B 1 22 ? 5.625 28.997 -2.761 1.00 8.72 22 PHE B CA 1
ATOM 2776 C C . PHE B 1 22 ? 5.447 28.052 -1.573 1.00 8.32 22 PHE B C 1
ATOM 2777 O O . PHE B 1 22 ? 6.422 27.533 -1.025 1.00 7.46 22 PHE B O 1
ATOM 2785 N N . ILE B 1 23 ? 4.198 27.822 -1.184 1.00 7.59 23 ILE B N 1
ATOM 2786 C CA . ILE B 1 23 ? 3.909 26.940 -0.056 1.00 7.67 23 ILE B CA 1
ATOM 2787 C C . ILE B 1 23 ? 4.317 25.496 -0.348 1.00 7.33 23 ILE B C 1
ATOM 2788 O O . ILE B 1 23 ? 4.912 24.832 0.498 1.00 8.70 23 ILE B O 1
ATOM 2793 N N . GLY B 1 24 ? 4.009 25.020 -1.549 1.00 8.41 24 GLY B N 1
ATOM 2794 C CA . GLY B 1 24 ? 4.352 23.654 -1.908 1.00 7.58 24 GLY B CA 1
ATOM 2795 C C . GLY B 1 24 ? 5.846 23.398 -1.931 1.00 8.48 24 GLY B C 1
ATOM 2796 O O . GLY B 1 24 ? 6.325 22.395 -1.389 1.00 8.47 24 GLY B O 1
ATOM 2797 N N . GLU B 1 25 ? 6.587 24.303 -2.560 1.00 8.80 25 GLU B N 1
ATOM 2798 C CA . GLU B 1 25 ? 8.034 24.173 -2.652 1.00 8.79 25 GLU B CA 1
ATOM 2799 C C . GLU B 1 25 ? 8.672 24.304 -1.276 1.00 8.04 25 GLU B C 1
ATOM 2800 O O . GLU B 1 25 ? 9.630 23.595 -0.951 1.00 8.87 25 GLU B O 1
ATOM 2806 N N . LEU B 1 26 ? 8.131 25.204 -0.461 1.00 7.98 26 LEU B N 1
ATOM 2807 C CA . LEU B 1 26 ? 8.664 25.415 0.878 1.00 8.06 26 LEU B CA 1
ATOM 2808 C C . LEU B 1 26 ? 8.429 24.190 1.757 1.00 8.57 26 LEU B C 1
ATOM 2809 O O . LEU B 1 26 ? 9.287 23.826 2.561 1.00 7.81 26 LEU B O 1
ATOM 2814 N N . ALA B 1 27 ? 7.271 23.552 1.604 1.00 7.85 27 ALA B N 1
ATOM 2815 C CA . ALA B 1 27 ? 6.967 22.362 2.393 1.00 8.91 27 ALA B CA 1
ATOM 2816 C C . ALA B 1 27 ? 7.969 21.258 2.063 1.00 8.73 27 ALA B C 1
ATOM 2817 O O . ALA B 1 27 ? 8.398 20.514 2.943 1.00 9.76 27 ALA B O 1
ATOM 2819 N N . ALA B 1 28 ? 8.337 21.153 0.789 1.00 9.22 28 ALA B N 1
ATOM 2820 C CA . ALA B 1 28 ? 9.298 20.141 0.364 1.00 9.69 28 ALA B CA 1
ATOM 2821 C C . ALA B 1 28 ? 10.665 20.445 0.967 1.00 9.60 28 ALA B C 1
ATOM 2822 O O . ALA B 1 28 ? 11.375 19.540 1.405 1.00 10.06 28 ALA B O 1
ATOM 2824 N N . ALA B 1 29 ? 11.030 21.723 0.984 1.00 9.23 29 ALA B N 1
ATOM 2825 C CA . ALA B 1 29 ? 12.310 22.147 1.541 1.00 10.04 29 ALA B CA 1
ATOM 2826 C C . ALA B 1 29 ? 12.318 21.933 3.049 1.00 9.74 29 ALA B C 1
ATOM 2827 O O . ALA B 1 29 ? 13.331 21.531 3.623 1.00 9.91 29 ALA B O 1
ATOM 2829 N N . LEU B 1 30 ? 11.187 22.216 3.692 1.00 8.99 30 LEU B N 1
ATOM 2830 C CA . LEU B 1 30 ? 11.073 22.038 5.134 1.00 8.80 30 LEU B CA 1
ATOM 2831 C C . LEU B 1 30 ? 11.227 20.562 5.483 1.00 8.96 30 LEU B C 1
ATOM 2832 O O . LEU B 1 30 ? 11.911 20.218 6.446 1.00 8.12 30 LEU B O 1
ATOM 2837 N N . ARG B 1 31 ? 10.595 19.691 4.700 1.00 9.69 31 ARG B N 1
ATOM 2838 C CA . ARG B 1 31 ? 10.685 18.255 4.946 1.00 11.36 31 ARG B CA 1
ATOM 2839 C C . ARG B 1 31 ? 12.138 17.779 4.899 1.00 11.21 31 ARG B C 1
ATOM 2840 O O . ARG B 1 31 ? 12.571 17.015 5.757 1.00 12.17 31 ARG B O 1
ATOM 2848 N N . ASP B 1 32 ? 12.895 18.234 3.907 1.00 11.62 32 ASP B N 1
ATOM 2849 C CA . ASP B 1 32 ? 14.296 17.825 3.805 1.00 13.67 32 ASP B CA 1
ATOM 2850 C C . ASP B 1 32 ? 15.118 18.336 4.986 1.00 13.27 32 ASP B C 1
ATOM 2851 O O . ASP B 1 32 ? 15.960 17.611 5.521 1.00 12.43 32 ASP B O 1
ATOM 2856 N N . ASP B 1 33 ? 14.881 19.579 5.398 1.00 10.08 33 ASP B N 1
ATOM 2857 C CA . ASP B 1 33 ? 15.617 20.130 6.530 1.00 10.58 33 ASP B CA 1
ATOM 2858 C C . ASP B 1 33 ? 15.248 19.403 7.819 1.00 10.98 33 ASP B C 1
ATOM 2859 O O . ASP B 1 33 ? 16.115 19.142 8.651 1.00 11.66 33 ASP B O 1
ATOM 2864 N N . PHE B 1 34 ? 13.970 19.068 7.985 1.00 10.27 34 PHE B N 1
ATOM 2865 C CA . PHE B 1 34 ? 13.550 18.349 9.182 1.00 9.63 34 PHE B CA 1
ATOM 2866 C C . PHE B 1 34 ? 14.217 16.976 9.223 1.00 10.44 34 PHE B C 1
ATOM 2867 O O . PHE B 1 34 ? 14.576 16.494 10.292 1.00 11.21 34 PHE B O 1
ATOM 2875 N N . LYS B 1 35 ? 14.383 16.345 8.065 1.00 11.18 35 LYS B N 1
ATOM 2876 C CA . LYS B 1 35 ? 15.034 15.039 8.030 1.00 12.09 35 LYS B CA 1
ATOM 2877 C C . LYS B 1 35 ? 16.493 15.179 8.463 1.00 12.04 35 LYS B C 1
ATOM 2878 O O . LYS B 1 35 ? 17.084 14.240 8.992 1.00 12.09 35 LYS B O 1
ATOM 2884 N N . ARG B 1 36 ? 17.057 16.365 8.247 1.00 12.33 36 ARG B N 1
ATOM 2885 C CA . ARG B 1 36 ? 18.447 16.662 8.597 1.00 13.31 36 ARG B CA 1
ATOM 2886 C C . AR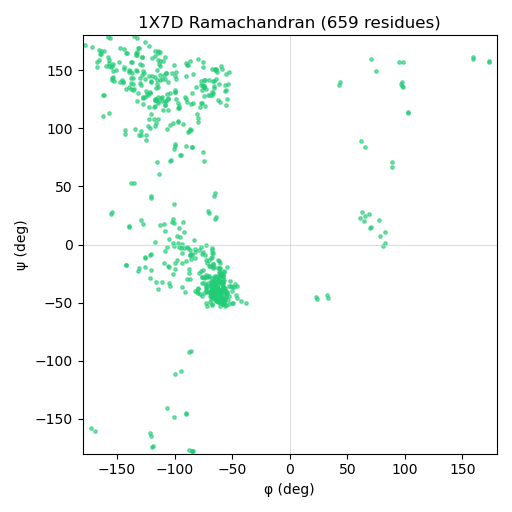G B 1 36 ? 18.528 17.277 9.999 1.00 11.26 36 ARG B C 1
ATOM 2887 O O . ARG B 1 36 ? 19.519 17.904 10.367 1.00 12.03 36 ARG B O 1
ATOM 2895 N N . TRP B 1 37 ? 17.470 17.067 10.773 1.00 10.93 37 TRP B N 1
ATOM 2896 C CA . TRP B 1 37 ? 17.333 17.575 12.137 1.00 10.16 37 TRP B CA 1
ATOM 2897 C C . TRP B 1 37 ? 18.589 17.568 13.009 1.00 11.30 37 TRP B C 1
ATOM 2898 O O . TRP B 1 37 ? 18.939 18.583 13.616 1.00 10.83 37 TRP B O 1
ATOM 2909 N N . GLN B 1 38 ? 19.265 16.426 13.070 1.00 11.68 38 GLN B N 1
ATOM 2910 C CA . GLN B 1 38 ? 20.443 16.297 13.919 1.00 12.63 38 GLN B CA 1
ATOM 2911 C C . GLN B 1 38 ? 21.707 17.017 13.463 1.00 12.88 38 GLN B C 1
ATOM 2912 O O . GLN B 1 38 ? 22.729 16.969 14.145 1.00 14.07 38 GLN B O 1
ATOM 2918 N N . ALA B 1 39 ? 21.637 17.700 12.327 1.00 12.07 39 ALA B N 1
ATOM 2919 C CA . ALA B 1 39 ? 22.787 18.440 11.824 1.00 12.70 39 ALA B CA 1
ATOM 2920 C C . ALA B 1 39 ? 22.732 19.890 12.299 1.00 13.78 39 ALA B C 1
ATOM 2921 O O . ALA B 1 39 ? 23.681 20.650 12.107 1.00 15.11 39 ALA B O 1
ATOM 2923 N N . PHE B 1 40 ? 21.622 20.263 12.934 1.00 12.75 40 PHE B N 1
ATOM 2924 C CA . PHE B 1 40 ? 21.427 21.635 13.402 1.00 12.57 40 PHE B CA 1
ATOM 2925 C C . PHE B 1 40 ? 21.715 21.929 14.868 1.00 13.07 40 PHE B C 1
ATOM 2926 O O . PHE B 1 40 ? 21.434 21.116 15.753 1.00 13.17 40 PHE B O 1
ATOM 2934 N N . ASP B 1 41 ? 22.278 23.110 15.107 1.00 12.09 41 ASP B N 1
ATOM 2935 C CA . ASP B 1 41 ? 22.566 23.595 16.452 1.00 14.79 41 ASP B CA 1
ATOM 2936 C C . ASP B 1 41 ? 21.248 24.245 16.864 1.00 14.16 41 ASP B C 1
ATOM 2937 O O . ASP B 1 41 ? 20.952 25.381 16.484 1.00 13.75 41 ASP B O 1
ATOM 2942 N N . LYS B 1 42 ? 20.458 23.505 17.634 1.00 13.94 42 LYS B N 1
ATOM 2943 C CA . LYS B 1 42 ? 19.141 23.959 18.061 1.00 15.09 42 LYS B CA 1
ATOM 2944 C C . LYS B 1 42 ? 19.064 24.496 19.481 1.00 16.97 42 LYS B C 1
ATOM 2945 O O . LYS B 1 42 ? 19.855 24.126 20.351 1.00 17.50 42 LYS B O 1
ATOM 2951 N N . SER B 1 43 ? 18.087 25.369 19.703 1.00 15.82 43 SER B N 1
ATOM 2952 C CA . SER B 1 43 ? 17.861 25.970 21.007 1.00 16.19 43 SER B CA 1
ATOM 2953 C C . SER B 1 43 ? 16.431 26.497 21.084 1.00 16.14 43 SER B C 1
ATOM 2954 O O . SER B 1 43 ? 15.816 26.812 20.061 1.00 13.97 43 SER B O 1
ATOM 2957 N N . ALA B 1 44 ? 15.892 26.573 22.295 1.00 15.60 44 ALA B N 1
ATOM 2958 C CA . ALA B 1 44 ? 14.546 27.092 22.473 1.00 15.05 44 ALA B CA 1
ATOM 2959 C C . ALA B 1 44 ? 14.657 28.599 22.293 1.00 14.57 44 ALA B C 1
ATOM 2960 O O . ALA B 1 44 ? 15.579 29.224 22.816 1.00 16.28 44 ALA B O 1
ATOM 2962 N N . ARG B 1 45 ? 13.729 29.187 21.550 1.00 12.70 45 ARG B N 1
ATOM 2963 C CA . ARG B 1 45 ? 13.772 30.625 21.318 1.00 12.41 45 ARG B CA 1
ATOM 2964 C C . ARG B 1 45 ? 13.715 31.425 22.614 1.00 13.11 45 ARG B C 1
ATOM 2965 O O . ARG B 1 45 ? 13.139 30.978 23.612 1.00 13.32 45 ARG B O 1
ATOM 2973 N N . VAL B 1 46 ? 14.321 32.607 22.597 1.00 12.56 46 VAL B N 1
ATOM 2974 C CA . VAL B 1 46 ? 14.334 33.483 23.763 1.00 14.02 46 VAL B CA 1
ATOM 2975 C C . VAL B 1 46 ? 13.107 34.380 23.717 1.00 15.34 46 VAL B C 1
ATOM 2976 O O . VAL B 1 46 ? 12.901 35.114 22.749 1.00 17.57 46 VAL B O 1
ATOM 2980 N N . ALA B 1 47 ? 12.296 34.324 24.767 1.00 14.11 47 ALA B N 1
ATOM 2981 C CA . ALA B 1 47 ? 11.081 35.121 24.814 1.00 14.27 47 ALA B CA 1
ATOM 2982 C C . ALA B 1 47 ? 11.091 36.192 25.895 1.00 15.82 47 ALA B C 1
ATOM 2983 O O . ALA B 1 47 ? 11.495 35.950 27.032 1.00 16.00 47 ALA B O 1
ATOM 2985 N N . SER B 1 48 ? 10.643 37.383 25.519 1.00 14.64 48 SER B N 1
ATOM 2986 C CA . SER B 1 48 ? 10.557 38.505 26.442 1.00 14.95 48 SER B CA 1
ATOM 2987 C C . SER B 1 48 ? 9.080 38.853 26.530 1.00 14.20 48 SER B C 1
ATOM 2988 O O . SER B 1 48 ? 8.517 39.477 25.629 1.00 13.73 48 SER B O 1
ATOM 2991 N N . HIS B 1 49 ? 8.452 38.426 27.619 1.00 14.45 49 HIS B N 1
ATOM 2992 C CA . HIS B 1 49 ? 7.030 38.653 27.828 1.00 15.03 49 HIS B CA 1
ATOM 2993 C C . HIS B 1 49 ? 6.675 40.006 28.416 1.00 15.28 49 HIS B C 1
ATOM 2994 O O . HIS B 1 49 ? 7.421 40.572 29.217 1.00 14.94 49 HIS B O 1
ATOM 3001 N N . SER B 1 50 ? 5.520 40.514 28.005 1.00 15.59 50 SER B N 1
ATOM 3002 C CA . SER B 1 50 ? 5.016 41.785 28.493 1.00 17.53 50 SER B CA 1
ATOM 3003 C C . SER B 1 50 ? 3.537 41.593 28.807 1.00 18.56 50 SER B C 1
ATOM 3004 O O . SER B 1 50 ? 2.989 40.507 28.616 1.00 17.24 50 SER B O 1
ATOM 3007 N N . GLU B 1 51 ? 2.895 42.653 29.281 1.00 20.31 51 GLU B N 1
ATOM 3008 C CA . GLU B 1 51 ? 1.485 42.604 29.642 1.00 22.79 51 GLU B CA 1
ATOM 3009 C C . GLU B 1 51 ? 0.537 42.199 28.515 1.00 22.41 51 GLU B C 1
ATOM 3010 O O . GLU B 1 51 ? -0.419 41.460 28.746 1.00 23.91 51 GLU B O 1
ATOM 3016 N N . VAL B 1 52 ? 0.797 42.663 27.298 1.00 20.02 52 VAL B N 1
ATOM 3017 C CA . VAL B 1 52 ? -0.094 42.342 26.185 1.00 19.75 52 VAL B CA 1
ATOM 3018 C C . VAL B 1 52 ? 0.514 41.529 25.049 1.00 17.52 52 VAL B C 1
ATOM 3019 O O . VAL B 1 52 ? -0.159 41.249 24.057 1.00 16.94 52 VAL B O 1
ATOM 3023 N N . GLY B 1 53 ? 1.776 41.142 25.184 1.00 15.10 53 GLY B N 1
ATOM 3024 C CA . GLY B 1 53 ? 2.386 40.371 24.121 1.00 13.58 53 GLY B CA 1
ATOM 3025 C C . GLY B 1 53 ? 3.721 39.757 24.472 1.00 11.95 53 GLY B C 1
ATOM 3026 O O . GLY B 1 53 ? 4.064 39.584 25.639 1.00 12.66 53 GLY B O 1
ATOM 3027 N N . VAL B 1 54 ? 4.475 39.414 23.437 1.00 12.00 54 VAL B N 1
ATOM 3028 C CA . VAL B 1 54 ? 5.785 38.820 23.619 1.00 10.52 54 VAL B CA 1
ATOM 3029 C C . VAL B 1 54 ? 6.637 39.141 22.399 1.00 9.95 54 VAL B C 1
ATOM 3030 O O . VAL B 1 54 ? 6.123 39.320 21.296 1.00 10.59 54 VAL B O 1
ATOM 3034 N N . ILE B 1 55 ? 7.939 39.251 22.620 1.00 10.41 55 ILE B N 1
ATOM 3035 C CA . ILE B 1 55 ? 8.891 39.517 21.552 1.00 9.76 55 ILE B CA 1
ATOM 3036 C C . ILE B 1 55 ? 9.905 38.391 21.689 1.00 10.55 55 ILE B C 1
ATOM 3037 O O . ILE B 1 55 ? 10.450 38.165 22.770 1.00 10.59 55 ILE B O 1
ATOM 3042 N N . GLU B 1 56 ? 10.149 37.674 20.598 1.00 10.15 56 GLU B N 1
ATOM 3043 C CA . GLU B 1 56 ? 11.064 36.543 20.644 1.00 10.09 56 GLU B CA 1
ATOM 3044 C C . GLU B 1 56 ? 12.144 36.574 19.577 1.00 9.06 56 GLU B C 1
ATOM 3045 O O . GLU B 1 56 ? 11.974 37.184 18.520 1.00 8.48 56 GLU B O 1
ATOM 3051 N N . LEU B 1 57 ? 13.256 35.910 19.875 1.00 8.66 57 LEU B N 1
ATOM 3052 C CA . LEU B 1 57 ? 14.372 35.779 18.945 1.00 7.81 57 LEU B CA 1
ATOM 3053 C C . LEU B 1 57 ? 14.501 34.280 18.727 1.00 8.45 57 LEU B C 1
ATOM 3054 O O . LEU B 1 57 ? 14.574 33.514 19.690 1.00 8.26 57 LEU B O 1
ATOM 3067 N N . PRO B 1 59 ? 16.891 31.711 16.882 1.00 7.23 59 PRO B N 1
ATOM 3068 C CA . PRO B 1 59 ? 18.104 31.327 16.158 1.00 8.30 59 PRO B CA 1
ATOM 3069 C C . PRO B 1 59 ? 18.250 29.826 15.929 1.00 7.73 59 PRO B C 1
ATOM 3070 O O . PRO B 1 59 ? 17.663 29.017 16.642 1.00 8.73 59 PRO B O 1
ATOM 3074 N N . VAL B 1 60 ? 19.040 29.479 14.916 1.00 8.86 60 VAL B N 1
ATOM 3075 C CA . VAL B 1 60 ? 19.353 28.095 14.576 1.00 8.77 60 VAL B CA 1
ATOM 3076 C C . VAL B 1 60 ? 20.503 28.148 13.584 1.00 9.85 60 VAL B C 1
ATOM 3077 O O . VAL B 1 60 ? 20.706 29.164 12.919 1.00 9.12 60 VAL B O 1
ATOM 3081 N N . ALA B 1 61 ? 21.264 27.066 13.482 1.00 10.48 61 ALA B N 1
ATOM 3082 C CA . ALA B 1 61 ? 22.378 27.053 12.547 1.00 12.11 61 ALA B CA 1
ATOM 3083 C C . ALA B 1 61 ? 22.928 25.664 12.298 1.00 12.10 61 ALA B C 1
ATOM 3084 O O . ALA B 1 61 ? 22.710 24.745 13.086 1.00 12.39 61 ALA B O 1
ATOM 3086 N N . ASP B 1 62 ? 23.615 25.515 11.170 1.00 13.44 62 ASP B N 1
ATOM 3087 C CA . ASP B 1 62 ? 24.281 24.263 10.849 1.00 15.23 62 ASP B CA 1
ATOM 3088 C C . ASP B 1 62 ? 25.744 24.653 10.681 1.00 15.32 62 ASP B C 1
ATOM 3089 O O . ASP B 1 62 ? 26.144 25.723 11.137 1.00 14.97 62 ASP B O 1
ATOM 3094 N N . LYS B 1 63 ? 26.547 23.818 10.038 1.00 16.97 63 LYS B N 1
ATOM 3095 C CA . LYS B 1 63 ? 27.958 24.149 9.892 1.00 18.43 63 LYS B CA 1
ATOM 3096 C C . LYS B 1 63 ? 28.305 25.279 8.929 1.00 17.08 63 LYS B C 1
ATOM 3097 O O . LYS B 1 63 ? 29.416 25.804 8.974 1.00 17.62 63 LYS B O 1
ATOM 3103 N N . SER B 1 64 ? 27.373 25.669 8.065 1.00 16.62 64 SER B N 1
ATOM 3104 C CA . SER B 1 64 ? 27.670 26.731 7.112 1.00 16.14 64 SER B CA 1
ATOM 3105 C C . SER B 1 64 ? 26.771 27.961 7.177 1.00 14.54 64 SER B C 1
ATOM 3106 O O . SER B 1 64 ? 27.207 29.063 6.843 1.00 13.50 64 SER B O 1
ATOM 3109 N N . ARG B 1 65 ? 25.525 27.785 7.608 1.00 12.52 65 ARG B N 1
ATOM 3110 C CA . ARG B 1 65 ? 24.599 28.911 7.678 1.00 12.24 65 ARG B CA 1
ATOM 3111 C C . ARG B 1 65 ? 23.965 29.117 9.046 1.00 11.32 65 ARG B C 1
ATOM 3112 O O . ARG B 1 65 ? 23.640 28.159 9.746 1.00 11.23 65 ARG B O 1
ATOM 3120 N N . TYR B 1 66 ? 23.792 30.384 9.410 1.00 9.02 66 TYR B N 1
ATOM 3121 C CA . TYR B 1 66 ? 23.173 30.764 10.675 1.00 9.28 66 TYR B CA 1
ATOM 3122 C C . TYR B 1 66 ? 21.941 31.590 10.327 1.00 8.80 66 TYR B C 1
ATOM 3123 O O . TYR B 1 66 ? 21.974 32.402 9.408 1.00 9.45 66 TYR B O 1
ATOM 3132 N N . ALA B 1 67 ? 20.855 31.394 11.061 1.00 8.45 67 ALA B N 1
ATOM 3133 C CA . ALA B 1 67 ? 19.650 32.161 10.792 1.00 7.73 67 ALA B CA 1
ATOM 3134 C C . ALA B 1 67 ? 18.921 32.495 12.077 1.00 7.48 67 ALA B C 1
ATOM 3135 O O . ALA B 1 67 ? 19.016 31.769 13.060 1.00 8.15 67 ALA B O 1
ATOM 3137 N N . PHE B 1 68 ? 18.208 33.614 12.076 1.00 9.05 68 PHE B N 1
ATOM 3138 C CA . PHE B 1 68 ? 17.425 33.981 13.240 1.00 6.88 68 PHE B CA 1
ATOM 3139 C C . PHE B 1 68 ? 16.286 34.873 12.801 1.00 8.49 68 PHE B C 1
ATOM 3140 O O . PHE B 1 68 ? 16.367 35.551 11.772 1.00 7.59 68 PHE B O 1
ATOM 3148 N N . LYS B 1 69 ? 15.211 34.845 13.575 1.00 7.60 69 LYS B N 1
ATOM 3149 C CA . LYS B 1 69 ? 14.058 35.671 13.291 1.00 7.41 69 LYS B CA 1
ATOM 3150 C C . LYS B 1 69 ? 13.631 36.425 14.539 1.00 7.56 69 LYS B C 1
ATOM 3151 O O . LYS B 1 69 ? 13.659 35.882 15.649 1.00 8.28 69 LYS B O 1
ATOM 3157 N N . TYR B 1 70 ? 13.278 37.690 14.344 1.00 6.87 70 TYR B N 1
ATOM 3158 C CA . TYR B 1 70 ? 12.753 38.535 15.407 1.00 7.84 70 TYR B CA 1
ATOM 3159 C C . TYR B 1 70 ? 11.258 38.467 15.124 1.00 7.71 70 TYR B C 1
ATOM 3160 O O . TYR B 1 70 ? 10.841 38.622 13.975 1.00 7.87 70 TYR B O 1
ATOM 3169 N N . VAL B 1 71 ? 10.449 38.225 16.147 1.00 8.33 71 VAL B N 1
ATOM 3170 C CA . VAL B 1 71 ? 9.010 38.163 15.936 1.00 8.25 71 VAL B CA 1
ATOM 3171 C C . VAL B 1 71 ? 8.246 38.508 17.209 1.00 8.90 71 VAL B C 1
ATOM 3172 O O . VAL B 1 71 ? 8.675 38.184 18.312 1.00 9.33 71 VAL B O 1
ATOM 3176 N N . ASN B 1 72 ? 7.122 39.197 17.047 1.00 8.33 72 ASN B N 1
ATOM 3177 C CA . ASN B 1 72 ? 6.299 39.560 18.188 1.00 9.23 72 ASN B CA 1
ATOM 3178 C C . ASN B 1 72 ? 4.951 38.874 18.040 1.00 10.34 72 ASN B C 1
ATOM 3179 O O . ASN B 1 72 ? 4.578 38.438 16.946 1.00 11.79 72 ASN B O 1
ATOM 3184 N N . GLY B 1 73 ? 4.226 38.791 19.148 1.00 9.36 73 GLY B N 1
ATOM 3185 C CA . GLY B 1 73 ? 2.912 38.184 19.149 1.00 10.57 73 GLY B CA 1
ATOM 3186 C C . GLY B 1 73 ? 2.052 38.971 20.112 1.00 9.46 73 GLY B C 1
ATOM 3187 O O . GLY B 1 73 ? 2.076 38.721 21.318 1.00 10.53 73 GLY B O 1
ATOM 3188 N N . HIS B 1 74 ? 1.304 39.929 19.568 1.00 10.55 74 HIS B N 1
ATOM 3189 C CA . HIS B 1 74 ? 0.432 40.806 20.345 1.00 10.89 74 HIS B CA 1
ATOM 3190 C C . HIS B 1 74 ? -0.997 40.736 19.808 1.00 11.75 74 HIS B C 1
ATOM 3191 O O . HIS B 1 74 ? -1.377 41.514 18.937 1.00 12.75 74 HIS B O 1
ATOM 3198 N N . PRO B 1 75 ? -1.808 39.808 20.329 1.00 12.56 75 PRO B N 1
ATOM 3199 C CA . PRO B 1 75 ? -3.194 39.666 19.870 1.00 14.12 75 PRO B CA 1
ATOM 3200 C C . PRO B 1 75 ? -4.010 40.959 19.853 1.00 14.32 75 PRO B C 1
ATOM 3201 O O . PRO B 1 75 ? -4.835 41.164 18.962 1.00 17.97 75 PRO B O 1
ATOM 3205 N N . ALA B 1 76 ? -3.772 41.837 20.822 1.00 13.75 76 ALA B N 1
ATOM 3206 C CA . ALA B 1 76 ? -4.509 43.095 20.898 1.00 13.41 76 ALA B CA 1
ATOM 3207 C C . ALA B 1 76 ? -4.109 44.128 19.850 1.00 13.18 76 ALA B C 1
ATOM 3208 O O . ALA B 1 76 ? -4.765 45.160 19.716 1.00 13.31 76 ALA B O 1
ATOM 3210 N N . ASN B 1 77 ? -3.038 43.860 19.107 1.00 11.65 77 ASN B N 1
ATOM 3211 C CA . ASN B 1 77 ? -2.583 44.800 18.090 1.00 10.36 77 ASN B CA 1
ATOM 3212 C C . ASN B 1 77 ? -3.635 45.134 17.033 1.00 10.67 77 ASN B C 1
ATOM 3213 O O . ASN B 1 77 ? -3.719 46.275 16.580 1.00 11.46 77 ASN B O 1
ATOM 3218 N N . THR B 1 78 ? -4.439 44.152 16.640 1.00 11.33 78 THR B N 1
ATOM 3219 C CA . THR B 1 78 ? -5.439 44.398 15.607 1.00 11.63 78 THR B CA 1
ATOM 3220 C C . THR B 1 78 ? -6.449 45.469 15.995 1.00 12.59 78 THR B C 1
ATOM 3221 O O . THR B 1 78 ? -7.029 46.126 15.132 1.00 13.78 78 THR B O 1
ATOM 3225 N N . ALA B 1 79 ? -6.649 45.653 17.295 1.00 13.58 79 ALA B N 1
ATOM 3226 C CA . ALA B 1 79 ? -7.576 46.667 17.778 1.00 14.54 79 ALA B CA 1
ATOM 3227 C C . ALA B 1 79 ? -7.000 48.058 17.498 1.00 15.83 79 ALA B C 1
ATOM 3228 O O . ALA B 1 79 ? -7.729 49.050 17.494 1.00 16.16 79 ALA B O 1
ATOM 3230 N N . ARG B 1 80 ? -5.690 48.113 17.260 1.00 15.96 80 ARG B N 1
ATOM 3231 C CA . ARG B 1 80 ? -4.986 49.363 16.971 1.00 15.45 80 ARG B CA 1
ATOM 3232 C C . ARG B 1 80 ? -4.554 49.411 15.505 1.00 15.00 80 ARG B C 1
ATOM 3233 O O . ARG B 1 80 ? -3.680 50.193 15.140 1.00 14.46 80 ARG B O 1
ATOM 3241 N N . ASN B 1 81 ? -5.159 48.565 14.677 1.00 14.14 81 ASN B N 1
ATOM 3242 C CA . ASN B 1 81 ? -4.846 48.490 13.252 1.00 14.00 81 ASN B CA 1
ATOM 3243 C C . ASN B 1 81 ? -3.430 47.998 12.955 1.00 12.23 81 ASN B C 1
ATOM 3244 O O . ASN B 1 81 ? -2.874 48.295 11.899 1.00 11.68 81 ASN B O 1
ATOM 3249 N N . LEU B 1 82 ? -2.856 47.245 13.889 1.00 10.71 82 LEU B N 1
ATOM 3250 C CA . LEU B 1 82 ? -1.521 46.679 13.718 1.00 11.54 82 LEU B CA 1
ATOM 3251 C C . LEU B 1 82 ? -1.647 45.162 13.633 1.00 11.26 82 LEU B C 1
ATOM 3252 O O . LEU B 1 82 ? -2.609 44.585 14.137 1.00 11.14 82 LEU B O 1
ATOM 3257 N N . HIS B 1 83 ? -0.680 44.517 12.990 1.00 10.32 83 HIS B N 1
ATOM 3258 C CA . HIS B 1 83 ? -0.710 43.065 12.873 1.00 9.71 83 HIS B CA 1
ATOM 3259 C C . HIS B 1 83 ? -0.353 42.394 14.185 1.00 8.81 83 HIS B C 1
ATOM 3260 O O . HIS B 1 83 ? 0.535 42.848 14.903 1.00 10.30 83 HIS B O 1
ATOM 3267 N N . THR B 1 84 ? -1.043 41.300 14.485 1.00 8.27 84 THR B N 1
ATOM 3268 C CA . THR B 1 84 ? -0.765 40.547 15.698 1.00 9.27 84 THR B CA 1
ATOM 3269 C C . THR B 1 84 ? 0.673 40.042 15.634 1.00 9.25 84 THR B C 1
ATOM 3270 O O . THR B 1 84 ? 1.401 40.067 16.625 1.00 8.98 84 THR B O 1
ATOM 3274 N N . VAL B 1 85 ? 1.074 39.603 14.447 1.00 9.27 85 VAL B N 1
ATOM 3275 C CA . VAL B 1 85 ? 2.412 39.075 14.222 1.00 8.79 85 VAL B CA 1
ATOM 3276 C C . VAL B 1 85 ? 3.213 39.902 13.221 1.00 8.65 85 VAL B C 1
ATOM 3277 O O . VAL B 1 85 ? 2.752 40.164 12.114 1.00 9.00 85 VAL B O 1
ATOM 3289 N N . ALA B 1 87 ? 7.438 40.288 11.852 1.00 8.53 87 ALA B N 1
ATOM 3290 C CA . ALA B 1 87 ? 8.736 39.643 11.957 1.00 7.95 87 ALA B CA 1
ATOM 3291 C C . ALA B 1 87 ? 9.699 40.007 10.840 1.00 7.58 87 ALA B C 1
ATOM 3292 O O . ALA B 1 87 ? 9.299 40.503 9.791 1.00 7.98 87 ALA B O 1
ATOM 3294 N N . PHE B 1 88 ? 10.981 39.764 11.097 1.00 8.11 88 PHE B N 1
ATOM 3295 C CA . PHE B 1 88 ? 12.041 39.986 10.122 1.00 7.17 88 PHE B CA 1
ATOM 3296 C C . PHE B 1 88 ? 13.196 39.097 10.561 1.00 7.49 88 PHE B C 1
ATOM 3297 O O . PHE B 1 88 ? 13.243 38.651 11.709 1.00 8.11 88 PHE B O 1
ATOM 3305 N N . GLY B 1 89 ? 14.121 38.817 9.656 1.00 7.77 89 GLY B N 1
ATOM 3306 C CA . GLY B 1 89 ? 15.209 37.936 10.024 1.00 7.42 89 GLY B CA 1
ATOM 3307 C C . GLY B 1 89 ? 16.446 38.075 9.176 1.00 6.86 89 GLY B C 1
ATOM 3308 O O . GLY B 1 89 ? 16.480 38.841 8.216 1.00 7.23 89 GLY B O 1
ATOM 3309 N N . VAL B 1 90 ? 17.458 37.293 9.534 1.00 7.39 90 VAL B N 1
ATOM 3310 C CA . VAL B 1 90 ? 18.745 37.335 8.865 1.00 7.75 90 VAL B CA 1
ATOM 3311 C C . VAL B 1 90 ? 19.327 35.952 8.612 1.00 7.86 90 VAL B C 1
ATOM 3312 O O . VAL B 1 90 ? 19.167 35.043 9.429 1.00 7.55 90 VAL B O 1
ATOM 3316 N N . LEU B 1 91 ? 19.989 35.807 7.465 1.00 7.93 91 LEU B N 1
ATOM 3317 C CA . LEU B 1 91 ? 20.671 34.569 7.106 1.00 9.01 91 LEU B CA 1
ATOM 3318 C C . LEU B 1 91 ? 22.134 35.000 7.051 1.00 9.01 91 LEU B C 1
ATOM 3319 O O . LEU B 1 91 ? 22.474 35.957 6.351 1.00 9.60 91 LEU B O 1
ATOM 3324 N N . ALA B 1 92 ? 22.995 34.314 7.795 1.00 7.88 92 ALA B N 1
ATOM 3325 C CA . ALA B 1 92 ? 24.406 34.679 7.839 1.00 8.90 92 ALA B CA 1
ATOM 3326 C C . ALA B 1 92 ? 25.367 33.529 7.569 1.00 9.90 92 ALA B C 1
ATOM 3327 O O . ALA B 1 92 ? 25.009 32.357 7.679 1.00 9.43 92 ALA B O 1
ATOM 3329 N N . ASP B 1 93 ? 26.598 33.896 7.223 1.00 10.30 93 ASP B N 1
ATOM 3330 C CA . ASP B 1 93 ? 27.668 32.947 6.933 1.00 10.31 93 ASP B CA 1
ATOM 3331 C C . ASP B 1 93 ? 28.344 32.552 8.249 1.00 11.00 93 ASP B C 1
ATOM 3332 O O . ASP B 1 93 ? 28.872 33.401 8.968 1.00 10.04 93 ASP B O 1
ATOM 3337 N N . VAL B 1 94 ? 28.328 31.261 8.562 1.00 9.31 94 VAL B N 1
ATOM 3338 C CA . VAL B 1 94 ? 28.920 30.771 9.802 1.00 9.91 94 VAL B CA 1
ATOM 3339 C C . VAL B 1 94 ? 30.424 30.996 9.947 1.00 11.35 94 VAL B C 1
ATOM 3340 O O . VAL B 1 94 ? 30.899 31.348 11.025 1.00 11.19 94 VAL B O 1
ATOM 3344 N N . ASP B 1 95 ? 31.179 30.807 8.872 1.00 12.21 95 ASP B N 1
ATOM 3345 C CA . ASP B 1 95 ? 32.624 30.956 8.969 1.00 13.72 95 ASP B CA 1
ATOM 3346 C C . ASP B 1 95 ? 33.176 32.374 9.036 1.00 13.11 95 ASP B C 1
ATOM 3347 O O . ASP B 1 95 ? 34.366 32.555 9.288 1.00 12.39 95 ASP B O 1
ATOM 3352 N N . SER B 1 96 ? 32.322 33.374 8.836 1.00 11.96 96 SER B N 1
ATOM 3353 C CA . SER B 1 96 ? 32.757 34.769 8.890 1.00 11.80 96 SER B CA 1
ATOM 3354 C C . SER B 1 96 ? 31.846 35.613 9.773 1.00 11.20 96 SER B C 1
ATOM 3355 O O . SER B 1 96 ? 32.238 36.689 10.227 1.00 11.01 96 SER B O 1
ATOM 3358 N N . GLY B 1 97 ? 30.629 35.126 10.000 1.00 10.02 97 GLY B N 1
ATOM 3359 C CA . GLY B 1 97 ? 29.667 35.862 10.800 1.00 9.28 97 GLY B CA 1
ATOM 3360 C C . GLY B 1 97 ? 28.964 36.949 9.999 1.00 9.81 97 GLY B C 1
ATOM 3361 O O . GLY B 1 97 ? 28.090 37.648 10.516 1.00 9.28 97 GLY B O 1
ATOM 3362 N N . TYR B 1 98 ? 29.332 37.087 8.726 1.00 9.45 98 TYR B N 1
ATOM 3363 C CA . TYR B 1 98 ? 28.748 38.115 7.867 1.00 9.55 98 TYR B CA 1
ATOM 3364 C C . TYR B 1 98 ? 27.270 37.884 7.546 1.00 9.31 98 TYR B C 1
ATOM 3365 O O . TYR B 1 98 ? 26.881 36.798 7.112 1.00 9.89 98 TYR B O 1
ATOM 3374 N N . PRO B 1 99 ? 26.426 38.908 7.758 1.00 9.33 99 PRO B N 1
ATOM 3375 C CA . PRO B 1 99 ? 24.991 38.796 7.478 1.00 9.56 99 PRO B CA 1
ATOM 3376 C C . PRO B 1 99 ? 24.755 38.982 5.980 1.00 10.71 99 PRO B C 1
ATOM 3377 O O . PRO B 1 99 ? 24.895 40.085 5.446 1.00 11.63 99 PRO B O 1
ATOM 3381 N N . VAL B 1 100 ? 24.396 37.898 5.303 1.00 10.38 100 VAL B N 1
ATOM 3382 C CA . VAL B 1 100 ? 24.178 37.937 3.862 1.00 10.02 100 VAL B CA 1
ATOM 33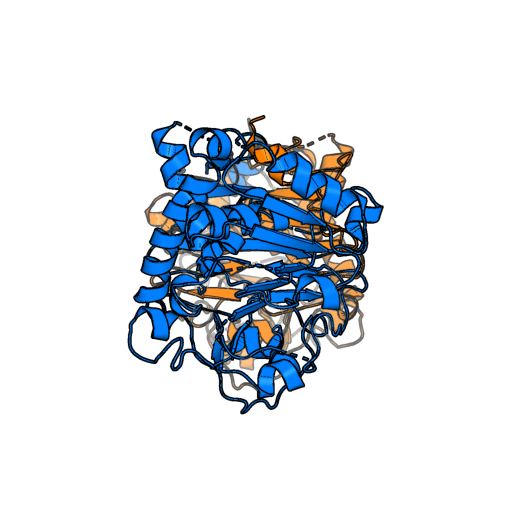83 C C . VAL B 1 100 ? 22.823 38.495 3.443 1.00 10.25 100 VAL B C 1
ATOM 3384 O O . VAL B 1 100 ? 22.722 39.216 2.443 1.00 9.48 100 VAL B O 1
ATOM 3388 N N . LEU B 1 101 ? 21.788 38.181 4.214 1.00 8.25 101 LEU B N 1
ATOM 3389 C CA . LEU B 1 101 ? 20.443 38.644 3.906 1.00 8.15 101 LEU B CA 1
ATOM 3390 C C . LEU B 1 101 ? 19.655 39.118 5.124 1.00 7.89 101 LEU B C 1
ATOM 3391 O O . LEU B 1 101 ? 19.649 38.460 6.161 1.00 8.09 101 LEU B O 1
ATOM 3396 N N . LEU B 1 102 ? 19.009 40.272 4.979 1.00 8.78 102 LEU B N 1
ATOM 3397 C CA . LEU B 1 102 ? 18.124 40.824 6.001 1.00 8.24 102 LEU B CA 1
ATOM 3398 C C . LEU B 1 102 ? 16.794 40.812 5.259 1.00 9.24 102 LEU B C 1
ATOM 3399 O O . LEU B 1 102 ? 16.687 41.382 4.172 1.00 9.54 102 LEU B O 1
ATOM 3404 N N . SER B 1 103 ? 15.782 40.164 5.819 1.00 7.29 103 SER B N 1
ATOM 3405 C CA . SER B 1 103 ? 14.508 40.098 5.120 1.00 8.86 103 SER B CA 1
ATOM 3406 C C . SER B 1 103 ? 13.283 40.269 5.994 1.00 8.47 103 SER B C 1
ATOM 3407 O O . SER B 1 103 ? 13.286 39.901 7.167 1.00 10.14 103 SER B O 1
ATOM 3410 N N . GLU B 1 104 ? 12.236 40.848 5.416 1.00 8.54 104 GLU B N 1
ATOM 3411 C CA . GLU B 1 104 ? 10.974 40.976 6.128 1.00 7.93 104 GLU B CA 1
ATOM 3412 C C . GLU B 1 104 ? 10.600 39.510 6.309 1.00 8.44 104 GLU B C 1
ATOM 3413 O O . GLU B 1 104 ? 10.998 38.671 5.500 1.00 9.54 104 GLU B O 1
ATOM 3419 N N . LEU B 1 105 ? 9.868 39.186 7.367 1.00 7.68 105 LEU B N 1
ATOM 3420 C CA . LEU B 1 105 ? 9.444 37.806 7.562 1.00 7.36 105 LEU B CA 1
ATOM 3421 C C . LEU B 1 105 ? 8.011 37.722 8.067 1.00 7.54 105 LEU B C 1
ATOM 3422 O O . LEU B 1 105 ? 7.587 36.681 8.561 1.00 7.82 105 LEU B O 1
ATOM 3427 N N . THR B 1 106 ? 7.263 38.816 7.944 1.00 6.69 106 THR B N 1
ATOM 3428 C CA . THR B 1 106 ? 5.866 38.810 8.372 1.00 7.03 106 THR B CA 1
ATOM 3429 C C . THR B 1 106 ? 5.083 37.966 7.368 1.00 7.72 106 THR B C 1
ATOM 3430 O O . THR B 1 106 ? 4.371 37.030 7.740 1.00 7.78 106 THR B O 1
ATOM 3434 N N . ILE B 1 107 ? 5.226 38.291 6.088 1.00 7.26 107 ILE B N 1
ATOM 3435 C CA . ILE B 1 107 ? 4.547 37.531 5.047 1.00 7.23 107 ILE B CA 1
ATOM 3436 C C . ILE B 1 107 ? 5.144 36.122 5.035 1.00 7.06 107 ILE B C 1
ATOM 3437 O O . ILE B 1 107 ? 4.420 35.125 4.969 1.00 6.92 107 ILE B O 1
ATOM 3442 N N . ALA B 1 108 ? 6.470 36.047 5.120 1.00 6.66 108 ALA B N 1
ATOM 3443 C CA . ALA B 1 108 ? 7.160 34.764 5.095 1.00 7.26 108 ALA B CA 1
ATOM 3444 C C . ALA B 1 108 ? 6.767 33.845 6.246 1.00 7.75 108 ALA B C 1
ATOM 3445 O O . ALA B 1 108 ? 6.760 32.623 6.093 1.00 9.37 108 ALA B O 1
ATOM 3447 N N . THR B 1 109 ? 6.436 34.419 7.398 1.00 8.13 109 THR B N 1
ATOM 3448 C CA . THR B 1 109 ? 6.049 33.593 8.538 1.00 7.46 109 THR B CA 1
ATOM 3449 C C . THR B 1 109 ? 4.734 32.877 8.248 1.00 6.94 109 THR B C 1
ATOM 3450 O O . THR B 1 109 ? 4.585 31.697 8.562 1.00 7.67 109 THR B O 1
ATOM 3454 N N . ALA B 1 110 ? 3.787 33.589 7.644 1.00 7.07 110 ALA B N 1
ATOM 3455 C CA . ALA B 1 110 ? 2.503 32.992 7.305 1.00 7.35 110 ALA B CA 1
ATOM 3456 C C . ALA B 1 110 ? 2.737 31.860 6.305 1.00 7.03 110 ALA B C 1
ATOM 3457 O O . ALA B 1 110 ? 2.101 30.812 6.377 1.00 8.11 110 ALA B O 1
ATOM 3459 N N . LEU B 1 111 ? 3.659 32.076 5.371 1.00 6.12 111 LEU B N 1
ATOM 3460 C CA . LEU B 1 111 ? 3.972 31.060 4.375 1.00 6.41 111 LEU B CA 1
ATOM 3461 C C . LEU B 1 111 ? 4.658 29.834 4.990 1.00 7.05 111 LEU B C 1
ATOM 3462 O O . LEU B 1 111 ? 4.264 28.703 4.706 1.00 7.84 111 LEU B O 1
ATOM 3467 N N . ARG B 1 112 ? 5.665 30.032 5.840 1.00 6.80 112 ARG B N 1
ATOM 3468 C CA . ARG B 1 112 ? 6.328 28.870 6.433 1.00 7.33 112 ARG B CA 1
ATOM 3469 C C . ARG B 1 112 ? 5.452 28.141 7.447 1.00 6.48 112 ARG B C 1
ATOM 3470 O O . ARG B 1 112 ? 5.598 26.940 7.643 1.00 6.52 112 ARG B O 1
ATOM 3478 N N . THR B 1 113 ? 4.528 28.860 8.076 1.00 6.71 113 THR B N 1
ATOM 3479 C CA . THR B 1 113 ? 3.643 28.243 9.054 1.00 5.55 113 THR B CA 1
ATOM 3480 C C . THR B 1 113 ? 2.637 27.365 8.319 1.00 6.55 113 THR B C 1
ATOM 3481 O O . THR B 1 113 ? 2.319 26.256 8.760 1.00 6.65 113 THR B O 1
ATOM 3485 N N . ALA B 1 114 ? 2.149 27.855 7.184 1.00 5.75 114 ALA B N 1
ATOM 3486 C CA . ALA B 1 114 ? 1.211 27.078 6.387 1.00 7.22 114 ALA B CA 1
ATOM 3487 C C . ALA B 1 114 ? 1.949 25.871 5.801 1.00 6.87 114 ALA B C 1
ATOM 3488 O O . ALA B 1 114 ? 1.409 24.764 5.765 1.00 7.77 114 ALA B O 1
ATOM 3490 N N . ALA B 1 115 ? 3.184 26.081 5.349 1.00 7.00 115 ALA B N 1
ATOM 3491 C CA . ALA B 1 115 ? 3.969 24.990 4.769 1.00 7.84 115 ALA B CA 1
ATOM 3492 C C . ALA B 1 115 ? 4.319 23.939 5.818 1.00 8.04 115 ALA B C 1
ATOM 3493 O O . ALA B 1 115 ? 4.333 22.741 5.523 1.00 7.76 115 ALA B O 1
ATOM 3495 N N . THR B 1 116 ? 4.596 24.382 7.040 1.00 7.87 116 THR B N 1
ATOM 3496 C CA . THR B 1 116 ? 4.925 23.450 8.114 1.00 7.85 116 THR B CA 1
ATOM 3497 C C . THR B 1 116 ? 3.676 22.648 8.473 1.00 7.56 116 THR B C 1
ATOM 3498 O O . THR B 1 116 ? 3.743 21.435 8.654 1.00 7.71 116 THR B O 1
ATOM 3502 N N . SER B 1 117 ? 2.534 23.324 8.564 1.00 6.56 117 SER B N 1
ATOM 3503 C CA . SER B 1 117 ? 1.284 22.633 8.872 1.00 7.13 117 SER B CA 1
ATOM 3504 C C . SER B 1 117 ? 0.974 21.615 7.774 1.00 7.14 117 SER B C 1
ATOM 3505 O O . SER B 1 117 ? 0.508 20.508 8.056 1.00 8.32 117 SER B O 1
ATOM 3508 N N . LEU B 1 118 ? 1.226 21.998 6.525 1.00 7.44 118 LEU B N 1
ATOM 3509 C CA . LEU B 1 118 ? 0.988 21.117 5.384 1.00 8.07 118 LEU B CA 1
ATOM 3510 C C . LEU B 1 118 ? 1.892 19.889 5.466 1.00 7.89 118 LEU B C 1
ATOM 3511 O O . LEU B 1 118 ? 1.432 18.759 5.304 1.00 8.81 118 LEU B O 1
ATOM 3524 N N . ALA B 1 120 ? 3.304 18.566 8.056 1.00 8.52 120 ALA B N 1
ATOM 3525 C CA . ALA B 1 120 ? 2.873 17.713 9.153 1.00 8.96 120 ALA B CA 1
ATOM 3526 C C . ALA B 1 120 ? 1.624 16.921 8.773 1.00 9.82 120 ALA B C 1
ATOM 3527 O O . ALA B 1 120 ? 1.544 15.720 9.030 1.00 11.05 120 ALA B O 1
ATOM 3529 N N . ALA B 1 121 ? 0.657 17.594 8.153 1.00 9.80 121 ALA B N 1
ATOM 3530 C CA . ALA B 1 121 ? -0.585 16.943 7.749 1.00 10.05 121 ALA B CA 1
ATOM 3531 C C . ALA B 1 121 ? -0.347 15.866 6.695 1.00 10.47 121 ALA B C 1
ATOM 3532 O O . ALA B 1 121 ? -0.960 14.802 6.742 1.00 11.80 121 ALA B O 1
ATOM 3534 N N . GLN B 1 122 ? 0.538 16.139 5.741 1.00 11.25 122 GLN B N 1
ATOM 3535 C CA . GLN B 1 122 ? 0.832 15.162 4.700 1.00 13.29 122 GLN B CA 1
ATOM 3536 C C . GLN B 1 122 ? 1.304 13.860 5.341 1.00 13.90 122 GLN B C 1
ATOM 3537 O O . GLN B 1 122 ? 0.967 12.771 4.884 1.00 14.94 122 GLN B O 1
ATOM 3543 N N . ALA B 1 123 ? 2.068 13.979 6.420 1.00 13.17 123 ALA B N 1
ATOM 3544 C CA . ALA B 1 123 ? 2.596 12.809 7.106 1.00 14.67 123 ALA B CA 1
ATOM 3545 C C . ALA B 1 123 ? 1.678 12.209 8.165 1.00 15.48 123 ALA B C 1
ATOM 3546 O O . ALA B 1 123 ? 1.779 11.018 8.462 1.00 16.82 123 ALA B O 1
ATOM 3548 N N . LEU B 1 124 ? 0.777 13.015 8.720 1.00 13.81 124 LEU B N 1
ATOM 3549 C CA . LEU B 1 124 ? -0.088 12.547 9.802 1.00 14.00 124 LEU B CA 1
ATOM 3550 C C . LEU B 1 124 ? -1.580 12.360 9.535 1.00 14.63 124 LEU B C 1
ATOM 3551 O O . LEU B 1 124 ? -2.209 11.486 10.133 1.00 14.95 124 LEU B O 1
ATOM 3556 N N . ALA B 1 125 ? -2.156 13.181 8.665 1.00 13.66 125 ALA B N 1
ATOM 3557 C CA . ALA B 1 125 ? -3.585 13.085 8.383 1.00 14.18 125 ALA B CA 1
ATOM 3558 C C . ALA B 1 125 ? -3.946 11.901 7.494 1.00 15.49 125 ALA B C 1
ATOM 3559 O O . ALA B 1 125 ? -3.103 11.376 6.766 1.00 15.83 125 ALA B O 1
ATOM 3561 N N . ARG B 1 126 ? -5.203 11.472 7.567 1.00 16.29 126 ARG B N 1
ATOM 3562 C CA . ARG B 1 126 ? -5.663 10.375 6.727 1.00 16.51 126 ARG B CA 1
ATOM 3563 C C . ARG B 1 126 ? -5.597 10.885 5.295 1.00 17.51 126 ARG B C 1
ATOM 3564 O O . ARG B 1 126 ? -5.987 12.017 5.016 1.00 15.94 126 ARG B O 1
ATOM 3572 N N . PRO B 1 127 ? -5.101 10.055 4.367 1.00 18.56 127 PRO B N 1
ATOM 3573 C CA . PRO B 1 127 ? -4.979 10.428 2.955 1.00 20.93 127 PRO B CA 1
ATOM 3574 C C . PRO B 1 127 ? -6.276 10.777 2.224 1.00 22.40 127 PRO B C 1
ATOM 3575 O O . PRO B 1 127 ? -6.239 11.388 1.156 1.00 24.27 127 PRO B O 1
ATOM 3579 N N . ASN B 1 128 ? -7.420 10.409 2.789 1.00 22.82 128 ASN B N 1
ATOM 3580 C CA . ASN B 1 128 ? -8.688 10.699 2.124 1.00 25.17 128 ASN B CA 1
ATOM 3581 C C . ASN B 1 128 ? -9.385 11.975 2.597 1.00 24.22 128 ASN B C 1
ATOM 3582 O O . ASN B 1 128 ? -10.556 12.196 2.295 1.00 23.59 128 ASN B O 1
ATOM 3587 N N . ALA B 1 129 ? -8.657 12.823 3.317 1.00 22.90 129 ALA B N 1
ATOM 3588 C CA . ALA B 1 129 ? -9.213 14.075 3.836 1.00 21.63 129 ALA B CA 1
ATOM 3589 C C . ALA B 1 129 ? -9.694 15.032 2.741 1.00 20.36 129 ALA B C 1
ATOM 3590 O O . ALA B 1 129 ? -9.024 15.211 1.723 1.00 21.90 129 ALA B O 1
ATOM 3592 N N . ARG B 1 130 ? -10.852 15.655 2.959 1.00 18.60 130 ARG B N 1
ATOM 3593 C CA . ARG B 1 130 ? -11.405 16.597 1.988 1.00 17.83 130 ARG B CA 1
ATOM 3594 C C . ARG B 1 130 ? -12.095 17.796 2.635 1.00 14.78 130 ARG B C 1
ATOM 3595 O O . ARG B 1 130 ? -12.326 18.808 1.976 1.00 15.58 130 ARG B O 1
ATOM 3603 N N . LYS B 1 131 ? -12.431 17.684 3.916 1.00 13.44 131 LYS B N 1
ATOM 3604 C CA . LYS B 1 131 ? -13.120 18.765 4.613 1.00 13.27 131 LYS B CA 1
ATOM 3605 C C . LYS B 1 131 ? -12.336 19.231 5.833 1.00 12.23 131 LYS B C 1
ATOM 3606 O O . LYS B 1 131 ? -11.894 18.418 6.644 1.00 12.35 131 LYS B O 1
ATOM 3620 N N . ALA B 1 133 ? -12.011 22.310 9.081 1.00 10.11 133 ALA B N 1
ATOM 3621 C CA . ALA B 1 133 ? -12.597 23.387 9.861 1.00 10.42 133 ALA B CA 1
ATOM 3622 C C . ALA B 1 133 ? -11.455 24.377 10.067 1.00 11.61 133 ALA B C 1
ATOM 3623 O O . ALA B 1 133 ? -10.335 23.978 10.394 1.00 11.53 133 ALA B O 1
ATOM 3625 N N . LEU B 1 134 ? -11.728 25.659 9.853 1.00 10.83 134 LEU B N 1
ATOM 3626 C CA . LEU B 1 134 ? -10.713 26.688 10.032 1.00 10.32 134 LEU B CA 1
ATOM 3627 C C . LEU B 1 134 ? -11.227 27.666 11.081 1.00 10.97 134 LEU B C 1
ATOM 3628 O O . LEU B 1 134 ? -12.066 28.525 10.794 1.00 11.53 134 LEU B O 1
ATOM 3633 N N . ILE B 1 135 ? -10.739 27.505 12.308 1.00 10.21 135 ILE B N 1
ATOM 3634 C CA . ILE B 1 135 ? -11.145 28.351 13.425 1.00 10.82 135 ILE B CA 1
ATOM 3635 C C . ILE B 1 135 ? -10.107 29.456 13.572 1.00 11.00 135 ILE B C 1
ATOM 3636 O O . ILE B 1 135 ? -8.936 29.193 13.858 1.00 9.88 135 ILE B O 1
ATOM 3641 N N . GLY B 1 136 ? -10.553 30.694 13.387 1.00 10.54 136 GLY B N 1
ATOM 3642 C CA . GLY B 1 136 ? -9.654 31.830 13.429 1.00 10.78 136 GLY B CA 1
ATOM 3643 C C . GLY B 1 136 ? -9.464 32.155 11.959 1.00 10.65 136 GLY B C 1
ATOM 3644 O O . GLY B 1 136 ? -8.894 31.353 11.213 1.00 10.87 136 GLY B O 1
ATOM 3645 N N . ASN B 1 137 ? -9.957 33.312 11.528 1.00 10.10 137 ASN B N 1
ATOM 3646 C CA . ASN B 1 137 ? -9.854 33.693 10.124 1.00 9.97 137 ASN B CA 1
ATOM 3647 C C . ASN B 1 137 ? -9.093 34.999 9.921 1.00 9.31 137 ASN B C 1
ATOM 3648 O O . ASN B 1 137 ? -9.469 35.843 9.101 1.00 9.62 137 ASN B O 1
ATOM 3653 N N . GLY B 1 138 ? -8.007 35.141 10.673 1.00 9.58 138 GLY B N 1
ATOM 3654 C CA . GLY B 1 138 ? -7.180 36.328 10.593 1.00 9.09 138 GLY B CA 1
ATOM 3655 C C . GLY B 1 138 ? -6.057 36.231 9.575 1.00 9.50 138 GLY B C 1
ATOM 3656 O O . GLY B 1 138 ? -6.202 35.598 8.529 1.00 10.73 138 GLY B O 1
ATOM 3657 N N . ALA B 1 139 ? -4.925 36.847 9.903 1.00 8.51 139 ALA B N 1
ATOM 3658 C CA . ALA B 1 139 ? -3.767 36.886 9.014 1.00 8.35 139 ALA B CA 1
ATOM 3659 C C . ALA B 1 139 ? -3.249 35.541 8.508 1.00 8.16 139 ALA B C 1
ATOM 3660 O O . ALA B 1 139 ? -2.897 35.420 7.339 1.00 9.04 139 ALA B O 1
ATOM 3662 N N . GLN B 1 140 ? -3.195 34.534 9.376 1.00 7.66 140 GLN B N 1
ATOM 3663 C CA . GLN B 1 140 ? -2.696 33.219 8.971 1.00 7.89 140 GLN B CA 1
ATOM 3664 C C . GLN B 1 140 ? -3.683 32.405 8.140 1.00 8.92 140 GLN B C 1
ATOM 3665 O O . GLN B 1 140 ? -3.276 31.580 7.323 1.00 8.30 140 GLN B O 1
ATOM 3671 N N . SER B 1 141 ? -4.974 32.643 8.348 1.00 9.25 141 SER B N 1
ATOM 3672 C CA . SER B 1 141 ? -6.017 31.851 7.696 1.00 7.40 141 SER B CA 1
ATOM 3673 C C . SER B 1 141 ? -5.979 31.621 6.192 1.00 7.84 141 SER B C 1
ATOM 3674 O O . SER B 1 141 ? -6.111 30.480 5.754 1.00 7.73 141 SER B O 1
ATOM 3677 N N . GLU B 1 142 ? -5.817 32.671 5.392 1.00 7.70 142 GLU B N 1
ATOM 3678 C CA . GLU B 1 142 ? -5.781 32.474 3.943 1.00 8.95 142 GLU B CA 1
ATOM 3679 C C . GLU B 1 142 ? -4.656 31.527 3.530 1.00 8.87 142 GLU B C 1
ATOM 3680 O O . GLU B 1 142 ? -4.824 30.688 2.643 1.00 8.21 142 GLU B O 1
ATOM 3686 N N . PHE B 1 143 ? -3.506 31.670 4.177 1.00 8.17 143 PHE B N 1
ATOM 3687 C CA . PHE B 1 143 ? -2.345 30.848 3.871 1.00 8.54 143 PHE B CA 1
ATOM 3688 C C . PHE B 1 143 ? -2.586 29.384 4.233 1.00 8.04 143 PHE B C 1
ATOM 3689 O O . PHE B 1 143 ? -2.262 28.484 3.457 1.00 8.69 143 PHE B O 1
ATOM 3697 N N . GLN B 1 144 ? -3.171 29.154 5.406 1.00 8.09 144 GLN B N 1
ATOM 3698 C CA . GLN B 1 144 ? -3.479 27.797 5.847 1.00 7.90 144 GLN B CA 1
ATOM 3699 C C . GLN B 1 144 ? -4.503 27.182 4.895 1.00 9.02 144 GLN B C 1
ATOM 3700 O O . GLN B 1 144 ? -4.361 26.039 4.464 1.00 8.78 144 GLN B O 1
ATOM 3706 N N . ALA B 1 145 ? -5.534 27.952 4.564 1.00 8.93 145 ALA B N 1
ATOM 3707 C CA . ALA B 1 145 ? -6.576 27.469 3.668 1.00 8.36 145 ALA B CA 1
ATOM 3708 C C . ALA B 1 145 ? -5.999 27.033 2.323 1.00 9.07 145 ALA B C 1
ATOM 3709 O O . ALA B 1 145 ? -6.277 25.929 1.854 1.00 10.00 145 ALA B O 1
ATOM 3711 N N . LEU B 1 146 ? -5.193 27.890 1.705 1.00 9.10 146 LEU B N 1
ATOM 3712 C CA . LEU B 1 146 ? -4.611 27.557 0.411 1.00 10.62 146 LEU B CA 1
ATOM 3713 C C . LEU B 1 146 ? -3.629 26.392 0.461 1.00 10.02 146 LEU B C 1
ATOM 3714 O O . LEU B 1 146 ? -3.569 25.591 -0.468 1.00 10.84 146 LEU B O 1
ATOM 3719 N N . ALA B 1 147 ? -2.856 26.296 1.537 1.00 8.82 147 ALA B N 1
ATOM 3720 C CA . ALA B 1 147 ? -1.896 25.207 1.666 1.00 9.15 147 ALA B CA 1
ATOM 3721 C C . ALA B 1 147 ? -2.621 23.864 1.614 1.00 10.01 147 ALA B C 1
ATOM 3722 O O . ALA B 1 147 ? -2.224 22.952 0.880 1.00 9.82 147 ALA B O 1
ATOM 3724 N N . PHE B 1 148 ? -3.692 23.749 2.391 1.00 7.97 148 PHE B N 1
ATOM 3725 C CA . PHE B 1 148 ? -4.458 22.512 2.438 1.00 8.61 148 PHE B CA 1
ATOM 3726 C C . PHE B 1 148 ? -5.275 22.262 1.175 1.00 9.63 148 PHE B C 1
ATOM 3727 O O . PHE B 1 148 ? -5.402 21.121 0.733 1.00 10.83 148 PHE B O 1
ATOM 3735 N N . HIS B 1 149 ? -5.820 23.322 0.587 1.00 9.59 149 HIS B N 1
ATOM 3736 C CA . HIS B 1 149 ? -6.614 23.173 -0.626 1.00 9.70 149 HIS B CA 1
ATOM 3737 C C . HIS B 1 149 ? -5.781 22.739 -1.828 1.00 11.04 149 HIS B C 1
ATOM 3738 O O . HIS B 1 149 ? -6.104 21.758 -2.499 1.00 11.14 149 HIS B O 1
ATOM 3745 N N . LYS B 1 150 ? -4.696 23.459 -2.091 1.00 10.02 150 LYS B N 1
ATOM 3746 C CA . LYS B 1 150 ? -3.855 23.164 -3.243 1.00 10.47 150 LYS B CA 1
ATOM 3747 C C . LYS B 1 150 ? -2.914 21.974 -3.107 1.00 11.24 150 LYS B C 1
ATOM 3748 O O . LYS B 1 150 ? -2.516 21.395 -4.117 1.00 11.75 150 LYS B O 1
ATOM 3754 N N . HIS B 1 151 ? -2.568 21.595 -1.880 1.00 9.75 151 HIS B N 1
ATOM 3755 C CA . HIS B 1 151 ? -1.626 20.498 -1.691 1.00 10.79 151 HIS B CA 1
ATOM 3756 C C . HIS B 1 151 ? -2.083 19.290 -0.883 1.00 12.12 151 HIS B C 1
ATOM 3757 O O . HIS B 1 151 ? -1.379 18.278 -0.849 1.00 12.76 151 HIS B O 1
ATOM 3764 N N . LEU B 1 152 ? -3.246 19.377 -0.242 1.00 12.47 152 LEU B N 1
ATOM 3765 C CA . LEU B 1 152 ? -3.740 18.245 0.535 1.00 13.87 152 LEU B CA 1
ATOM 3766 C C . LEU B 1 152 ? -5.171 17.856 0.159 1.00 14.68 152 LEU B C 1
ATOM 3767 O O . LEU B 1 152 ? -5.858 17.164 0.912 1.00 15.64 152 LEU B O 1
ATOM 3772 N N . GLY B 1 153 ? -5.614 18.320 -1.005 1.00 14.65 153 GLY B N 1
ATOM 3773 C CA . GLY B 1 153 ? -6.941 17.983 -1.497 1.00 13.96 153 GLY B CA 1
ATOM 3774 C C . GLY B 1 153 ? -8.165 18.454 -0.735 1.00 14.23 153 GLY B C 1
ATOM 3775 O O . GLY B 1 153 ? -9.245 17.883 -0.902 1.00 14.90 153 GLY B O 1
ATOM 3776 N N . ILE B 1 154 ? -8.019 19.476 0.102 1.00 12.97 154 ILE B N 1
ATOM 3777 C CA . ILE B 1 154 ? -9.160 19.994 0.845 1.00 13.58 154 ILE B CA 1
ATOM 3778 C C . ILE B 1 154 ? -10.045 20.778 -0.118 1.00 14.33 154 ILE B C 1
ATOM 3779 O O . ILE B 1 154 ? -9.612 21.768 -0.707 1.00 13.50 154 ILE B O 1
ATOM 3784 N N . GLU B 1 155 ? -11.287 20.329 -0.268 1.00 14.42 155 GLU B N 1
ATOM 3785 C CA . GLU B 1 155 ? -12.237 20.960 -1.183 1.00 16.34 155 GLU B CA 1
ATOM 3786 C C . GLU B 1 155 ? -13.245 21.859 -0.479 1.00 16.81 155 GLU B C 1
ATOM 3787 O O . GLU B 1 155 ? -13.785 22.791 -1.081 1.00 16.87 155 GLU B O 1
ATOM 3793 N N . GLU B 1 156 ? -13.505 21.575 0.793 1.00 15.08 156 GLU B N 1
ATOM 3794 C CA . GLU B 1 156 ? -14.467 22.353 1.560 1.00 15.13 156 GLU B CA 1
ATOM 3795 C C . GLU B 1 156 ? -13.926 22.768 2.919 1.00 13.43 156 GLU B C 1
ATOM 3796 O O . GLU B 1 156 ? -13.398 21.948 3.670 1.00 13.47 156 GLU B O 1
ATOM 3802 N N . ILE B 1 157 ? -14.064 24.053 3.223 1.00 11.95 157 ILE B N 1
ATOM 3803 C CA . ILE B 1 157 ? -13.616 24.594 4.493 1.00 11.68 157 ILE B CA 1
ATOM 3804 C C . ILE B 1 157 ? -14.783 25.260 5.211 1.00 12.71 157 ILE B C 1
ATOM 3805 O O . ILE B 1 157 ? -15.495 26.079 4.625 1.00 14.91 157 ILE B O 1
ATOM 3810 N N . VAL B 1 158 ? -14.991 24.891 6.470 1.00 11.96 158 VAL B N 1
ATOM 3811 C CA . VAL B 1 158 ? -16.047 25.495 7.270 1.00 12.14 158 VAL B CA 1
ATOM 3812 C C . VAL B 1 158 ? -15.296 26.406 8.229 1.00 12.81 158 VAL B C 1
ATOM 3813 O O . VAL B 1 158 ? -14.514 25.941 9.065 1.00 12.62 158 VAL B O 1
ATOM 3817 N N . ALA B 1 159 ? -15.533 27.706 8.097 1.00 12.18 159 ALA B N 1
ATOM 3818 C CA . ALA B 1 159 ? -14.829 28.696 8.898 1.00 12.11 159 ALA B CA 1
ATOM 3819 C C . ALA B 1 159 ? -15.630 29.371 9.992 1.00 12.44 159 ALA B C 1
ATOM 3820 O O . ALA B 1 159 ? -16.836 29.587 9.866 1.00 12.95 159 ALA B O 1
ATOM 3822 N N . TYR B 1 160 ? -14.932 29.704 11.071 1.00 12.18 160 TYR B N 1
ATOM 3823 C CA . TYR B 1 160 ? -15.531 30.407 12.187 1.00 12.35 160 TYR B CA 1
ATOM 3824 C C . TYR B 1 160 ? -14.511 31.319 12.846 1.00 11.70 160 TYR B C 1
ATOM 3825 O O . TYR B 1 160 ? -13.341 30.964 12.998 1.00 10.63 160 TYR B O 1
ATOM 3834 N N . ASP B 1 161 ? -14.971 32.503 13.228 1.00 11.73 161 ASP B N 1
ATOM 3835 C CA . ASP B 1 161 ? -14.148 33.491 13.909 1.00 11.25 161 ASP B CA 1
ATOM 3836 C C . ASP B 1 161 ? -15.143 34.326 14.704 1.00 12.26 161 ASP B C 1
ATOM 3837 O O . ASP B 1 161 ? -16.247 34.587 14.229 1.00 12.44 161 ASP B O 1
ATOM 3842 N N . THR B 1 162 ? -14.774 34.725 15.913 1.00 13.60 162 THR B N 1
ATOM 3843 C CA . THR B 1 162 ? -15.674 35.537 16.721 1.00 15.60 162 THR B CA 1
ATOM 3844 C C . THR B 1 162 ? -16.014 36.812 15.952 1.00 14.29 162 THR B C 1
ATOM 3845 O O . THR B 1 162 ? -17.107 37.359 16.086 1.00 14.94 162 THR B O 1
ATOM 3849 N N . ASP B 1 163 ? -15.064 37.263 15.138 1.00 12.81 163 ASP B N 1
ATOM 3850 C CA . ASP B 1 163 ? -15.212 38.459 14.309 1.00 13.02 163 ASP B CA 1
ATOM 3851 C C . ASP B 1 163 ? -15.729 38.037 12.933 1.00 12.96 163 ASP B C 1
ATOM 3852 O O . ASP B 1 163 ? -14.980 37.509 12.108 1.00 12.45 163 ASP B O 1
ATOM 3857 N N . PRO B 1 164 ? -17.027 38.262 12.667 1.00 12.61 164 PRO B N 1
ATOM 3858 C CA . PRO B 1 164 ? -17.624 37.891 11.381 1.00 12.39 164 PRO B CA 1
ATOM 3859 C C . PRO B 1 164 ? -16.994 38.569 10.168 1.00 11.90 164 PRO B C 1
ATOM 3860 O O . PRO B 1 164 ? -17.048 38.037 9.060 1.00 12.82 164 PRO B O 1
ATOM 3864 N N . LEU B 1 165 ? -16.395 39.738 10.377 1.00 12.14 165 LEU B N 1
ATOM 3865 C CA . LEU B 1 165 ? -15.762 40.464 9.285 1.00 12.95 165 LEU B CA 1
ATOM 3866 C C . LEU B 1 165 ? -14.488 39.742 8.851 1.00 11.86 165 LEU B C 1
ATOM 3867 O O . LEU B 1 165 ? -14.072 39.834 7.695 1.00 12.32 165 LEU B O 1
ATOM 3872 N N . ALA B 1 166 ? -13.870 39.022 9.780 1.00 12.18 166 ALA B N 1
ATOM 3873 C CA . ALA B 1 166 ? -12.658 38.275 9.461 1.00 11.52 166 ALA B CA 1
ATOM 3874 C C . ALA B 1 166 ? -13.027 37.123 8.526 1.00 11.45 166 ALA B C 1
ATOM 3875 O O . ALA B 1 166 ? -12.319 36.840 7.556 1.00 10.00 166 ALA B O 1
ATOM 3877 N N . THR B 1 167 ? -14.144 36.463 8.814 1.00 10.33 167 THR B N 1
ATOM 3878 C CA . THR B 1 167 ? -14.594 35.353 7.987 1.00 10.69 167 THR B CA 1
ATOM 3879 C C . THR B 1 167 ? -14.966 35.859 6.598 1.00 11.22 167 THR B C 1
ATOM 3880 O O . THR B 1 167 ? -14.669 35.212 5.593 1.00 11.10 167 THR B O 1
ATOM 3884 N N . ALA B 1 168 ? -15.613 37.020 6.544 1.00 10.78 168 ALA B N 1
ATOM 3885 C CA . ALA B 1 168 ? -16.012 37.607 5.269 1.00 12.37 168 ALA B CA 1
ATOM 3886 C C . ALA B 1 168 ? -14.776 37.875 4.419 1.00 11.68 168 ALA B C 1
ATOM 3887 O O . ALA B 1 168 ? -14.777 37.640 3.211 1.00 12.79 168 ALA B O 1
ATOM 3889 N N . LYS B 1 169 ? -13.728 38.372 5.069 1.00 12.19 169 LYS B N 1
ATOM 3890 C CA . LYS B 1 169 ? -12.456 38.673 4.417 1.00 12.41 169 LYS B CA 1
ATOM 3891 C C . LYS B 1 169 ? -11.863 37.409 3.802 1.00 11.83 169 LYS B C 1
ATOM 3892 O O . LYS B 1 169 ? -11.454 37.396 2.640 1.00 11.45 169 LYS B O 1
ATOM 3898 N N . LEU B 1 170 ? -11.810 36.351 4.605 1.00 10.50 170 LEU B N 1
ATOM 3899 C CA . LEU B 1 170 ? -11.271 35.069 4.169 1.00 10.83 170 LEU B CA 1
ATOM 3900 C C . LEU B 1 170 ? -12.002 34.536 2.944 1.00 10.66 170 LEU B C 1
ATOM 3901 O O . LEU B 1 170 ? -11.378 34.132 1.959 1.00 11.11 170 LEU B O 1
ATOM 3906 N N . ILE B 1 171 ? -13.328 34.534 3.010 1.00 11.07 171 ILE B N 1
ATOM 3907 C CA . ILE B 1 171 ? -14.140 34.040 1.908 1.00 11.44 171 ILE B CA 1
ATOM 3908 C C . ILE B 1 171 ? -13.930 34.869 0.645 1.00 10.85 171 ILE B C 1
ATOM 3909 O O . ILE B 1 171 ? -13.823 34.320 -0.451 1.00 11.80 171 ILE B O 1
ATOM 3914 N N . ALA B 1 172 ? -13.858 36.188 0.803 1.00 11.39 172 ALA B N 1
ATOM 3915 C CA . ALA B 1 172 ? -13.666 37.083 -0.335 1.00 11.63 172 ALA B CA 1
ATOM 3916 C C . ALA B 1 172 ? -12.283 36.927 -0.964 1.00 11.34 172 ALA B C 1
ATOM 3917 O O . ALA B 1 172 ? -12.141 36.952 -2.189 1.00 12.28 172 ALA B O 1
ATOM 3919 N N . ASN B 1 173 ? -11.263 36.765 -0.126 1.00 11.46 173 ASN B N 1
ATOM 3920 C CA . ASN B 1 173 ? -9.896 36.613 -0.619 1.00 11.59 173 ASN B CA 1
ATOM 3921 C C . ASN B 1 173 ? -9.681 35.355 -1.443 1.00 12.55 173 ASN B C 1
ATOM 3922 O O . ASN B 1 173 ? -8.901 35.362 -2.392 1.00 13.08 173 ASN B O 1
ATOM 3927 N N . LEU B 1 174 ? -10.365 34.273 -1.087 1.00 12.16 174 LEU B N 1
ATOM 3928 C CA . LEU B 1 174 ? -10.168 33.016 -1.793 1.00 12.52 174 LEU B CA 1
ATOM 3929 C C . LEU B 1 174 ? -11.268 32.585 -2.762 1.00 12.33 174 LEU B C 1
ATOM 3930 O O . LEU B 1 174 ? -11.198 31.503 -3.342 1.00 12.37 174 LEU B O 1
ATOM 3935 N N . LYS B 1 175 ? -12.271 33.433 -2.950 1.00 13.62 175 LYS B N 1
ATOM 3936 C CA . LYS B 1 175 ? -13.365 33.117 -3.861 1.00 15.09 175 LYS B CA 1
ATOM 3937 C C . LYS B 1 175 ? -12.830 32.838 -5.266 1.00 14.72 175 LYS B C 1
ATOM 3938 O O . LYS B 1 175 ? -13.409 32.055 -6.017 1.00 14.17 175 LYS B O 1
ATOM 3944 N N . GLU B 1 176 ? -11.718 33.482 -5.607 1.00 14.70 176 GLU B N 1
ATOM 3945 C CA . GLU B 1 176 ? -11.090 33.315 -6.912 1.00 15.88 176 GLU B CA 1
ATOM 3946 C C . GLU B 1 176 ? -10.613 31.883 -7.167 1.00 15.80 176 GLU B C 1
ATOM 3947 O O . GLU B 1 176 ? -10.275 31.529 -8.296 1.00 17.59 176 GLU B O 1
ATOM 3953 N N . TYR B 1 177 ? -10.578 31.064 -6.118 1.00 15.35 177 TYR B N 1
ATOM 3954 C CA . TYR B 1 177 ? -10.181 29.661 -6.240 1.00 16.77 177 TYR B CA 1
ATOM 3955 C C . TYR B 1 177 ? -11.480 28.851 -6.267 1.00 17.55 177 TYR B C 1
ATOM 3956 O O . TYR B 1 177 ? -11.955 28.380 -5.234 1.00 16.48 177 TYR B O 1
ATOM 3965 N N . SER B 1 178 ? -12.050 28.700 -7.461 1.00 18.75 178 SER B N 1
ATOM 3966 C CA . SER B 1 178 ? -13.321 28.000 -7.650 1.00 19.65 178 SER B CA 1
ATOM 3967 C C . SER B 1 178 ? -13.407 26.555 -7.171 1.00 20.37 178 SER B C 1
ATOM 3968 O O . SER B 1 178 ? -14.502 26.050 -6.925 1.00 22.16 178 SER B O 1
ATOM 3971 N N . GLY B 1 179 ? -12.271 25.882 -7.046 1.00 19.65 179 GLY B N 1
ATOM 3972 C CA . GLY B 1 179 ? -12.305 24.502 -6.591 1.00 19.77 179 GLY B CA 1
ATOM 3973 C C . GLY B 1 179 ? -12.475 24.391 -5.087 1.00 19.43 179 GLY B C 1
ATOM 3974 O O . GLY B 1 179 ? -12.629 23.295 -4.546 1.00 20.79 179 GLY B O 1
ATOM 3975 N N . LEU B 1 180 ? -12.463 25.535 -4.410 1.00 16.55 180 LEU B N 1
ATOM 3976 C CA . LEU B 1 180 ? -12.590 25.567 -2.959 1.00 16.10 180 LEU B CA 1
ATOM 3977 C C . LEU B 1 180 ? -13.839 26.282 -2.458 1.00 16.36 180 LEU B C 1
ATOM 3978 O O . LEU B 1 180 ? -14.086 27.441 -2.793 1.00 17.48 180 LEU B O 1
ATOM 3983 N N . THR B 1 181 ? -14.628 25.582 -1.652 1.00 17.33 181 THR B N 1
ATOM 3984 C CA . THR B 1 181 ? -15.823 26.175 -1.074 1.00 18.11 181 THR B CA 1
ATOM 3985 C C . THR B 1 181 ? -15.520 26.501 0.385 1.00 17.74 181 THR B C 1
ATOM 3986 O O . THR B 1 181 ? -15.002 25.664 1.125 1.00 16.51 181 THR B O 1
ATOM 3990 N N . ILE B 1 182 ? -15.821 27.729 0.788 1.00 17.12 182 ILE B N 1
ATOM 3991 C CA . ILE B 1 182 ? -15.595 28.157 2.161 1.00 17.64 182 ILE B CA 1
ATOM 3992 C C . ILE B 1 182 ? -16.893 28.744 2.688 1.00 18.89 182 ILE B C 1
ATOM 3993 O O . ILE B 1 182 ? -17.418 29.705 2.122 1.00 18.86 182 ILE B O 1
ATOM 3998 N N . ARG B 1 183 ? -17.416 28.168 3.765 1.00 18.78 183 ARG B N 1
ATOM 3999 C CA . ARG B 1 183 ? -18.658 28.676 4.326 1.00 20.25 183 ARG B CA 1
ATOM 4000 C C . ARG B 1 183 ? -18.542 28.997 5.807 1.00 19.39 183 ARG B C 1
ATOM 4001 O O . ARG B 1 183 ? -17.792 28.357 6.545 1.00 18.76 183 ARG B O 1
ATOM 4009 N N . ARG B 1 184 ? -19.292 30.010 6.225 1.00 18.58 184 ARG B N 1
ATOM 4010 C CA . ARG B 1 184 ? -19.308 30.472 7.606 1.00 18.90 184 ARG B CA 1
ATOM 4011 C C . ARG B 1 184 ? -20.218 29.625 8.495 1.00 19.30 184 ARG B C 1
ATOM 4012 O O . ARG B 1 184 ? -21.340 29.291 8.111 1.00 19.48 184 ARG B O 1
ATOM 4020 N N . ALA B 1 185 ? -19.721 29.281 9.680 1.00 19.27 185 ALA B N 1
ATOM 4021 C CA . ALA B 1 185 ? -20.488 28.504 10.653 1.00 20.49 185 ALA B CA 1
ATOM 4022 C C . ALA B 1 185 ? -20.816 29.451 11.808 1.00 20.38 185 ALA B C 1
ATOM 4023 O O . ALA B 1 185 ? -20.130 30.455 11.999 1.00 20.96 185 ALA B O 1
ATOM 4025 N N . SER B 1 186 ? -21.854 29.135 12.577 1.00 21.25 186 SER B N 1
ATOM 4026 C CA . SER B 1 186 ? -22.256 29.989 13.692 1.00 22.10 186 SER B CA 1
ATOM 4027 C C . SER B 1 186 ? -21.518 29.706 14.999 1.00 20.69 186 SER B C 1
ATOM 4028 O O . SER B 1 186 ? -21.649 30.458 15.966 1.00 20.48 186 SER B O 1
ATOM 4031 N N . SER B 1 187 ? -20.743 28.625 15.034 1.00 18.72 187 SER B N 1
ATOM 4032 C CA . SER B 1 187 ? -19.991 28.279 16.234 1.00 17.19 187 SER B CA 1
ATOM 4033 C C . SER B 1 187 ? -18.863 27.314 15.904 1.00 15.55 187 SER B C 1
ATOM 4034 O O . SER B 1 187 ? -18.819 26.744 14.817 1.00 15.15 187 SER B O 1
ATOM 4037 N N . VAL B 1 188 ? -17.949 27.137 16.851 1.00 15.75 188 VAL B N 1
ATOM 4038 C CA . VAL B 1 188 ? -16.828 26.227 16.660 1.00 15.28 188 VAL B CA 1
ATOM 4039 C C . VAL B 1 188 ? -17.357 24.803 16.529 1.00 15.72 188 VAL B C 1
ATOM 4040 O O . VAL B 1 188 ? -16.975 24.072 15.617 1.00 15.50 188 VAL B O 1
ATOM 4044 N N . ALA B 1 189 ? -18.249 24.420 17.438 1.00 16.51 189 ALA B N 1
ATOM 4045 C CA . ALA B 1 189 ? -18.827 23.079 17.421 1.00 17.40 189 ALA B CA 1
ATOM 4046 C C . ALA B 1 189 ? -19.471 22.768 16.073 1.00 17.40 189 ALA B C 1
ATOM 4047 O O . ALA B 1 189 ? -19.331 21.662 15.550 1.00 16.79 189 ALA B O 1
ATOM 4049 N N . GLU B 1 190 ? -20.174 23.745 15.510 1.00 17.44 190 GLU B N 1
ATOM 4050 C CA . GLU B 1 190 ? -20.827 23.560 14.218 1.00 17.50 190 GLU B CA 1
ATOM 4051 C C . GLU B 1 190 ? -19.797 23.436 13.103 1.00 16.72 190 GLU B C 1
ATOM 4052 O O . GLU B 1 190 ? -19.949 22.635 12.182 1.00 16.75 190 GLU B O 1
ATOM 4058 N N . ALA B 1 191 ? -18.750 24.247 13.192 1.00 16.29 191 ALA B N 1
ATOM 4059 C CA . ALA B 1 191 ? -17.705 24.255 12.179 1.00 14.53 191 ALA B CA 1
ATOM 4060 C C . ALA B 1 191 ? -16.914 22.955 12.091 1.00 15.09 191 ALA B C 1
ATOM 4061 O O . ALA B 1 191 ? -16.573 22.509 10.994 1.00 13.73 191 ALA B O 1
ATOM 4063 N N . VAL B 1 192 ? -16.632 22.342 13.237 1.00 14.12 192 VAL B N 1
ATOM 4064 C CA . VAL B 1 192 ? -15.839 21.116 13.262 1.00 12.53 192 VAL B CA 1
ATOM 4065 C C . VAL B 1 192 ? -16.600 19.813 13.042 1.00 13.61 192 VAL B C 1
ATOM 4066 O O . VAL B 1 192 ? -15.989 18.762 12.870 1.00 13.25 192 VAL B O 1
ATOM 4070 N N . LYS B 1 193 ? -17.927 19.867 13.034 1.00 14.05 193 LYS B N 1
ATOM 4071 C CA . LYS B 1 193 ? -18.692 18.642 12.841 1.00 15.85 193 LYS B CA 1
ATOM 4072 C C . LYS B 1 193 ? -18.416 17.953 11.505 1.00 15.52 193 LYS B C 1
ATOM 4073 O O . LYS B 1 193 ? -18.576 18.546 10.435 1.00 15.15 193 LYS B O 1
ATOM 4079 N N . GLY B 1 194 ? -17.989 16.694 11.579 1.00 14.53 194 GLY B N 1
ATOM 4080 C CA . GLY B 1 194 ? -17.722 15.917 10.381 1.00 14.71 194 GLY B CA 1
ATOM 4081 C C . GLY B 1 194 ? -16.516 16.273 9.529 1.00 14.34 194 GLY B C 1
ATOM 4082 O O . GLY B 1 194 ? -16.426 15.825 8.386 1.00 15.11 194 GLY B O 1
ATOM 4083 N N . VAL B 1 195 ? -15.588 17.064 10.056 1.00 13.17 195 VAL B N 1
ATOM 4084 C CA . VAL B 1 195 ? -14.410 17.428 9.272 1.00 13.23 195 VAL B CA 1
ATOM 4085 C C . VAL B 1 195 ? -13.276 16.426 9.464 1.00 13.29 195 VAL B C 1
ATOM 4086 O O . VAL B 1 195 ? -13.199 15.748 10.489 1.00 14.29 195 VAL B O 1
ATOM 4090 N N . ASP B 1 196 ? -12.401 16.340 8.468 1.00 12.72 196 ASP B N 1
ATOM 4091 C CA . ASP B 1 196 ? -11.263 15.431 8.512 1.00 13.37 196 ASP B CA 1
ATOM 4092 C C . ASP B 1 196 ? -10.085 16.099 9.209 1.00 12.37 196 ASP B C 1
ATOM 4093 O O . ASP B 1 196 ? -9.261 15.434 9.838 1.00 12.14 196 ASP B O 1
ATOM 4098 N N . ILE B 1 197 ? -10.013 17.420 9.088 1.00 11.75 197 ILE B N 1
ATOM 4099 C CA . ILE B 1 197 ? -8.935 18.190 9.691 1.00 11.46 197 ILE B CA 1
ATOM 4100 C C . ILE B 1 197 ? -9.460 19.451 10.367 1.00 10.94 197 ILE B C 1
ATOM 4101 O O . ILE B 1 197 ? -10.332 20.131 9.833 1.00 11.08 197 ILE B O 1
ATOM 4106 N N . ILE B 1 198 ? -8.930 19.749 11.549 1.00 9.74 198 ILE B N 1
ATOM 4107 C CA . ILE B 1 198 ? -9.315 20.957 12.267 1.00 11.82 198 ILE B CA 1
ATOM 4108 C C . ILE B 1 198 ? -8.080 21.836 12.387 1.00 11.05 198 ILE B C 1
ATOM 4109 O O . ILE B 1 198 ? -7.078 21.424 12.970 1.00 10.59 198 ILE B O 1
ATOM 4114 N N . THR B 1 199 ? -8.138 23.036 11.826 1.00 9.72 199 THR B N 1
ATOM 4115 C CA . THR B 1 199 ? -7.017 23.951 11.942 1.00 9.36 199 THR B CA 1
ATOM 4116 C C . THR B 1 199 ? -7.458 25.098 12.834 1.00 8.98 199 THR B C 1
ATOM 4117 O O . THR B 1 199 ? -8.474 25.745 12.576 1.00 9.28 199 THR B O 1
ATOM 4121 N N . THR B 1 200 ? -6.710 25.323 13.906 1.00 8.77 200 THR B N 1
ATOM 4122 C CA . THR B 1 200 ? -7.025 26.412 14.818 1.00 9.67 200 THR B CA 1
ATOM 4123 C C . THR B 1 200 ? -5.900 27.440 14.761 1.00 9.45 200 THR B C 1
ATOM 4124 O O . THR B 1 200 ? -4.733 27.112 14.961 1.00 9.56 200 THR B O 1
ATOM 4128 N N . VAL B 1 201 ? -6.265 28.678 14.443 1.00 9.31 201 VAL B N 1
ATOM 4129 C CA . VAL B 1 201 ? -5.314 29.781 14.376 1.00 10.11 201 VAL B CA 1
ATOM 4130 C C . VAL B 1 201 ? -5.928 31.028 15.008 1.00 10.85 201 VAL B C 1
ATOM 4131 O O . VAL B 1 201 ? -5.974 32.096 14.395 1.00 11.26 201 VAL B O 1
ATOM 4135 N N . THR B 1 202 ? -6.412 30.879 16.238 1.00 11.05 202 THR B N 1
ATOM 4136 C CA . THR B 1 202 ? -7.001 31.999 16.961 1.00 11.50 202 THR B CA 1
ATOM 4137 C C . THR B 1 202 ? -5.893 32.725 17.715 1.00 12.10 202 THR B C 1
ATOM 4138 O O . THR B 1 202 ? -4.862 32.133 18.032 1.00 11.56 202 THR B O 1
ATOM 4142 N N . ALA B 1 203 ? -6.100 34.009 17.991 1.00 12.72 203 ALA B N 1
ATOM 4143 C CA . ALA B 1 203 ? -5.114 34.797 18.721 1.00 14.00 203 ALA B CA 1
ATOM 4144 C C . ALA B 1 203 ? -5.731 35.350 19.998 1.00 15.19 203 ALA B C 1
ATOM 4145 O O . ALA B 1 203 ? -6.621 36.199 19.956 1.00 16.22 203 ALA B O 1
ATOM 4147 N N . ASP B 1 204 ? -5.252 34.852 21.130 1.00 16.14 204 ASP B N 1
ATOM 4148 C CA . ASP B 1 204 ? -5.737 35.276 22.437 1.00 18.34 204 ASP B CA 1
ATOM 4149 C C . ASP B 1 204 ? -4.676 34.852 23.442 1.00 18.75 204 ASP B C 1
ATOM 4150 O O . ASP B 1 204 ? -4.481 33.661 23.678 1.00 17.70 204 ASP B O 1
ATOM 4155 N N . LYS B 1 205 ? -3.982 35.824 24.024 1.00 20.96 205 LYS B N 1
ATOM 4156 C CA . LYS B 1 205 ? -2.925 35.519 24.978 1.00 23.37 205 LYS B CA 1
ATOM 4157 C C . LYS B 1 205 ? -3.482 35.074 26.322 1.00 23.69 205 LYS B C 1
ATOM 4158 O O . LYS B 1 205 ? -3.412 35.801 27.316 1.00 25.29 205 LYS B O 1
ATOM 4164 N N . ALA B 1 206 ? -4.033 33.864 26.340 1.00 22.17 206 ALA B N 1
ATOM 4165 C CA . ALA B 1 206 ? -4.611 33.289 27.544 1.00 21.89 206 ALA B CA 1
ATOM 4166 C C . ALA B 1 206 ? -4.974 31.828 27.302 1.00 21.77 206 ALA B C 1
ATOM 4167 O O . ALA B 1 206 ? -4.932 31.348 26.168 1.00 20.01 206 ALA B O 1
ATOM 4169 N N . TYR B 1 207 ? -5.317 31.119 28.373 1.00 21.04 207 TYR B N 1
ATOM 4170 C CA . TYR B 1 207 ? -5.708 29.719 28.255 1.00 21.34 207 TYR B CA 1
ATOM 4171 C C . TYR B 1 207 ? -7.111 29.685 27.673 1.00 22.09 207 TYR B C 1
ATOM 4172 O O . TYR B 1 207 ? -8.016 30.348 28.181 1.00 24.00 207 TYR B O 1
ATOM 4181 N N . ALA B 1 208 ? -7.292 28.925 26.602 1.00 20.67 208 ALA B N 1
ATOM 4182 C CA . ALA B 1 208 ? -8.599 28.827 25.976 1.00 19.76 208 ALA B CA 1
ATOM 4183 C C . ALA B 1 208 ? -8.881 27.399 25.545 1.00 19.80 208 ALA B C 1
ATOM 4184 O O . ALA B 1 208 ? -7.965 26.639 25.227 1.00 18.89 208 ALA B O 1
ATOM 4186 N N . THR B 1 209 ? -10.157 27.034 25.549 1.00 19.09 209 THR B N 1
ATOM 4187 C CA . THR B 1 209 ? -10.552 25.702 25.134 1.00 18.83 209 THR B CA 1
ATOM 4188 C C . THR B 1 209 ? -11.401 25.831 23.880 1.00 17.74 209 THR B C 1
ATOM 4189 O O . THR B 1 209 ? -12.616 25.638 23.911 1.00 18.99 209 THR B O 1
ATOM 4193 N N . ILE B 1 210 ? -10.744 26.186 22.779 1.00 15.47 210 ILE B N 1
ATOM 4194 C CA . ILE B 1 210 ? -11.413 26.338 21.494 1.00 14.38 210 ILE B CA 1
ATOM 4195 C C . ILE B 1 210 ? -11.979 24.984 21.092 1.00 14.13 210 ILE B C 1
ATOM 4196 O O . ILE B 1 210 ? -13.112 24.881 20.623 1.00 13.76 210 ILE B O 1
ATOM 4201 N N . ILE B 1 211 ? -11.170 23.946 21.275 1.00 13.25 211 ILE B N 1
ATOM 4202 C CA . ILE B 1 211 ? -11.575 22.588 20.950 1.00 13.29 211 ILE B CA 1
ATOM 4203 C C . ILE B 1 211 ? -11.712 21.787 22.244 1.00 12.81 211 ILE B C 1
ATOM 4204 O O . ILE B 1 211 ? -10.789 21.739 23.058 1.00 12.54 211 ILE B O 1
ATOM 4209 N N . THR B 1 212 ? -12.875 21.172 22.429 1.00 14.25 212 THR B N 1
ATOM 4210 C CA . THR B 1 212 ? -13.145 20.365 23.614 1.00 15.02 212 THR B CA 1
ATOM 4211 C C . THR B 1 212 ? -13.324 18.897 23.212 1.00 15.45 212 THR B C 1
ATOM 4212 O O . THR B 1 212 ? -13.622 18.594 22.058 1.00 14.68 212 THR B O 1
ATOM 4216 N N . PRO B 1 213 ? -13.148 17.967 24.166 1.00 15.94 213 PRO B N 1
ATOM 4217 C CA . PRO B 1 213 ? -13.279 16.525 23.920 1.00 15.65 213 PRO B CA 1
ATOM 4218 C C . PRO B 1 213 ? -14.529 16.078 23.160 1.00 15.15 213 PRO B C 1
ATOM 4219 O O . PRO B 1 213 ? -14.473 15.150 22.352 1.00 15.01 213 PRO B O 1
ATOM 4223 N N . ASP B 1 214 ? -15.654 16.731 23.423 1.00 15.25 214 ASP B N 1
ATOM 4224 C CA . ASP B 1 214 ? -16.913 16.379 22.772 1.00 16.52 214 ASP B CA 1
ATOM 4225 C C . ASP B 1 214 ? -16.928 16.638 21.268 1.00 16.01 214 ASP B C 1
ATOM 4226 O O . ASP B 1 214 ? -17.802 16.138 20.561 1.00 16.37 214 ASP B O 1
ATOM 4239 N N . LEU B 1 216 ? -14.318 15.918 19.234 1.00 14.72 216 LEU B N 1
ATOM 4240 C CA . LEU B 1 216 ? -13.469 14.946 18.561 1.00 15.00 216 LEU B CA 1
ATOM 4241 C C . LEU B 1 216 ? -14.228 13.777 17.941 1.00 15.68 216 LEU B C 1
ATOM 4242 O O . LEU B 1 216 ? -15.148 13.221 18.547 1.00 15.50 216 LEU B O 1
ATOM 4247 N N . GLU B 1 217 ? -13.820 13.416 16.728 1.00 12.94 217 GLU B N 1
ATOM 4248 C CA . GLU B 1 217 ? -14.402 12.308 15.981 1.00 14.06 217 GLU B CA 1
ATOM 4249 C C . GLU B 1 217 ? -13.255 11.403 15.544 1.00 14.41 217 GLU B C 1
ATOM 4250 O O . GLU B 1 217 ? -12.137 11.870 15.326 1.00 12.23 217 GLU B O 1
ATOM 4256 N N . PRO B 1 218 ? -13.512 10.091 15.419 1.00 14.76 218 PRO B N 1
ATOM 4257 C CA . PRO B 1 218 ? -12.447 9.172 15.004 1.00 14.57 218 PRO B CA 1
ATOM 4258 C C . PRO B 1 218 ? -11.813 9.567 13.673 1.00 13.75 218 PRO B C 1
ATOM 4259 O O . PRO B 1 218 ? -12.514 9.955 12.736 1.00 13.34 218 PRO B O 1
ATOM 4263 N N . GLY B 1 219 ? -10.487 9.475 13.605 1.00 13.48 219 GLY B N 1
ATOM 4264 C CA . GLY B 1 219 ? -9.775 9.783 12.375 1.00 13.28 219 GLY B CA 1
ATOM 4265 C C . GLY B 1 219 ? -9.336 11.215 12.134 1.00 12.02 219 GLY B C 1
ATOM 4266 O O . GLY B 1 219 ? -8.614 11.482 11.175 1.00 14.33 219 GLY B O 1
ATOM 4275 N N . HIS B 1 221 ? -7.473 14.914 12.341 1.00 10.70 221 HIS B N 1
ATOM 4276 C CA . HIS B 1 221 ? -6.114 15.408 12.486 1.00 10.24 221 HIS B CA 1
ATOM 4277 C C . HIS B 1 221 ? -6.299 16.846 12.937 1.00 10.20 221 HIS B C 1
ATOM 4278 O O . HIS B 1 221 ? -7.061 17.597 12.326 1.00 11.04 221 HIS B O 1
ATOM 4285 N N . LEU B 1 222 ? -5.624 17.222 14.015 1.00 9.64 222 LEU B N 1
ATOM 4286 C CA . LEU B 1 222 ? -5.723 18.581 14.518 1.00 10.23 222 LEU B CA 1
ATOM 4287 C C . LEU B 1 222 ? -4.433 19.348 14.266 1.00 10.06 222 LEU B C 1
ATOM 4288 O O . LEU B 1 222 ? -3.356 18.961 14.721 1.00 11.11 222 LEU B O 1
ATOM 4293 N N . ASN B 1 223 ? -4.572 20.431 13.511 1.00 9.06 223 ASN B N 1
ATOM 4294 C CA . ASN B 1 223 ? -3.476 21.325 13.152 1.00 8.82 223 ASN B CA 1
ATOM 4295 C C . ASN B 1 223 ? -3.629 22.501 14.124 1.00 8.41 223 ASN B C 1
ATOM 4296 O O . ASN B 1 223 ? -4.223 23.522 13.786 1.00 9.32 223 ASN B O 1
ATOM 4301 N N . ALA B 1 224 ? -3.112 22.331 15.339 1.00 9.45 224 ALA B N 1
ATOM 4302 C CA . ALA B 1 224 ? -3.219 23.351 16.391 1.00 9.35 224 ALA B CA 1
ATOM 4303 C C . ALA B 1 224 ? -2.073 24.342 16.287 1.00 9.51 224 ALA B C 1
ATOM 4304 O O . ALA B 1 224 ? -0.986 24.104 16.806 1.00 10.11 224 ALA B O 1
ATOM 4306 N N . VAL B 1 225 ? -2.347 25.471 15.644 1.00 9.06 225 VAL B N 1
ATOM 4307 C CA . VAL B 1 225 ? -1.348 26.499 15.383 1.00 9.29 225 VAL B CA 1
ATOM 4308 C C . VAL B 1 225 ? -1.382 27.757 16.251 1.00 10.19 225 VAL B C 1
ATOM 4309 O O . VAL B 1 225 ? -0.333 28.315 16.577 1.00 9.85 225 VAL B O 1
ATOM 4313 N N . GLY B 1 226 ? -2.585 28.191 16.618 1.00 10.35 226 GLY B N 1
ATOM 4314 C CA . GLY B 1 226 ? -2.767 29.406 17.399 1.00 11.64 226 GLY B CA 1
ATOM 4315 C C . GLY B 1 226 ? -2.006 29.598 18.696 1.00 12.50 226 GLY B C 1
ATOM 4316 O O . GLY B 1 226 ? -1.390 30.650 18.897 1.00 14.20 226 GLY B O 1
ATOM 4317 N N . GLY B 1 227 ? -2.064 28.613 19.586 1.00 11.66 227 GLY B N 1
ATOM 4318 C CA . GLY B 1 227 ? -1.362 28.726 20.855 1.00 12.36 227 GLY B CA 1
ATOM 4319 C C . GLY B 1 227 ? 0.125 28.583 20.624 1.00 12.52 227 GLY B C 1
ATOM 4320 O O . GLY B 1 227 ? 0.548 27.682 19.920 1.00 13.28 227 GLY B O 1
ATOM 4321 N N . ASP B 1 228 ? 0.943 29.449 21.201 1.00 11.62 228 ASP B N 1
ATOM 4322 C CA . ASP B 1 228 ? 2.368 29.311 20.947 1.00 12.66 228 ASP B CA 1
ATOM 4323 C C . ASP B 1 228 ? 3.300 29.875 22.000 1.00 13.49 228 ASP B C 1
ATOM 4324 O O . ASP B 1 228 ? 4.434 30.246 21.703 1.00 15.04 228 ASP B O 1
ATOM 4329 N N . CYS B 1 229 ? 2.827 29.944 23.235 1.00 14.18 229 CYS B N 1
ATOM 4330 C CA . CYS B 1 229 ? 3.674 30.425 24.312 1.00 15.62 229 CYS B CA 1
ATOM 4331 C C . CYS B 1 229 ? 3.039 30.050 25.638 1.00 15.44 229 CYS B C 1
ATOM 4332 O O . CYS B 1 229 ? 1.865 29.687 25.692 1.00 14.42 229 CYS B O 1
ATOM 4335 N N . PRO B 1 230 ? 3.817 30.107 26.728 1.00 15.97 230 PRO B N 1
ATOM 4336 C CA . PRO B 1 230 ? 3.250 29.755 28.032 1.00 16.37 230 PRO B CA 1
ATOM 4337 C C . PRO B 1 230 ? 2.025 30.603 28.366 1.00 16.18 230 PRO B C 1
ATOM 4338 O O . PRO B 1 230 ? 2.044 31.826 28.215 1.00 16.66 230 PRO B O 1
ATOM 4342 N N . GLY B 1 231 ? 0.957 29.939 28.800 1.00 15.75 231 GLY B N 1
ATOM 4343 C CA . GLY B 1 231 ? -0.269 30.631 29.155 1.00 17.16 231 GLY B CA 1
ATOM 4344 C C . GLY B 1 231 ? -1.158 30.961 27.971 1.00 17.42 231 GLY B C 1
ATOM 4345 O O . GLY B 1 231 ? -2.127 31.710 28.106 1.00 19.07 231 GLY B O 1
ATOM 4346 N N . LYS B 1 232 ? -0.837 30.392 26.812 1.00 16.27 232 LYS B N 1
ATOM 4347 C CA . LYS B 1 232 ? -1.595 30.644 25.592 1.00 15.08 232 LYS B CA 1
ATOM 4348 C C . LYS B 1 232 ? -1.868 29.322 24.875 1.00 15.36 232 LYS B C 1
ATOM 4349 O O . LYS B 1 232 ? -1.003 28.794 24.176 1.00 15.49 232 LYS B O 1
ATOM 4355 N N . THR B 1 233 ? -3.077 28.794 25.059 1.00 14.14 233 THR B N 1
ATOM 4356 C CA . THR B 1 233 ? -3.478 27.519 24.464 1.00 14.64 233 THR B CA 1
ATOM 4357 C C . THR B 1 233 ? -4.849 27.574 23.788 1.00 14.38 233 THR B C 1
ATOM 4358 O O . THR B 1 233 ? -5.620 28.512 24.005 1.00 15.33 233 THR B O 1
ATOM 4362 N N . GLU B 1 234 ? -5.145 26.555 22.980 1.00 13.37 234 GLU B N 1
ATOM 4363 C CA . GLU B 1 234 ? -6.416 26.464 22.258 1.00 12.80 234 GLU B CA 1
ATOM 4364 C C . GLU B 1 234 ? -7.154 25.153 22.500 1.00 13.67 234 GLU B C 1
ATOM 4365 O O . GLU B 1 234 ? -8.357 25.059 22.248 1.00 13.67 234 GLU B O 1
ATOM 4371 N N . LEU B 1 235 ? -6.437 24.137 22.967 1.00 15.09 235 LEU B N 1
ATOM 4372 C CA . LEU B 1 235 ? -7.047 22.832 23.182 1.00 14.81 235 LEU B CA 1
ATOM 4373 C C . LEU B 1 235 ? -7.250 22.453 24.641 1.00 14.78 235 LEU B C 1
ATOM 4374 O O . LEU B 1 235 ? -6.417 22.750 25.496 1.00 16.85 235 LEU B O 1
ATOM 4379 N N . HIS B 1 236 ? -8.365 21.790 24.919 1.00 17.29 236 HIS B N 1
ATOM 4380 C CA . HIS B 1 236 ? -8.633 21.329 26.270 1.00 17.17 236 HIS B CA 1
ATOM 4381 C C . HIS B 1 236 ? -7.620 20.209 26.486 1.00 17.75 236 HIS B C 1
ATOM 4382 O O . HIS B 1 236 ? -7.343 19.438 25.567 1.00 16.39 236 HIS B O 1
ATOM 4389 N N . ALA B 1 237 ? -7.062 20.130 27.690 1.00 17.01 237 ALA B N 1
ATOM 4390 C CA . ALA B 1 237 ? -6.061 19.113 28.010 1.00 17.94 237 ALA B CA 1
ATOM 4391 C C . ALA B 1 237 ? -6.461 17.687 27.631 1.00 18.12 237 ALA B C 1
ATOM 4392 O O . ALA B 1 237 ? -5.616 16.896 27.205 1.00 17.90 237 ALA B O 1
ATOM 4394 N N . ASP B 1 238 ? -7.738 17.352 27.783 1.00 17.47 238 ASP B N 1
ATOM 4395 C CA . ASP B 1 238 ? -8.192 16.004 27.458 1.00 18.32 238 ASP B CA 1
ATOM 4396 C C . ASP B 1 238 ? -8.181 15.695 25.964 1.00 17.98 238 ASP B C 1
ATOM 4397 O O . ASP B 1 238 ? -8.213 14.530 25.567 1.00 18.09 238 ASP B O 1
ATOM 4402 N N . VAL B 1 239 ? -8.135 16.728 25.130 1.00 16.71 239 VAL B N 1
ATOM 4403 C CA . VAL B 1 239 ? -8.081 16.501 23.691 1.00 14.94 239 VAL B CA 1
ATOM 4404 C C . VAL B 1 239 ? -6.739 15.832 23.397 1.00 13.70 239 VAL B C 1
ATOM 4405 O O . VAL B 1 239 ? -6.658 14.885 22.616 1.00 14.27 239 VAL B O 1
ATOM 4409 N N . LEU B 1 240 ? -5.690 16.325 24.047 1.00 14.91 240 LEU B N 1
ATOM 4410 C CA . LEU B 1 240 ? -4.351 15.782 23.868 1.00 12.82 240 LEU B CA 1
ATOM 4411 C C . LEU B 1 240 ? -4.258 14.351 24.395 1.00 13.53 240 LEU B C 1
ATOM 4412 O O . LEU B 1 240 ? -3.622 13.499 23.782 1.00 14.08 240 LEU B O 1
ATOM 4417 N N . ARG B 1 241 ? -4.900 14.086 25.528 1.00 15.26 241 ARG B N 1
ATOM 4418 C CA . ARG B 1 241 ? -4.855 12.750 26.113 1.00 15.57 241 ARG B CA 1
ATOM 4419 C C . ARG B 1 241 ? -5.550 11.708 25.244 1.00 14.84 241 ARG B C 1
ATOM 4420 O O . ARG B 1 241 ? -5.302 10.510 25.380 1.00 15.20 241 ARG B O 1
ATOM 4428 N N . ASN B 1 242 ? -6.405 12.168 24.336 1.00 13.72 242 ASN B N 1
ATOM 4429 C CA . ASN B 1 242 ? -7.133 11.272 23.443 1.00 13.39 242 ASN B CA 1
ATOM 4430 C C . ASN B 1 242 ? -6.549 11.232 22.039 1.00 14.03 242 ASN B C 1
ATOM 4431 O O . ASN B 1 242 ? -7.213 10.808 21.096 1.00 14.68 242 ASN B O 1
ATOM 4436 N N . ALA B 1 243 ? -5.299 11.657 21.904 1.00 13.51 243 ALA B N 1
ATOM 4437 C CA . ALA B 1 243 ? -4.663 11.677 20.596 1.00 13.76 243 ALA B CA 1
ATOM 4438 C C . ALA B 1 243 ? -3.186 11.329 20.670 1.00 12.07 243 ALA B C 1
ATOM 4439 O O . ALA B 1 243 ? -2.606 11.257 21.753 1.00 14.24 243 ALA B O 1
ATOM 4441 N N . ARG B 1 244 ? -2.594 11.088 19.506 1.00 12.45 244 ARG B N 1
ATOM 4442 C CA . ARG B 1 244 ? -1.166 10.815 19.416 1.00 11.71 244 ARG B CA 1
ATOM 4443 C C . ARG B 1 244 ? -0.659 12.211 19.062 1.00 11.98 244 ARG B C 1
ATOM 4444 O O . ARG B 1 244 ? -1.060 12.781 18.042 1.00 11.54 244 ARG B O 1
ATOM 4452 N N . VAL B 1 245 ? 0.194 12.766 19.919 1.00 12.59 245 VAL B N 1
ATOM 4453 C CA . VAL B 1 245 ? 0.698 14.124 19.740 1.00 12.95 245 VAL B CA 1
ATOM 4454 C C . VAL B 1 245 ? 2.094 14.232 19.134 1.00 12.91 245 VAL B C 1
ATOM 4455 O O . VAL B 1 245 ? 3.038 13.576 19.583 1.00 12.72 245 VAL B O 1
ATOM 4459 N N . PHE B 1 246 ? 2.208 15.087 18.120 1.00 11.07 246 PHE B N 1
ATOM 4460 C CA . PHE B 1 246 ? 3.462 15.311 17.405 1.00 11.02 246 PHE B CA 1
ATOM 4461 C C . PHE B 1 246 ? 3.964 16.741 17.605 1.00 11.43 246 PHE B C 1
ATOM 4462 O O . PHE B 1 246 ? 3.177 17.688 17.622 1.00 10.84 246 PHE B O 1
ATOM 4470 N N . VAL B 1 247 ? 5.276 16.896 17.747 1.00 11.25 247 VAL B N 1
ATOM 4471 C CA . VAL B 1 247 ? 5.857 18.214 17.978 1.00 10.39 247 VAL B CA 1
ATOM 4472 C C . VAL B 1 247 ? 7.041 18.541 17.075 1.00 10.92 247 VAL B C 1
ATOM 4473 O O . VAL B 1 247 ? 7.565 17.673 16.374 1.00 11.10 247 VAL B O 1
ATOM 4477 N N . GLU B 1 248 ? 7.441 19.810 17.104 1.00 10.89 248 GLU B N 1
ATOM 4478 C CA . GLU B 1 248 ? 8.585 20.299 16.344 1.00 11.79 248 GLU B CA 1
ATOM 4479 C C . GLU B 1 248 ? 9.804 20.038 17.229 1.00 11.73 248 GLU B C 1
ATOM 4480 O O . GLU B 1 248 ? 10.384 18.956 17.179 1.00 12.73 248 GLU B O 1
ATOM 4486 N N . TYR B 1 249 ? 10.168 21.024 18.047 1.00 11.68 249 TYR B N 1
ATOM 4487 C CA . TYR B 1 249 ? 11.306 20.911 18.962 1.00 11.53 249 TYR B CA 1
ATOM 4488 C C . TYR B 1 249 ? 10.770 20.751 20.388 1.00 12.18 249 TYR B C 1
ATOM 4489 O O . TYR B 1 249 ? 10.406 21.728 21.041 1.00 11.10 249 TYR B O 1
ATOM 4498 N N . GLU B 1 250 ? 10.742 19.507 20.856 1.00 12.91 250 GLU B N 1
ATOM 4499 C CA . GLU B 1 250 ? 10.210 19.148 22.171 1.00 14.58 250 GLU B CA 1
ATOM 4500 C C . GLU B 1 250 ? 10.556 20.045 23.364 1.00 14.60 250 GLU B C 1
ATOM 4501 O O . GLU B 1 250 ? 9.668 20.433 24.123 1.00 16.48 250 GLU B O 1
ATOM 4507 N N . PRO B 1 251 ? 11.841 20.390 23.554 1.00 15.26 251 PRO B N 1
ATOM 4508 C CA . PRO B 1 251 ? 12.191 21.247 24.694 1.00 15.21 251 PRO B CA 1
ATOM 4509 C C . PRO B 1 251 ? 11.399 22.552 24.719 1.00 16.19 251 PRO B C 1
ATOM 4510 O O . PRO B 1 251 ? 10.959 23.014 25.774 1.00 17.32 251 PRO B O 1
ATOM 4514 N N . GLN B 1 252 ? 11.217 23.141 23.543 1.00 14.49 252 GLN B N 1
ATOM 4515 C CA . GLN B 1 252 ? 10.486 24.390 23.417 1.00 13.75 252 GLN B CA 1
ATOM 4516 C C . GLN B 1 252 ? 8.974 24.168 23.534 1.00 13.30 252 GLN B C 1
ATOM 4517 O O . GLN B 1 252 ? 8.278 24.908 24.230 1.00 13.95 252 GLN B O 1
ATOM 4523 N N . THR B 1 253 ? 8.471 23.134 22.869 1.00 12.34 253 THR B N 1
ATOM 4524 C CA . THR B 1 253 ? 7.041 22.846 22.885 1.00 12.86 253 THR B CA 1
ATOM 4525 C C . THR B 1 253 ? 6.508 22.428 24.260 1.00 13.87 253 THR B C 1
ATOM 4526 O O . THR B 1 253 ? 5.339 22.655 24.566 1.00 13.91 253 THR B O 1
ATOM 4530 N N . ARG B 1 254 ? 7.356 21.825 25.088 1.00 14.87 254 ARG B N 1
ATOM 4531 C CA . ARG B 1 254 ? 6.927 21.423 26.430 1.00 15.55 254 ARG B CA 1
ATOM 4532 C C . ARG B 1 254 ? 6.491 22.651 27.217 1.00 15.98 254 ARG B C 1
ATOM 4533 O O . ARG B 1 254 ? 5.607 22.578 28.069 1.00 15.76 254 ARG B O 1
ATOM 4541 N N . ILE B 1 255 ? 7.123 23.778 26.912 1.00 15.48 255 ILE B N 1
ATOM 4542 C CA . ILE B 1 255 ? 6.856 25.041 27.591 1.00 17.26 255 ILE B CA 1
ATOM 4543 C C . ILE B 1 255 ? 5.823 25.943 26.919 1.00 16.19 255 ILE B C 1
ATOM 4544 O O . ILE B 1 255 ? 5.030 26.597 27.598 1.00 16.25 255 ILE B O 1
ATOM 4549 N N . GLU B 1 256 ? 5.820 25.969 25.588 1.00 14.84 256 GLU B N 1
ATOM 4550 C CA . GLU B 1 256 ? 4.917 26.852 24.854 1.00 13.98 256 GLU B CA 1
ATOM 4551 C C . GLU B 1 256 ? 3.714 26.211 24.179 1.00 12.18 256 GLU B C 1
ATOM 4552 O O . GLU B 1 256 ? 2.758 26.904 23.837 1.00 13.66 256 GLU B O 1
ATOM 4558 N N . GLY B 1 257 ? 3.757 24.901 23.973 1.00 12.00 257 GLY B N 1
ATOM 4559 C CA . GLY B 1 257 ? 2.664 24.241 23.285 1.00 11.22 257 GLY B CA 1
ATOM 4560 C C . GLY B 1 257 ? 1.470 23.825 24.112 1.00 11.65 257 GLY B C 1
ATOM 4561 O O . GLY B 1 257 ? 1.408 24.079 25.314 1.00 11.47 257 GLY B O 1
ATOM 4562 N N . GLU B 1 258 ? 0.511 23.184 23.453 1.00 11.82 258 GLU B N 1
ATOM 4563 C CA . GLU B 1 258 ? -0.692 22.708 24.121 1.00 12.57 258 GLU B CA 1
ATOM 4564 C C . GLU B 1 258 ? -0.310 21.732 25.234 1.00 14.03 258 GLU B C 1
ATOM 4565 O O . GLU B 1 258 ? -0.986 21.657 26.263 1.00 13.93 258 GLU B O 1
ATOM 4571 N N . ILE B 1 259 ? 0.777 20.989 25.035 1.00 13.00 259 ILE B N 1
ATOM 4572 C CA . ILE B 1 259 ? 1.210 20.022 26.038 1.00 13.04 259 ILE B CA 1
ATOM 4573 C C . ILE B 1 259 ? 1.712 20.661 27.335 1.00 14.60 259 ILE B C 1
ATOM 4574 O O . ILE B 1 259 ? 2.058 19.955 28.281 1.00 14.85 259 ILE B O 1
ATOM 4579 N N . GLN B 1 260 ? 1.752 21.990 27.386 1.00 14.57 260 GLN B N 1
ATOM 4580 C CA . GLN B 1 260 ? 2.189 22.671 28.603 1.00 15.53 260 GLN B CA 1
ATOM 4581 C C . GLN B 1 260 ? 1.156 22.414 29.694 1.00 16.53 260 GLN B C 1
ATOM 4582 O O . GLN B 1 260 ? 1.425 22.612 30.878 1.00 16.69 260 GLN B O 1
ATOM 4588 N N . GLN B 1 261 ? -0.026 21.964 29.283 1.00 16.76 261 GLN B N 1
ATOM 4589 C CA . GLN B 1 261 ? -1.123 21.692 30.212 1.00 18.36 261 GLN B CA 1
ATOM 4590 C C . GLN B 1 261 ? -1.069 20.283 30.792 1.00 19.81 261 GLN B C 1
ATOM 4591 O O . GLN B 1 261 ? -1.879 19.931 31.653 1.00 18.91 261 GLN B O 1
ATOM 4597 N N . LEU B 1 262 ? -0.123 19.481 30.322 1.00 18.95 262 LEU B N 1
ATOM 4598 C CA . LEU B 1 262 ? 0.002 18.102 30.782 1.00 21.33 262 LEU B CA 1
ATOM 4599 C C . LEU B 1 262 ? 1.294 17.848 31.546 1.00 21.69 262 LEU B C 1
ATOM 4600 O O . LEU B 1 262 ? 2.223 18.656 31.506 1.00 20.52 262 LEU B O 1
ATOM 4605 N N . PRO B 1 263 ? 1.364 16.713 32.265 1.00 23.49 263 PRO B N 1
ATOM 4606 C CA . PRO B 1 263 ? 2.562 16.370 33.032 1.00 24.15 263 PRO B CA 1
ATOM 4607 C C . PRO B 1 263 ? 3.788 16.362 32.127 1.00 25.15 263 PRO B C 1
ATOM 4608 O O . PRO B 1 263 ? 3.699 16.008 30.951 1.00 24.30 263 PRO B O 1
ATOM 4612 N N . ALA B 1 264 ? 4.929 16.752 32.682 1.00 26.49 264 ALA B N 1
ATOM 4613 C CA . ALA B 1 264 ? 6.173 16.803 31.925 1.00 27.25 264 ALA B CA 1
ATOM 4614 C C . ALA B 1 264 ? 6.517 15.475 31.257 1.00 27.55 264 ALA B C 1
ATOM 4615 O O . ALA B 1 264 ? 7.304 15.440 30.312 1.00 28.88 264 ALA B O 1
ATOM 4617 N N . ASP B 1 265 ? 5.925 14.386 31.738 1.00 27.22 265 ASP B N 1
ATOM 4618 C CA . ASP B 1 265 ? 6.210 13.070 31.181 1.00 26.90 265 ASP B CA 1
ATOM 4619 C C . ASP B 1 265 ? 5.189 12.582 30.156 1.00 24.90 265 ASP B C 1
ATOM 4620 O O . ASP B 1 265 ? 5.245 11.434 29.716 1.00 24.61 265 ASP B O 1
ATOM 4625 N N . PHE B 1 266 ? 4.256 13.449 29.772 1.00 22.72 266 PHE B N 1
ATOM 4626 C CA . PHE B 1 266 ? 3.261 13.072 28.774 1.00 21.07 266 PHE B CA 1
ATOM 4627 C C . PHE B 1 266 ? 4.020 12.768 27.482 1.00 20.27 266 PHE B C 1
ATOM 4628 O O . PHE B 1 266 ? 4.758 13.609 26.979 1.00 19.95 266 PHE B O 1
ATOM 4636 N N . PRO B 1 267 ? 3.838 11.564 26.925 1.00 20.14 267 PRO B N 1
ATOM 4637 C CA . PRO B 1 267 ? 4.524 11.169 25.693 1.00 19.41 267 PRO B CA 1
ATOM 4638 C C . PRO B 1 267 ? 4.115 11.907 24.423 1.00 19.04 267 PRO B C 1
ATOM 4639 O O . PRO B 1 267 ? 2.931 12.050 24.125 1.00 18.39 267 PRO B O 1
ATOM 4643 N N . VAL B 1 268 ? 5.114 12.381 23.685 1.00 17.63 268 VAL B N 1
ATOM 4644 C CA . VAL B 1 268 ? 4.881 13.063 22.417 1.00 16.37 268 VAL B CA 1
ATOM 4645 C C . VAL B 1 268 ? 5.844 12.449 21.410 1.00 15.90 268 VAL B C 1
ATOM 4646 O O . VAL B 1 268 ? 6.804 11.775 21.794 1.00 16.58 268 VAL B O 1
ATOM 4650 N N . VAL B 1 269 ? 5.581 12.669 20.127 1.00 14.11 269 VAL B N 1
ATOM 4651 C CA . VAL B 1 269 ? 6.420 12.123 19.066 1.00 12.98 269 VAL B CA 1
ATOM 4652 C C . VAL B 1 269 ? 7.084 13.247 18.276 1.00 12.48 269 VAL B C 1
ATOM 4653 O O . VAL B 1 269 ? 6.432 14.227 17.914 1.00 11.35 269 VAL B O 1
ATOM 4657 N N . ASP B 1 270 ? 8.380 13.106 18.013 1.00 11.82 270 ASP B N 1
ATOM 4658 C CA . ASP B 1 270 ? 9.112 14.116 17.254 1.00 13.04 270 ASP B CA 1
ATOM 4659 C C . ASP B 1 270 ? 8.788 13.974 15.771 1.00 11.29 270 ASP B C 1
ATOM 4660 O O . ASP B 1 270 ? 9.003 12.915 15.180 1.00 10.98 270 ASP B O 1
ATOM 4665 N N . LEU B 1 271 ? 8.273 15.040 15.169 1.00 10.95 271 LEU B N 1
ATOM 4666 C CA . LEU B 1 271 ? 7.899 15.001 13.762 1.00 10.98 271 LEU B CA 1
ATOM 4667 C C . LEU B 1 271 ? 9.041 14.598 12.836 1.00 10.52 271 LEU B C 1
ATOM 4668 O O . LEU B 1 271 ? 8.831 13.850 11.878 1.00 10.61 271 LEU B O 1
ATOM 4673 N N . TRP B 1 272 ? 10.251 15.073 13.110 1.00 10.93 272 TRP B N 1
ATOM 4674 C CA . TRP B 1 272 ? 11.361 14.730 12.229 1.00 11.29 272 TRP B CA 1
ATOM 4675 C C . TRP B 1 272 ? 11.613 13.225 12.161 1.00 11.99 272 TRP B C 1
ATOM 4676 O O . TRP B 1 272 ? 12.021 12.711 11.120 1.00 12.89 272 TRP B O 1
ATOM 4687 N N . ARG B 1 273 ? 11.361 12.517 13.258 1.00 12.38 273 ARG B N 1
ATOM 4688 C CA . ARG B 1 273 ? 11.560 11.068 13.280 1.00 13.62 273 ARG B CA 1
ATOM 4689 C C . ARG B 1 273 ? 10.531 10.389 12.379 1.00 13.59 273 ARG B C 1
ATOM 4690 O O . ARG B 1 273 ? 10.821 9.383 11.731 1.00 14.37 273 ARG B O 1
ATOM 4698 N N . VAL B 1 274 ? 9.324 10.942 12.343 1.00 12.87 274 VAL B N 1
ATOM 4699 C CA . VAL B 1 274 ? 8.267 10.387 11.511 1.00 12.71 274 VAL B CA 1
ATOM 4700 C C . VAL B 1 274 ? 8.612 10.583 10.038 1.00 13.60 274 VAL B C 1
ATOM 4701 O O . VAL B 1 274 ? 8.449 9.674 9.228 1.00 14.63 274 VAL B O 1
ATOM 4705 N N . LEU B 1 275 ? 9.103 11.773 9.701 1.00 13.17 275 LEU B N 1
ATOM 4706 C CA . LEU B 1 275 ? 9.459 12.092 8.321 1.00 14.16 275 LEU B CA 1
ATOM 4707 C C . LEU B 1 275 ? 10.586 11.212 7.786 1.00 14.33 275 LEU B C 1
ATOM 4708 O O . LEU B 1 275 ? 10.685 10.985 6.579 1.00 17.03 275 LEU B O 1
ATOM 4713 N N . ARG B 1 276 ? 11.432 10.718 8.684 1.00 16.28 276 ARG B N 1
ATOM 4714 C CA . ARG B 1 276 ? 12.537 9.851 8.293 1.00 17.76 276 ARG B CA 1
ATOM 4715 C C . ARG B 1 276 ? 12.072 8.398 8.275 1.00 19.20 276 ARG B C 1
ATOM 4716 O O . ARG B 1 276 ? 12.829 7.496 7.912 1.00 20.52 276 ARG B O 1
ATOM 4724 N N . GLY B 1 277 ? 10.819 8.180 8.665 1.00 19.00 277 GLY B N 1
ATOM 4725 C CA . GLY B 1 277 ? 10.267 6.836 8.687 1.00 20.25 277 GLY B CA 1
ATOM 4726 C C . GLY B 1 277 ? 10.886 5.952 9.753 1.00 20.94 277 GLY B C 1
ATOM 4727 O O . GLY B 1 277 ? 10.905 4.727 9.620 1.00 22.16 277 GLY B O 1
ATOM 4728 N N . GLU B 1 278 ? 11.383 6.569 10.819 1.00 20.92 278 GLU B N 1
ATOM 4729 C CA . GLU B 1 278 ? 12.018 5.833 11.904 1.00 22.37 278 GLU B CA 1
ATOM 4730 C C . GLU B 1 278 ? 11.078 5.638 13.090 1.00 22.30 278 GLU B C 1
ATOM 4731 O O . GLU B 1 278 ? 11.324 4.804 13.962 1.00 22.51 278 GLU B O 1
ATOM 4737 N N . THR B 1 279 ? 10.002 6.414 13.119 1.00 20.96 279 THR B N 1
ATOM 4738 C CA . THR B 1 279 ? 9.016 6.313 14.185 1.00 21.17 279 THR B CA 1
ATOM 4739 C C . THR B 1 279 ? 7.637 6.382 13.552 1.00 19.95 279 THR B C 1
ATOM 4740 O O . THR B 1 279 ? 7.445 7.051 12.540 1.00 19.11 279 THR B O 1
ATOM 4744 N N . GLU B 1 280 ? 6.679 5.682 14.146 1.00 19.67 280 GLU B N 1
ATOM 4745 C CA . GLU B 1 280 ? 5.319 5.671 13.628 1.00 19.53 280 GLU B CA 1
ATOM 4746 C C . GLU B 1 280 ? 4.647 7.033 13.725 1.00 16.05 280 GLU B C 1
ATOM 4747 O O . GLU B 1 280 ? 4.817 7.751 14.709 1.00 15.37 280 GLU B O 1
ATOM 4753 N N . GLY B 1 281 ? 3.889 7.376 12.691 1.00 15.38 281 GLY B N 1
ATOM 4754 C CA . GLY B 1 281 ? 3.136 8.616 12.686 1.00 14.91 281 GLY B CA 1
ATOM 4755 C C . GLY B 1 281 ? 1.730 8.179 13.057 1.00 14.05 281 GLY B C 1
ATOM 4756 O O . GLY B 1 281 ? 1.495 7.749 14.185 1.00 13.91 281 GLY B O 1
ATOM 4757 N N . ARG B 1 282 ? 0.799 8.269 12.112 1.00 15.15 282 ARG B N 1
ATOM 4758 C CA . ARG B 1 282 ? -0.577 7.831 12.350 1.00 15.45 282 ARG B CA 1
ATOM 4759 C C . ARG B 1 282 ? -0.550 6.306 12.421 1.00 16.00 282 ARG B C 1
ATOM 4760 O O . ARG B 1 282 ? -0.015 5.651 11.525 1.00 16.92 282 ARG B O 1
ATOM 4768 N N . GLN B 1 283 ? -1.134 5.745 13.475 1.00 16.19 283 GLN B N 1
ATOM 4769 C CA . GLN B 1 283 ? -1.136 4.297 13.664 1.00 17.18 283 GLN B CA 1
ATOM 4770 C C . GLN B 1 283 ? -2.402 3.564 13.226 1.00 18.28 283 GLN B C 1
ATOM 4771 O O . GLN B 1 283 ? -2.400 2.335 13.124 1.00 18.86 283 GLN B O 1
ATOM 4777 N N . SER B 1 284 ? -3.478 4.304 12.974 1.00 18.23 284 SER B N 1
ATOM 4778 C CA . SER B 1 284 ? -4.739 3.704 12.534 1.00 19.24 284 SER B CA 1
ATOM 4779 C C . SER B 1 284 ? -5.657 4.773 11.957 1.00 19.52 284 SER B C 1
ATOM 4780 O O . SER B 1 284 ? -5.413 5.967 12.132 1.00 17.64 284 SER B O 1
ATOM 4783 N N . ASP B 1 285 ? -6.716 4.341 11.278 1.00 20.18 285 ASP B N 1
ATOM 4784 C CA . ASP B 1 285 ? -7.667 5.273 10.681 1.00 21.65 285 ASP B CA 1
ATOM 4785 C C . ASP B 1 285 ? -8.595 5.926 11.700 1.00 20.21 285 ASP B C 1
ATOM 4786 O O . ASP B 1 285 ? -9.148 6.992 11.441 1.00 19.78 285 ASP B O 1
ATOM 4791 N N . SER B 1 286 ? -8.770 5.293 12.855 1.00 18.84 286 SER B N 1
ATOM 4792 C CA . SER B 1 286 ? -9.655 5.844 13.876 1.00 18.65 286 SER B CA 1
ATOM 4793 C C . SER B 1 286 ? -8.922 6.767 14.843 1.00 16.65 286 SER B C 1
ATOM 4794 O O . SER B 1 286 ? -9.540 7.524 15.588 1.00 15.14 286 SER B O 1
ATOM 4797 N N . GLN B 1 287 ? -7.597 6.711 14.820 1.00 15.06 287 GLN B N 1
ATOM 4798 C CA . GLN B 1 287 ? -6.790 7.530 15.711 1.00 13.91 287 GLN B CA 1
ATOM 4799 C C . GLN B 1 287 ? -6.945 9.028 15.453 1.00 12.20 287 GLN B C 1
ATOM 4800 O O . GLN B 1 287 ? -7.224 9.453 14.332 1.00 13.82 287 GLN B O 1
ATOM 4806 N N . VAL B 1 288 ? -6.788 9.818 16.508 1.00 12.94 288 VAL B N 1
ATOM 4807 C CA . VAL B 1 288 ? -6.842 11.269 16.389 1.00 11.67 288 VAL B CA 1
ATOM 4808 C C . VAL B 1 288 ? -5.392 11.713 16.516 1.00 12.17 288 VAL B C 1
ATOM 4809 O O . VAL B 1 288 ? -4.702 11.347 17.468 1.00 10.86 288 VAL B O 1
ATOM 4813 N N . THR B 1 289 ? -4.918 12.476 15.539 1.00 12.36 289 THR B N 1
ATOM 4814 C CA . THR B 1 289 ? -3.545 12.954 15.578 1.00 12.33 289 THR B CA 1
ATOM 4815 C C . THR B 1 289 ? -3.551 14.454 15.804 1.00 11.39 289 THR B C 1
ATOM 4816 O O . THR B 1 289 ? -4.423 15.162 15.298 1.00 12.51 289 THR B O 1
ATOM 4820 N N . VAL B 1 290 ? -2.591 14.929 16.588 1.00 10.31 290 VAL B N 1
ATOM 4821 C CA . VAL B 1 290 ? -2.484 16.350 16.876 1.00 10.17 290 VAL B CA 1
ATOM 4822 C C . VAL B 1 290 ? -1.090 16.873 16.589 1.00 11.27 290 VAL B C 1
ATOM 4823 O O . VAL B 1 290 ? -0.101 16.313 17.058 1.00 11.52 290 VAL B O 1
ATOM 4827 N N . PHE B 1 291 ? -1.012 17.933 15.794 1.00 10.16 291 PHE B N 1
ATOM 4828 C CA . PHE B 1 291 ? 0.269 18.564 15.538 1.00 9.87 291 PHE B CA 1
ATOM 4829 C C . PHE B 1 291 ? 0.228 19.779 16.463 1.00 9.30 291 PHE B C 1
ATOM 4830 O O . PHE B 1 291 ? -0.500 20.741 16.211 1.00 8.16 291 PHE B O 1
ATOM 4838 N N . ASP B 1 292 ? 0.972 19.692 17.562 1.00 9.37 292 ASP B N 1
ATOM 4839 C CA . ASP B 1 292 ? 1.048 20.756 18.561 1.00 10.10 292 ASP B CA 1
ATOM 4840 C C . ASP B 1 292 ? 2.109 21.724 18.061 1.00 10.43 292 ASP B C 1
ATOM 4841 O O . ASP B 1 292 ? 3.275 21.654 18.460 1.00 11.84 292 ASP B O 1
ATOM 4846 N N . SER B 1 293 ? 1.685 22.628 17.183 1.00 9.88 293 SER B N 1
ATOM 4847 C CA . SER B 1 293 ? 2.576 23.594 16.541 1.00 9.37 293 SER B CA 1
ATOM 4848 C C . SER B 1 293 ? 2.765 24.932 17.237 1.00 9.09 293 SER B C 1
ATOM 4849 O O . SER B 1 293 ? 1.803 25.622 17.527 1.00 9.23 293 SER B O 1
ATOM 4852 N N . VAL B 1 294 ? 4.011 25.319 17.474 1.00 8.77 294 VAL B N 1
ATOM 4853 C CA . VAL B 1 294 ? 4.268 26.599 18.120 1.00 9.01 294 VAL B CA 1
ATOM 4854 C C . VAL B 1 294 ? 5.220 27.453 17.301 1.00 8.81 294 VAL B C 1
ATOM 4855 O O . VAL B 1 294 ? 5.389 28.644 17.563 1.00 9.82 294 VAL B O 1
ATOM 4859 N N . GLY B 1 295 ? 5.821 26.840 16.287 1.00 8.88 295 GLY B N 1
ATOM 4860 C CA . GLY B 1 295 ? 6.785 27.547 15.466 1.00 8.68 295 GLY B CA 1
ATOM 4861 C C . GLY B 1 295 ? 8.179 27.242 15.977 1.00 9.08 295 GLY B C 1
ATOM 4862 O O . GLY B 1 295 ? 8.406 27.201 17.191 1.00 10.84 295 GLY B O 1
ATOM 4863 N N . PHE B 1 296 ? 9.115 27.006 15.064 1.00 7.72 296 PHE B N 1
ATOM 4864 C CA . PHE B 1 296 ? 10.489 26.680 15.437 1.00 8.13 296 PHE B CA 1
ATOM 4865 C C . PHE B 1 296 ? 11.469 27.284 14.436 1.00 7.19 296 PHE B C 1
ATOM 4866 O O . PHE B 1 296 ? 11.227 27.274 13.230 1.00 8.42 296 PHE B O 1
ATOM 4874 N N . ALA B 1 297 ? 12.580 27.795 14.955 1.00 7.25 297 ALA B N 1
ATOM 4875 C CA . ALA B 1 297 ? 13.609 28.453 14.151 1.00 8.30 297 ALA B CA 1
ATOM 4876 C C . ALA B 1 297 ? 14.034 27.745 12.870 1.00 7.57 297 ALA B C 1
ATOM 4877 O O . ALA B 1 297 ? 14.337 28.403 11.875 1.00 8.30 297 ALA B O 1
ATOM 4879 N N . LEU B 1 298 ? 14.076 26.416 12.877 1.00 8.59 298 LEU B N 1
ATOM 4880 C CA . LEU B 1 298 ? 14.480 25.708 11.665 1.00 8.34 298 LEU B CA 1
ATOM 4881 C C . LEU B 1 298 ? 13.570 26.070 10.489 1.00 8.57 298 LEU B C 1
ATOM 4882 O O . LEU B 1 298 ? 14.026 26.170 9.352 1.00 7.76 298 LEU B O 1
ATOM 4887 N N . GLU B 1 299 ? 12.286 26.278 10.768 1.00 8.79 299 GLU B N 1
ATOM 4888 C CA . GLU B 1 299 ? 11.329 26.635 9.726 1.00 7.81 299 GLU B CA 1
ATOM 4889 C C . GLU B 1 299 ? 11.658 27.996 9.120 1.00 8.24 299 GLU B C 1
ATOM 4890 O O . GLU B 1 299 ? 11.473 28.220 7.919 1.00 7.58 299 GLU B O 1
ATOM 4896 N N . ASP B 1 300 ? 12.162 28.900 9.952 1.00 7.56 300 ASP B N 1
ATOM 4897 C CA . ASP B 1 300 ? 12.524 30.235 9.493 1.00 8.00 300 ASP B CA 1
ATOM 4898 C C . ASP B 1 300 ? 13.833 30.179 8.719 1.00 7.40 300 ASP B C 1
ATOM 4899 O O . ASP B 1 300 ? 14.041 30.934 7.770 1.00 7.09 300 ASP B O 1
ATOM 4904 N N . TYR B 1 301 ? 14.705 29.266 9.127 1.00 7.02 301 TYR B N 1
ATOM 4905 C CA . TYR B 1 301 ? 15.972 29.051 8.447 1.00 7.24 301 TYR B CA 1
ATOM 4906 C C . TYR B 1 301 ? 15.633 28.621 7.013 1.00 7.97 301 TYR B C 1
ATOM 4907 O O . TYR B 1 301 ? 16.166 29.160 6.039 1.00 6.93 301 TYR B O 1
ATOM 4916 N N . THR B 1 302 ? 14.721 27.662 6.893 1.00 7.10 302 THR B N 1
ATOM 4917 C CA . THR B 1 302 ? 14.325 27.157 5.582 1.00 6.98 302 THR B CA 1
ATOM 4918 C C . THR B 1 302 ? 13.729 28.235 4.680 1.00 7.11 302 THR B C 1
ATOM 4919 O O . THR B 1 302 ? 14.112 28.352 3.516 1.00 7.65 302 THR B O 1
ATOM 4923 N N . VAL B 1 303 ? 12.800 29.028 5.204 1.00 7.08 303 VAL B N 1
ATOM 4924 C CA . VAL B 1 303 ? 12.193 30.055 4.366 1.00 7.58 303 VAL B CA 1
ATOM 4925 C C . VAL B 1 303 ? 13.196 31.147 4.001 1.00 6.83 303 VAL B C 1
ATOM 4926 O O . VAL B 1 303 ? 13.132 31.706 2.906 1.00 7.12 303 VAL B O 1
ATOM 4930 N N . LEU B 1 304 ? 14.130 31.445 4.903 1.00 8.21 304 LEU B N 1
ATOM 4931 C CA . LEU B 1 304 ? 15.151 32.451 4.609 1.00 8.01 304 LEU B CA 1
ATOM 4932 C C . LEU B 1 304 ? 16.053 31.957 3.472 1.00 7.97 304 LEU B C 1
ATOM 4933 O O . LEU B 1 304 ? 16.383 32.714 2.564 1.00 9.27 304 LEU B O 1
ATOM 4938 N N . ARG B 1 305 ? 16.447 30.686 3.516 1.00 7.95 305 ARG B N 1
ATOM 4939 C CA . ARG B 1 305 ? 17.294 30.132 2.458 1.00 9.38 305 ARG B CA 1
ATOM 4940 C C . ARG B 1 305 ? 16.534 30.097 1.133 1.00 9.00 305 ARG B C 1
ATOM 4941 O O . ARG B 1 305 ? 17.098 30.363 0.069 1.00 9.83 305 ARG B O 1
ATOM 4949 N N . TYR B 1 306 ? 15.251 29.760 1.210 1.00 9.03 306 TYR B N 1
ATOM 4950 C CA . TYR B 1 306 ? 14.395 29.682 0.033 1.00 9.20 306 TYR B CA 1
ATOM 4951 C C . TYR B 1 306 ? 14.252 31.067 -0.595 1.00 8.77 306 TYR B C 1
ATOM 4952 O O . TYR B 1 306 ? 14.413 31.236 -1.804 1.00 9.12 306 TYR B O 1
ATOM 4961 N N . VAL B 1 307 ? 13.948 32.058 0.237 1.00 8.74 307 VAL B N 1
ATOM 4962 C CA . VAL B 1 307 ? 13.786 33.424 -0.228 1.00 9.42 307 VAL B CA 1
ATOM 4963 C C . VAL B 1 307 ? 15.075 33.948 -0.861 1.00 9.77 307 VAL B C 1
ATOM 4964 O O . VAL B 1 307 ? 15.035 34.563 -1.923 1.00 9.73 307 VAL B O 1
ATOM 4968 N N . LEU B 1 308 ? 16.216 33.696 -0.224 1.00 8.64 308 LEU B N 1
ATOM 4969 C CA . LEU B 1 308 ? 17.486 34.161 -0.779 1.00 9.33 308 LEU B CA 1
ATOM 4970 C C . LEU B 1 308 ? 17.723 33.582 -2.173 1.00 9.56 308 LEU B C 1
ATOM 4971 O O . LEU B 1 308 ? 18.058 34.310 -3.108 1.00 9.99 308 LEU B O 1
ATOM 4976 N N . GLN B 1 309 ? 17.534 32.274 -2.312 1.00 9.61 309 GLN B N 1
ATOM 4977 C CA . GLN B 1 309 ? 17.733 31.603 -3.589 1.00 11.33 309 GLN B CA 1
ATOM 4978 C C . GLN B 1 309 ? 16.788 32.116 -4.665 1.00 11.68 309 GLN B C 1
ATOM 4979 O O . GLN B 1 309 ? 17.204 32.381 -5.795 1.00 11.19 309 GLN B O 1
ATOM 4985 N N . GLN B 1 310 ? 15.515 32.263 -4.314 1.00 9.57 310 GLN B N 1
ATOM 4986 C CA . GLN B 1 310 ? 14.527 32.723 -5.281 1.00 10.43 310 GLN B CA 1
ATOM 4987 C C . GLN B 1 310 ? 14.698 34.188 -5.648 1.00 10.53 310 GLN B C 1
ATOM 4988 O O . GLN B 1 310 ? 14.433 34.579 -6.783 1.00 11.39 310 GLN B O 1
ATOM 4994 N N . ALA B 1 311 ? 15.149 34.999 -4.697 1.00 9.92 311 ALA B N 1
ATOM 4995 C CA . ALA B 1 311 ? 15.352 36.413 -4.969 1.00 10.32 311 ALA B CA 1
ATOM 4996 C C . ALA B 1 311 ? 16.567 36.575 -5.878 1.00 12.07 311 ALA B C 1
ATOM 4997 O O . ALA B 1 311 ? 16.553 37.385 -6.806 1.00 12.59 311 ALA B O 1
ATOM 4999 N N . GLU B 1 312 ? 17.614 35.797 -5.612 1.00 13.24 312 GLU B N 1
ATOM 5000 C CA . GLU B 1 312 ? 18.836 35.854 -6.413 1.00 15.02 312 GLU B CA 1
ATOM 5001 C C . GLU B 1 312 ? 18.546 35.535 -7.876 1.00 14.33 312 GLU B C 1
ATOM 5002 O O . GLU B 1 312 ? 19.019 36.228 -8.778 1.00 14.54 312 GLU B O 1
ATOM 5008 N N . LYS B 1 313 ? 17.768 34.483 -8.106 1.00 13.91 313 LYS B N 1
ATOM 5009 C CA . LYS B 1 313 ? 17.424 34.067 -9.460 1.00 14.83 313 LYS B CA 1
ATOM 5010 C C . LYS B 1 313 ? 16.656 35.148 -10.208 1.00 14.14 313 LYS B C 1
ATOM 5011 O O . LYS B 1 313 ? 16.717 35.231 -11.434 1.00 15.55 313 LYS B O 1
ATOM 5017 N N . ARG B 1 314 ? 15.938 35.977 -9.460 1.00 13.81 314 ARG B N 1
ATOM 5018 C CA . ARG B 1 314 ? 15.133 37.038 -10.046 1.00 13.95 314 ARG B CA 1
ATOM 5019 C C . ARG B 1 314 ? 15.779 38.420 -9.952 1.00 15.03 314 ARG B C 1
ATOM 5020 O O . ARG B 1 314 ? 15.197 39.411 -10.387 1.00 15.70 314 ARG B O 1
ATOM 5028 N N . GLY B 1 315 ? 16.984 38.477 -9.392 1.00 15.53 315 GLY B N 1
ATOM 5029 C CA . GLY B 1 315 ? 17.686 39.743 -9.252 1.00 17.26 315 GLY B CA 1
ATOM 5030 C C . GLY B 1 315 ? 16.937 40.737 -8.383 1.00 18.22 315 GLY B C 1
ATOM 5031 O O . GLY B 1 315 ? 16.976 41.946 -8.627 1.00 19.13 315 GLY B O 1
ATOM 5040 N N . GLY B 1 317 ? 15.977 42.508 -4.572 1.00 16.60 317 GLY B N 1
ATOM 5041 C CA . GLY B 1 317 ? 16.615 42.866 -3.319 1.00 17.53 317 GLY B CA 1
ATOM 5042 C C . GLY B 1 317 ? 17.547 44.042 -3.522 1.00 18.46 317 GLY B C 1
ATOM 5043 O O . GLY B 1 317 ? 17.970 44.316 -4.645 1.00 19.48 317 GLY B O 1
ATOM 5044 N N . THR B 1 318 ? 17.874 44.740 -2.440 1.00 16.91 318 THR B N 1
ATOM 5045 C CA . THR B 1 318 ? 18.756 45.897 -2.532 1.00 16.90 318 THR B CA 1
ATOM 5046 C C . THR B 1 318 ? 19.894 45.778 -1.529 1.00 17.10 318 THR B C 1
ATOM 5047 O O . THR B 1 318 ? 19.712 45.244 -0.436 1.00 19.51 318 THR B O 1
ATOM 5051 N N . LYS B 1 319 ? 21.067 46.282 -1.896 1.00 14.81 319 LYS B N 1
ATOM 5052 C CA . LYS B 1 319 ? 22.221 46.224 -1.003 1.00 14.48 319 LYS B CA 1
ATOM 5053 C C . LYS B 1 319 ? 22.116 47.285 0.083 1.00 13.34 319 LYS B C 1
ATOM 5054 O O . LYS B 1 319 ? 21.682 48.406 -0.177 1.00 12.91 319 LYS B O 1
ATOM 5060 N N . ILE B 1 320 ? 22.508 46.927 1.301 1.00 11.02 320 ILE B N 1
ATOM 5061 C CA . ILE B 1 320 ? 22.499 47.881 2.404 1.00 10.30 320 ILE B CA 1
ATOM 5062 C C . ILE B 1 320 ? 23.820 47.774 3.158 1.00 10.51 320 ILE B C 1
ATOM 5063 O O . ILE B 1 320 ? 24.446 46.709 3.193 1.00 10.96 320 ILE B O 1
ATOM 5068 N N . ASP B 1 321 ? 24.253 48.884 3.744 1.00 9.90 321 ASP B N 1
ATOM 5069 C CA . ASP B 1 321 ? 25.493 48.896 4.503 1.00 10.26 321 ASP B CA 1
ATOM 5070 C C . ASP B 1 321 ? 25.172 48.665 5.971 1.00 8.86 321 ASP B C 1
ATOM 5071 O O . ASP B 1 321 ? 25.178 49.598 6.780 1.00 11.41 321 ASP B O 1
ATOM 5076 N N . LEU B 1 322 ? 24.891 47.409 6.305 1.00 8.60 322 LEU B N 1
ATOM 5077 C CA . LEU B 1 322 ? 24.545 47.025 7.667 1.00 8.50 322 LEU B CA 1
ATOM 5078 C C . LEU B 1 322 ? 25.786 46.879 8.551 1.00 8.91 322 LEU B C 1
ATOM 5079 O O . LEU B 1 322 ? 25.788 47.304 9.707 1.00 9.27 322 LEU B O 1
ATOM 5084 N N . VAL B 1 323 ? 26.833 46.270 8.001 1.00 8.61 323 VAL B N 1
ATOM 5085 C CA . VAL B 1 323 ? 28.098 46.083 8.706 1.00 9.28 323 VAL B CA 1
ATOM 5086 C C . VAL B 1 323 ? 29.223 46.298 7.704 1.00 8.93 323 VAL B C 1
ATOM 5087 O O . VAL B 1 323 ? 28.988 46.313 6.494 1.00 9.87 323 VAL B O 1
ATOM 5091 N N . PRO B 1 324 ? 30.458 46.490 8.189 1.00 9.94 324 PRO B N 1
ATOM 5092 C CA . PRO B 1 324 ? 31.570 46.694 7.261 1.00 11.42 324 PRO B CA 1
ATOM 5093 C C . PRO B 1 324 ? 31.791 45.465 6.387 1.00 12.26 324 PRO B C 1
ATOM 5094 O O . PRO B 1 324 ? 31.536 44.337 6.803 1.00 13.15 324 PRO B O 1
ATOM 5098 N N . TRP B 1 325 ? 32.258 45.703 5.169 1.00 14.45 325 TRP B N 1
ATOM 5099 C CA . TRP B 1 325 ? 32.556 44.638 4.222 1.00 16.97 325 TRP B CA 1
ATOM 5100 C C . TRP B 1 325 ? 34.077 44.464 4.306 1.00 16.51 325 TRP B C 1
ATOM 5101 O O . TRP B 1 325 ? 34.670 44.685 5.363 1.00 15.84 325 TRP B O 1
ATOM 5112 N N . VAL B 1 326 ? 34.705 44.076 3.202 1.00 14.99 326 VAL B N 1
ATOM 5113 C CA . VAL B 1 326 ? 36.154 43.908 3.166 1.00 15.39 326 VAL B CA 1
ATOM 5114 C C . VAL B 1 326 ? 36.808 45.291 3.114 1.00 14.93 326 VAL B C 1
ATOM 5115 O O . VAL B 1 326 ? 36.354 46.166 2.378 1.00 15.93 326 VAL B O 1
ATOM 5119 N N . GLU B 1 327 ? 37.864 45.491 3.900 1.00 15.46 327 GLU B N 1
ATOM 5120 C CA . GLU B 1 327 ? 38.564 46.775 3.920 1.00 15.38 327 GLU B CA 1
ATOM 5121 C C . GLU B 1 327 ? 40.073 46.559 3.933 1.00 15.14 327 GLU B C 1
ATOM 5122 O O . GLU B 1 327 ? 40.549 45.506 4.348 1.00 14.08 327 GLU B O 1
ATOM 5128 N N . ASP B 1 328 ? 40.822 47.563 3.484 1.00 16.34 328 ASP B N 1
ATOM 5129 C CA . ASP B 1 328 ? 42.278 47.470 3.453 1.00 17.60 328 ASP B CA 1
ATOM 5130 C C . ASP B 1 328 ? 42.837 47.130 4.832 1.00 15.94 328 ASP B C 1
ATOM 5131 O O . ASP B 1 328 ? 43.726 46.287 4.960 1.00 16.17 328 ASP B O 1
ATOM 5136 N N . ASP B 1 329 ? 42.319 47.791 5.862 1.00 15.23 329 ASP B N 1
ATOM 5137 C CA . ASP B 1 329 ? 42.758 47.520 7.226 1.00 13.34 329 ASP B CA 1
ATOM 5138 C C . ASP B 1 329 ? 41.530 47.286 8.097 1.00 12.55 329 ASP B C 1
ATOM 5139 O O . ASP B 1 329 ? 40.932 48.230 8.616 1.00 12.40 329 ASP B O 1
ATOM 5144 N N . PRO B 1 330 ? 41.142 46.016 8.270 1.00 11.96 330 PRO B N 1
ATOM 5145 C CA . PRO B 1 330 ? 39.976 45.653 9.079 1.00 11.99 330 PRO B CA 1
ATOM 5146 C C . PRO B 1 330 ? 40.140 45.950 10.568 1.00 11.97 330 PRO B C 1
ATOM 5147 O O . PRO B 1 330 ? 39.188 45.822 11.341 1.00 12.52 330 PRO B O 1
ATOM 5151 N N . LYS B 1 331 ? 41.343 46.349 10.965 1.00 10.77 331 LYS B N 1
ATOM 5152 C CA . LYS B 1 331 ? 41.611 46.661 12.363 1.00 9.78 331 LYS B CA 1
ATOM 5153 C C . LYS B 1 331 ? 41.497 48.155 12.629 1.00 10.51 331 LYS B C 1
ATOM 5154 O O . LYS B 1 331 ? 41.657 48.603 13.766 1.00 10.52 331 LYS B O 1
ATOM 5160 N N . ASP B 1 332 ? 41.221 48.920 11.578 1.00 10.76 332 ASP B N 1
ATOM 5161 C CA . ASP B 1 332 ? 41.094 50.364 11.711 1.00 12.33 332 ASP B CA 1
ATOM 5162 C C . ASP B 1 332 ? 39.627 50.775 11.679 1.00 12.01 332 ASP B C 1
ATOM 5163 O O . ASP B 1 332 ? 39.151 51.354 10.704 1.00 13.50 332 ASP B O 1
ATOM 5168 N N . LEU B 1 333 ? 38.913 50.469 12.755 1.00 10.35 333 LEU B N 1
ATOM 5169 C CA . LEU B 1 333 ? 37.503 50.816 12.850 1.00 10.86 333 LEU B CA 1
ATOM 5170 C C . LEU B 1 333 ? 37.383 52.311 13.109 1.00 10.83 333 LEU B C 1
ATOM 5171 O O . LEU B 1 333 ? 36.406 52.948 12.714 1.00 11.62 333 LEU B O 1
ATOM 5176 N N . PHE B 1 334 ? 38.395 52.865 13.766 1.00 11.37 334 PHE B N 1
ATOM 5177 C CA . PHE B 1 334 ? 38.420 54.287 14.091 1.00 12.02 334 PHE B CA 1
ATOM 5178 C C . PHE B 1 334 ? 38.311 55.163 12.842 1.00 12.82 334 PHE B C 1
ATOM 5179 O O . PHE B 1 334 ? 37.812 56.285 12.908 1.00 12.57 334 PHE B O 1
ATOM 5187 N N . SER B 1 335 ? 38.775 54.655 11.703 1.00 12.60 335 SER B N 1
ATOM 5188 C CA . SER B 1 335 ? 38.713 55.425 10.464 1.00 14.63 335 SER B CA 1
ATOM 5189 C C . SER B 1 335 ? 37.279 55.824 10.119 1.00 15.12 335 SER B C 1
ATOM 5190 O O . SER B 1 335 ? 37.055 56.826 9.441 1.00 17.14 335 SER B O 1
ATOM 5193 N N . HIS B 1 336 ? 36.311 55.046 10.594 1.00 14.32 336 HIS B N 1
ATOM 5194 C CA . HIS B 1 336 ? 34.902 55.335 10.334 1.00 16.59 336 HIS B CA 1
ATOM 5195 C C . HIS B 1 336 ? 34.343 56.463 11.200 1.00 17.51 336 HIS B C 1
ATOM 5196 O O . HIS B 1 336 ? 33.181 56.837 11.054 1.00 20.79 336 HIS B O 1
ATOM 5203 N N . THR B 1 337 ? 35.156 57.007 12.100 1.00 16.31 337 THR B N 1
ATOM 5204 C CA . THR B 1 337 ? 34.684 58.085 12.967 1.00 16.44 337 THR B CA 1
ATOM 5205 C C . THR B 1 337 ? 34.993 59.462 12.395 1.00 17.48 337 THR B C 1
ATOM 5206 O O . THR B 1 337 ? 34.671 60.482 13.005 1.00 17.19 337 THR B O 1
ATOM 5210 N N . ARG B 1 338 ? 35.617 59.492 11.224 1.00 19.09 338 ARG B N 1
ATOM 5211 C CA . ARG B 1 338 ? 35.965 60.758 10.594 1.00 20.79 338 ARG B CA 1
ATOM 5212 C C . ARG B 1 338 ? 34.893 61.188 9.589 1.00 21.48 338 ARG B C 1
ATOM 5213 O O . ARG B 1 338 ? 35.055 62.181 8.881 1.00 21.20 338 ARG B O 1
ATOM 5221 N N . GLY B 1 339 ? 33.792 60.442 9.543 1.00 22.86 339 GLY B N 1
ATOM 5222 C CA . GLY B 1 339 ? 32.710 60.767 8.628 1.00 26.03 339 GLY B CA 1
ATOM 5223 C C . GLY B 1 339 ? 32.750 59.933 7.362 1.00 28.44 339 GLY B C 1
ATOM 5224 O O . GLY B 1 339 ? 33.804 59.418 6.989 1.00 28.78 339 GLY B O 1
ATOM 5225 N N . ARG B 1 340 ? 31.610 59.801 6.689 1.00 30.53 340 ARG B N 1
ATOM 5226 C CA . ARG B 1 340 ? 31.556 59.007 5.466 1.00 32.52 340 ARG B CA 1
ATOM 5227 C C . ARG B 1 340 ? 32.387 59.658 4.363 1.00 33.92 340 ARG B C 1
ATOM 5228 O O . ARG B 1 340 ? 32.759 60.840 4.524 1.00 34.35 340 ARG B O 1
#

Solvent-accessible surface area: 23226 Å² total

Organism: Pseudomonas putida (strain ATCC 47054 / DSM 6125 / CFBP 8728 / NCIMB 11950 / KT2440) (NCBI:txid160488)

Nearest PDB structures (foldseek):
  1x7d-assembly1_A  TM=1.002E+00  e=1.974E-67  Pseudomonas putida
  6t3e-assembly1_A  TM=9.019E-01  e=2.699E-27  Thermococcus litoralis DSM 5473
  6rqa-assembly1_B  TM=8.305E-01  e=1.643E-24  Paracoccus denitrificans PD1222
  2i99-assembly1_B  TM=8.680E-01  e=4.250E-20  Homo sapiens
  8j1g-assembly1_B  TM=8.022E-01  e=2.609E-19  Pseudomonas veronii

CATH classification: 3.30.1780.10 (+1 more: 3.40.50.720)

B-factor: mean 16.4, std 9.71, range [4.27, 69.04]

InterPro domains:
  IPR003462 Ornithine cyclodeaminase/mu-crystallin [PF02423] (10-313)
  IPR003462 Ornithine cyclodeaminase/mu-crystallin [PIRSF001439] (37-322)
  IPR003462 Ornithine cyclodeaminase/mu-crystallin [PTHR13812] (26-319)
  IPR023401 Ornithine cyclodeaminase, N-terminal [G3DSA:3.30.1780.10] (1-152)
  IPR023401 Ornithine cyclodeaminase, N-terminal [G3DSA:3.30.1780.10] (259-350)
  IPR036291 NAD(P)-binding domain superfamily [SSF51735] (2-338)